Protein AF-0000000084935825 (afdb_homodimer)

Solvent-accessible surface area (backbone atoms only — not comparable to full-atom values): 32801 Å² total; per-residue (Å²): 134,85,78,77,77,77,77,77,78,84,68,73,79,80,65,72,72,71,66,72,84,57,88,71,59,67,45,74,37,37,38,46,26,41,28,45,32,33,22,72,60,9,64,54,45,39,69,59,84,37,52,51,42,78,43,73,28,40,39,72,15,30,39,34,38,33,43,56,45,75,59,51,99,56,35,26,39,36,40,35,48,30,31,31,56,38,59,89,28,82,89,22,78,88,44,42,43,24,37,34,47,15,32,44,35,44,30,41,80,82,12,36,42,36,43,19,12,37,70,33,19,34,36,57,29,53,63,60,34,58,82,36,67,65,43,70,66,18,56,46,43,44,43,64,64,73,48,70,43,26,25,24,41,38,40,34,55,36,90,52,87,45,41,46,41,32,34,25,38,53,34,59,47,44,54,45,63,88,88,56,87,78,48,67,78,27,34,23,31,22,40,34,41,46,23,62,80,46,74,92,30,50,32,25,41,31,32,19,31,34,30,15,57,91,45,27,30,33,41,35,41,23,40,37,41,48,59,89,69,38,34,38,20,37,36,44,35,44,40,25,29,43,83,43,67,85,49,40,30,49,31,39,39,40,24,40,38,37,71,55,88,58,32,36,41,36,36,38,39,36,35,18,46,38,34,62,6,50,51,52,64,57,55,90,66,94,40,46,59,44,30,37,41,34,44,34,45,35,41,38,41,57,76,51,98,45,29,34,39,37,38,37,41,34,40,40,41,33,43,30,46,90,42,78,64,51,68,36,54,35,46,38,42,35,40,38,41,47,88,129,90,74,81,71,77,71,77,81,78,72,72,81,76,62,78,70,62,81,56,83,64,79,71,59,68,44,73,38,39,37,46,27,43,27,47,32,34,24,74,60,9,63,55,47,38,67,54,84,36,44,36,42,50,28,62,28,40,40,72,16,30,40,34,36,32,41,57,46,75,78,53,98,58,34,27,39,35,40,35,47,31,32,31,58,39,21,25,25,46,90,20,44,65,46,27,60,42,89,44,48,30,31,42,34,42,31,39,80,82,13,34,41,37,42,30,23,36,71,33,18,34,36,57,29,52,64,60,34,57,80,35,67,65,42,69,64,17,56,46,41,41,41,64,64,72,48,66,43,56,52,22,40,36,39,34,54,34,92,51,86,44,41,45,40,31,32,24,38,51,43,59,82,69,64,42,62,89,88,57,89,80,46,68,76,29,33,22,30,22,40,34,42,46,24,63,81,46,74,92,29,52,32,25,42,31,31,19,32,33,30,14,58,93,45,27,32,35,43,35,41,25,39,37,41,45,59,88,70,39,35,38,19,37,35,43,35,43,38,25,29,42,81,43,66,86,48,40,31,49,31,39,38,40,24,41,39,38,70,55,90,55,33,35,42,37,36,38,40,36,35,18,46,38,36,62,5,50,50,51,65,56,54,91,67,93,39,46,57,45,28,37,39,35,46,33,44,35,40,36,41,55,60,45,100,44,29,33,40,35,38,36,42,35,38,40,40,32,44,31,47,91,42,78,63,50,68,38,53,35,45,36,42,34,40,36,41,47,86

Structure (mmCIF, N/CA/C/O backbone):
data_AF-0000000084935825-model_v1
#
loop_
_entity.id
_entity.type
_entity.pdbx_description
1 polymer 'Porin Gram-negative type'
#
loop_
_atom_site.group_PDB
_atom_site.id
_atom_site.type_symbol
_atom_site.label_atom_id
_atom_site.label_alt_id
_atom_site.label_comp_id
_atom_site.label_asym_id
_atom_site.label_entity_id
_atom_site.label_seq_id
_atom_site.pdbx_PDB_ins_code
_atom_site.Cartn_x
_atom_site.Cartn_y
_atom_site.Cartn_z
_atom_site.occupancy
_atom_site.B_iso_or_equiv
_atom_site.auth_seq_id
_atom_site.auth_comp_id
_atom_site.auth_asym_id
_atom_site.auth_atom_id
_atom_site.pdbx_PDB_model_num
ATOM 1 N N . MET A 1 1 ? -48.656 -4.352 -37.031 1 23.31 1 MET A N 1
ATOM 2 C CA . MET A 1 1 ? -47.719 -3.277 -37.344 1 23.31 1 MET A CA 1
ATOM 3 C C . MET A 1 1 ? -46.469 -3.373 -36.469 1 23.31 1 MET A C 1
ATOM 5 O O . MET A 1 1 ? -46.594 -3.389 -35.25 1 23.31 1 MET A O 1
ATOM 9 N N . LYS A 1 2 ? -45.438 -4.137 -37 1 22.61 2 LYS A N 1
ATOM 10 C CA . LYS A 1 2 ? -44.25 -4.812 -36.438 1 22.61 2 LYS A CA 1
ATOM 11 C C . LYS A 1 2 ? -43.188 -3.803 -36 1 22.61 2 LYS A C 1
ATOM 13 O O . LYS A 1 2 ? -42.5 -3.203 -36.844 1 22.61 2 LYS A O 1
ATOM 18 N N . GLN A 1 3 ? -43.5 -2.98 -34.969 1 23.7 3 GLN A N 1
ATOM 19 C CA . GLN A 1 3 ? -42.688 -1.887 -34.406 1 23.7 3 GLN A CA 1
ATOM 20 C C . GLN A 1 3 ? -41.312 -2.371 -33.938 1 23.7 3 GLN A C 1
ATOM 22 O O . GLN A 1 3 ? -41.219 -3.227 -33.062 1 23.7 3 GLN A O 1
ATOM 27 N N . ARG A 1 4 ? -40.406 -2.461 -34.969 1 25.64 4 ARG A N 1
ATOM 28 C CA . ARG A 1 4 ? -39 -2.844 -34.938 1 25.64 4 ARG A CA 1
ATOM 29 C C . ARG A 1 4 ? -38.219 -1.965 -33.969 1 25.64 4 ARG A C 1
ATOM 31 O O . ARG A 1 4 ? -38.125 -0.75 -34.156 1 25.64 4 ARG A O 1
ATOM 38 N N . LEU A 1 5 ? -38.406 -2.248 -32.688 1 25.11 5 LEU A N 1
ATOM 39 C CA . LEU A 1 5 ? -37.781 -1.547 -31.562 1 25.11 5 LEU A CA 1
ATOM 40 C C . LEU A 1 5 ? -36.25 -1.538 -31.719 1 25.11 5 LEU A C 1
ATOM 42 O O . LEU A 1 5 ? -35.656 -2.586 -31.922 1 25.11 5 LEU A O 1
ATOM 46 N N . LEU A 1 6 ? -35.688 -0.427 -32.312 1 25.5 6 LEU A N 1
ATOM 47 C CA . LEU A 1 6 ? -34.344 0.041 -32.562 1 25.5 6 LEU A CA 1
ATOM 48 C C . LEU A 1 6 ? -33.469 -0.029 -31.328 1 25.5 6 LEU A C 1
ATOM 50 O O . LEU A 1 6 ? -33.75 0.644 -30.328 1 25.5 6 LEU A O 1
ATOM 54 N N . SER A 1 7 ? -33.031 -1.219 -30.922 1 24.12 7 SER A N 1
ATOM 55 C CA . SER A 1 7 ? -32.094 -1.409 -29.812 1 24.12 7 SER A CA 1
ATOM 56 C C . SER A 1 7 ? -30.812 -0.633 -30.031 1 24.12 7 SER A C 1
ATOM 58 O O . SER A 1 7 ? -30.156 -0.792 -31.062 1 24.12 7 SER A O 1
ATOM 60 N N . VAL A 1 8 ? -30.766 0.729 -29.688 1 26.91 8 VAL A N 1
ATOM 61 C CA . VAL A 1 8 ? -29.641 1.66 -29.719 1 26.91 8 VAL A CA 1
ATOM 62 C C . VAL A 1 8 ? -28.469 1.075 -28.953 1 26.91 8 VAL A C 1
ATOM 64 O O . VAL A 1 8 ? -28.562 0.804 -27.75 1 26.91 8 VAL A O 1
ATOM 67 N N . ALA A 1 9 ? -27.578 0.286 -29.625 1 22.58 9 ALA A N 1
ATOM 68 C CA . ALA A 1 9 ? -26.281 -0.183 -29.156 1 22.58 9 ALA A CA 1
ATOM 69 C C . ALA A 1 9 ? -25.406 0.984 -28.703 1 22.58 9 ALA A C 1
ATOM 71 O O . ALA A 1 9 ? -25.062 1.847 -29.516 1 22.58 9 ALA A O 1
ATOM 72 N N . VAL A 1 10 ? -25.609 1.661 -27.562 1 26.23 10 VAL A N 1
ATOM 73 C CA . VAL A 1 10 ? -24.766 2.678 -26.953 1 26.23 10 VAL A CA 1
ATOM 74 C C . VAL A 1 10 ? -23.344 2.129 -26.781 1 26.23 10 VAL A C 1
ATOM 76 O O . VAL A 1 10 ? -23.062 1.404 -25.812 1 26.23 10 VAL A O 1
ATOM 79 N N . ALA A 1 11 ? -22.75 1.414 -27.781 1 22.75 11 ALA A N 1
ATOM 80 C CA . ALA A 1 11 ? -21.438 0.807 -27.562 1 22.75 11 ALA A CA 1
ATOM 81 C C . ALA A 1 11 ? -20.391 1.86 -27.188 1 22.75 11 ALA A C 1
ATOM 83 O O . ALA A 1 11 ? -19.703 1.728 -26.172 1 22.75 11 ALA A O 1
ATOM 84 N N . SER A 1 12 ? -19.641 2.422 -28.156 1 24.53 12 SER A N 1
ATOM 85 C CA . SER A 1 12 ? -18.172 2.453 -28.234 1 24.53 12 SER A CA 1
ATOM 86 C C . SER A 1 12 ? -17.625 3.752 -27.672 1 24.53 12 SER A C 1
ATOM 88 O O . SER A 1 12 ? -16.484 4.129 -27.953 1 24.53 12 SER A O 1
ATOM 90 N N . LEU A 1 13 ? -18.375 4.633 -26.953 1 25.89 13 LEU A N 1
ATOM 91 C CA . LEU A 1 13 ? -17.812 5.977 -26.891 1 25.89 13 LEU A CA 1
ATOM 92 C C . LEU A 1 13 ? -16.469 5.965 -26.172 1 25.89 13 LEU A C 1
ATOM 94 O O . LEU A 1 13 ? -15.891 7.023 -25.922 1 25.89 13 LEU A O 1
ATOM 98 N N . LEU A 1 14 ? -16.062 4.922 -25.453 1 28.14 14 LEU A N 1
ATOM 99 C CA . LEU A 1 14 ? -14.945 5.184 -24.547 1 28.14 14 LEU A CA 1
ATOM 100 C C . LEU A 1 14 ? -13.641 5.34 -25.328 1 28.14 14 LEU A C 1
ATOM 102 O O . LEU A 1 14 ? -12.562 5.336 -24.734 1 28.14 14 LEU A O 1
ATOM 106 N N . ALA A 1 15 ? -13.688 5.355 -26.656 1 25.59 15 ALA A N 1
ATOM 107 C CA . ALA A 1 15 ? -12.359 5.211 -27.25 1 25.59 15 ALA A CA 1
ATOM 108 C C . ALA A 1 15 ? -11.492 6.434 -26.969 1 25.59 15 ALA A C 1
ATOM 110 O O . ALA A 1 15 ? -10.297 6.305 -26.703 1 25.59 15 ALA A O 1
ATOM 111 N N . GLY A 1 16 ? -11.945 7.672 -27.5 1 28.09 16 GLY A N 1
ATOM 112 C CA . GLY A 1 16 ? -10.977 8.664 -27.938 1 28.09 16 GLY A CA 1
ATOM 113 C C . GLY A 1 16 ? -10.336 9.422 -26.797 1 28.09 16 GLY A C 1
ATOM 114 O O . GLY A 1 16 ? -10.477 10.641 -26.688 1 28.09 16 GLY A O 1
ATOM 115 N N . PHE A 1 17 ? -10.445 9.133 -25.578 1 29.67 17 PHE A N 1
ATOM 116 C CA . PHE A 1 17 ? -9.633 10.016 -24.75 1 29.67 17 PHE A CA 1
ATOM 117 C C . PHE A 1 17 ? -8.203 10.086 -25.281 1 29.67 17 PHE A C 1
ATOM 119 O O . PHE A 1 17 ? -7.445 9.125 -25.188 1 29.67 17 PHE A O 1
ATOM 126 N N . SER A 1 18 ? -8.031 10.727 -26.438 1 28.73 18 SER A N 1
ATOM 127 C CA . SER A 1 18 ? -6.652 11.094 -26.734 1 28.73 18 SER A CA 1
ATOM 128 C C . SER A 1 18 ? -6.02 11.867 -25.594 1 28.73 18 SER A C 1
ATOM 130 O O . SER A 1 18 ? -6.398 13.008 -25.312 1 28.73 18 SER A O 1
ATOM 132 N N . THR A 1 19 ? -5.887 11.414 -24.406 1 31.98 19 THR A N 1
ATOM 133 C CA . THR A 1 19 ? -5.086 12.07 -23.375 1 31.98 19 THR A CA 1
ATOM 134 C C . THR A 1 19 ? -3.834 12.703 -23.984 1 31.98 19 THR A C 1
ATOM 136 O O . THR A 1 19 ? -3.172 12.086 -24.828 1 31.98 19 THR A O 1
ATOM 139 N N . GLN A 1 20 ? -3.871 13.977 -24.516 1 30.27 20 GLN A N 1
ATOM 140 C CA . GLN A 1 20 ? -2.586 14.633 -24.719 1 30.27 20 GLN A CA 1
ATOM 141 C C . GLN A 1 20 ? -1.479 13.938 -23.938 1 30.27 20 GLN A C 1
ATOM 143 O O . GLN A 1 20 ? -1.707 13.461 -22.828 1 30.27 20 GLN A O 1
ATOM 148 N N . ALA A 1 21 ? -0.466 13.555 -24.609 1 34.53 21 ALA A N 1
ATOM 149 C CA . ALA A 1 21 ? 0.769 12.977 -24.078 1 34.53 21 ALA A CA 1
ATOM 150 C C . ALA A 1 21 ? 1.285 13.781 -22.891 1 34.53 21 ALA A C 1
ATOM 152 O O . ALA A 1 21 ? 2.061 14.727 -23.047 1 34.53 21 ALA A O 1
ATOM 153 N N . LEU A 1 22 ? 0.589 14.781 -22.203 1 36.69 22 LEU A N 1
ATOM 154 C CA . LEU A 1 22 ? 1.169 15.305 -20.969 1 36.69 22 LEU A CA 1
ATOM 155 C C . LEU A 1 22 ? 2.043 14.25 -20.297 1 36.69 22 LEU A C 1
ATOM 157 O O . LEU A 1 22 ? 1.859 13.047 -20.516 1 36.69 22 LEU A O 1
ATOM 161 N N . ALA A 1 23 ? 2.982 14.625 -19.391 1 46.72 23 ALA A N 1
ATOM 162 C CA . ALA A 1 23 ? 3.76 13.742 -18.516 1 46.72 23 ALA A CA 1
ATOM 163 C C . ALA A 1 23 ? 2.951 12.516 -18.109 1 46.72 23 ALA A C 1
ATOM 165 O O . ALA A 1 23 ? 1.751 12.617 -17.844 1 46.72 23 ALA A O 1
ATOM 166 N N . ASP A 1 24 ? 3.467 11.117 -18.438 1 61.47 24 ASP A N 1
ATOM 167 C CA . ASP A 1 24 ? 3.225 9.68 -18.375 1 61.47 24 ASP A CA 1
ATOM 168 C C . ASP A 1 24 ? 2.465 9.305 -17.109 1 61.47 24 ASP A C 1
ATOM 170 O O . ASP A 1 24 ? 3.047 9.25 -16.016 1 61.47 24 ASP A O 1
ATOM 174 N N . GLY A 1 25 ? 1.318 9.875 -17.047 1 78.88 25 GLY A N 1
ATOM 175 C CA . GLY A 1 25 ? 0.542 9.422 -15.898 1 78.88 25 GLY A CA 1
ATOM 176 C C . GLY A 1 25 ? 0.39 7.91 -15.836 1 78.88 25 GLY A C 1
ATOM 177 O O . GLY A 1 25 ? 0.899 7.195 -16.703 1 78.88 25 GLY A O 1
ATOM 178 N N . PRO A 1 26 ? -0.279 7.473 -14.781 1 92.88 26 PRO A N 1
ATOM 179 C CA . PRO A 1 26 ? -0.431 6.027 -14.594 1 92.88 26 PRO A CA 1
ATOM 180 C C . PRO A 1 26 ? -1.357 5.398 -15.633 1 92.88 26 PRO A C 1
ATOM 182 O O . PRO A 1 26 ? -2.217 6.078 -16.188 1 92.88 26 PRO A O 1
ATOM 185 N N . THR A 1 27 ? -1.065 4.25 -15.977 1 95.25 27 THR A N 1
ATOM 186 C CA . THR A 1 27 ? -1.976 3.41 -16.75 1 95.25 27 THR A CA 1
ATOM 187 C C . THR A 1 27 ? -2.961 2.695 -15.82 1 95.25 27 THR A C 1
ATOM 189 O O . THR A 1 27 ? -2.555 2.029 -14.867 1 95.25 27 THR A O 1
ATOM 192 N N . PHE A 1 28 ? -4.246 2.98 -16.125 1 95.94 28 PHE A N 1
ATOM 193 C CA . PHE A 1 28 ? -5.281 2.211 -15.445 1 95.94 28 PHE A CA 1
ATOM 194 C C . PHE A 1 28 ? -5.523 0.885 -16.156 1 95.94 28 PHE A C 1
ATOM 196 O O . PHE A 1 28 ? -5.559 0.831 -17.391 1 95.94 28 PHE A O 1
ATOM 203 N N . TYR A 1 29 ? -5.637 -0.175 -15.406 1 97.56 29 TYR A N 1
ATOM 204 C CA . TYR A 1 29 ? -5.855 -1.478 -16.016 1 97.56 29 TYR A CA 1
ATOM 205 C C . TYR A 1 29 ? -6.742 -2.354 -15.148 1 97.56 29 TYR A C 1
ATOM 207 O O . TYR A 1 29 ? -7.066 -1.985 -14.016 1 97.56 29 TYR A O 1
ATOM 215 N N . GLY A 1 30 ? -7.172 -3.48 -15.688 1 98.44 30 GLY A N 1
ATOM 216 C CA . GLY A 1 30 ? -7.988 -4.43 -14.945 1 98.44 30 GLY A CA 1
ATOM 217 C C . GLY A 1 30 ? -8.023 -5.809 -15.578 1 98.44 30 GLY A C 1
ATOM 218 O O . GLY A 1 30 ? -7.684 -5.969 -16.75 1 98.44 30 GLY A O 1
ATOM 219 N N . ASP A 1 31 ? -8.32 -6.758 -14.773 1 98.56 31 ASP A N 1
ATOM 220 C CA . ASP A 1 31 ? -8.5 -8.164 -15.117 1 98.56 31 ASP A CA 1
ATOM 221 C C . ASP A 1 31 ? -9.719 -8.75 -14.398 1 98.56 31 ASP A C 1
ATOM 223 O O . ASP A 1 31 ? -9.656 -9.047 -13.203 1 98.56 31 ASP A O 1
ATOM 227 N N . LEU A 1 32 ? -10.812 -8.875 -15.086 1 98.56 32 LEU A N 1
ATOM 228 C CA . LEU A 1 32 ? -12.039 -9.43 -14.531 1 98.56 32 LEU A CA 1
ATOM 229 C C . LEU A 1 32 ? -12.211 -10.891 -14.953 1 98.56 32 LEU A C 1
ATOM 231 O O . LEU A 1 32 ? -12.273 -11.188 -16.156 1 98.56 32 LEU A O 1
ATOM 235 N N . ASN A 1 33 ? -12.242 -11.766 -13.992 1 98.62 33 ASN A N 1
ATOM 236 C CA . ASN A 1 33 ? -12.25 -13.211 -14.203 1 98.62 33 ASN A CA 1
ATOM 237 C C . ASN A 1 33 ? -13.234 -13.898 -13.266 1 98.62 33 ASN A C 1
ATOM 239 O O . ASN A 1 33 ? -12.977 -14.031 -12.07 1 98.62 33 ASN A O 1
ATOM 243 N N . VAL A 1 34 ? -14.328 -14.352 -13.828 1 98.38 34 VAL A N 1
ATOM 244 C CA . VAL A 1 34 ? -15.375 -14.953 -13.016 1 98.38 34 VAL A CA 1
ATOM 245 C C . VAL A 1 34 ? -15.836 -16.266 -13.648 1 98.38 34 VAL A C 1
ATOM 247 O O . VAL A 1 34 ? -15.727 -16.438 -14.867 1 98.38 34 VAL A O 1
ATOM 250 N N . SER A 1 35 ? -16.297 -17.125 -12.797 1 98.5 35 SER A N 1
ATOM 251 C CA . SER A 1 35 ? -16.781 -18.422 -13.312 1 98.5 35 SER A CA 1
ATOM 252 C C . SER A 1 35 ? -17.891 -18.984 -12.438 1 98.5 35 SER A C 1
ATOM 254 O O . SER A 1 35 ? -18.047 -18.578 -11.289 1 98.5 35 SER A O 1
ATOM 256 N N . ILE A 1 36 ? -18.672 -19.812 -13.016 1 98.56 36 ILE A N 1
ATOM 257 C CA . ILE A 1 36 ? -19.547 -20.734 -12.281 1 98.56 36 ILE A CA 1
ATOM 258 C C . ILE A 1 36 ? -18.828 -22.062 -12.07 1 98.56 36 ILE A C 1
ATOM 260 O O . ILE A 1 36 ? -18.359 -22.672 -13.031 1 98.56 36 ILE A O 1
ATOM 264 N N . THR A 1 37 ? -18.703 -22.5 -10.82 1 98.62 37 THR A N 1
ATOM 265 C CA . THR A 1 37 ? -17.984 -23.719 -10.484 1 98.62 37 THR A CA 1
ATOM 266 C C . THR A 1 37 ? -18.812 -24.609 -9.57 1 98.62 37 THR A C 1
ATOM 268 O O . THR A 1 37 ? -19.469 -24.109 -8.641 1 98.62 37 THR A O 1
ATOM 271 N N . ASP A 1 38 ? -18.875 -25.828 -9.906 1 98.69 38 ASP A N 1
ATOM 272 C CA . ASP A 1 38 ? -19.406 -26.844 -8.992 1 98.69 38 ASP A CA 1
ATOM 273 C C . ASP A 1 38 ? -18.281 -27.641 -8.344 1 98.69 38 ASP A C 1
ATOM 275 O O . ASP A 1 38 ? -17.344 -28.078 -9.023 1 98.69 38 ASP A O 1
ATOM 279 N N . SER A 1 39 ? -18.266 -27.75 -7.07 1 98.19 39 SER A N 1
ATOM 280 C CA . SER A 1 39 ? -17.25 -28.453 -6.297 1 98.19 39 SER A CA 1
ATOM 281 C C . SER A 1 39 ? -17.859 -29.156 -5.086 1 98.19 39 SER A C 1
ATOM 283 O O . SER A 1 39 ? -18.75 -28.609 -4.434 1 98.19 39 SER A O 1
ATOM 285 N N . ASP A 1 40 ? -17.328 -30.297 -4.781 1 95.25 40 ASP A N 1
ATOM 286 C CA . ASP A 1 40 ? -17.844 -31.062 -3.656 1 95.25 40 ASP A CA 1
ATOM 287 C C . ASP A 1 40 ? -17.328 -30.5 -2.33 1 95.25 40 ASP A C 1
ATOM 289 O O . ASP A 1 40 ? -18.047 -30.547 -1.318 1 95.25 40 ASP A O 1
ATOM 293 N N . THR A 1 41 ? -16.141 -30.031 -2.287 1 95.75 41 THR A N 1
ATOM 294 C CA . THR A 1 41 ? -15.531 -29.625 -1.028 1 95.75 41 THR A CA 1
ATOM 295 C C . THR A 1 41 ? -15.5 -28.094 -0.908 1 95.75 41 THR A C 1
ATOM 297 O O . THR A 1 41 ? -15.516 -27.562 0.2 1 95.75 41 THR A O 1
ATOM 300 N N . GLY A 1 42 ? -15.344 -27.422 -2.055 1 96.75 42 GLY A N 1
ATOM 301 C CA . GLY A 1 42 ? -15.25 -25.969 -2.072 1 96.75 42 GLY A CA 1
ATOM 302 C C . GLY A 1 42 ? -13.867 -25.453 -1.706 1 96.75 42 GLY A C 1
ATOM 303 O O . GLY A 1 42 ? -13.633 -24.25 -1.699 1 96.75 42 GLY A O 1
ATOM 304 N N . ILE A 1 43 ? -12.93 -26.281 -1.484 1 96.25 43 ILE A N 1
ATOM 305 C CA . ILE A 1 43 ? -11.633 -25.938 -0.919 1 96.25 43 ILE A CA 1
ATOM 306 C C . ILE A 1 43 ? -10.883 -25 -1.877 1 96.25 43 ILE A C 1
ATOM 308 O O . ILE A 1 43 ? -10.219 -24.062 -1.444 1 96.25 43 ILE A O 1
ATOM 312 N N . LEU A 1 44 ? -10.984 -25.266 -3.145 1 97.25 44 LEU A N 1
ATOM 313 C CA . LEU A 1 44 ? -10.172 -24.547 -4.113 1 97.25 44 LEU A CA 1
ATOM 314 C C . LEU A 1 44 ? -10.984 -23.469 -4.82 1 97.25 44 LEU A C 1
ATOM 316 O O . LEU A 1 44 ? -10.484 -22.781 -5.715 1 97.25 44 LEU A O 1
ATOM 320 N N . VAL A 1 45 ? -12.25 -23.297 -4.418 1 96.06 45 VAL A N 1
ATOM 321 C CA . VAL A 1 45 ? -13.086 -22.266 -5.031 1 96.06 45 VAL A CA 1
ATOM 322 C C . VAL A 1 45 ? -12.75 -20.906 -4.43 1 96.06 45 VAL A C 1
ATOM 324 O O . VAL A 1 45 ? -12.766 -20.734 -3.209 1 96.06 45 VAL A O 1
ATOM 327 N N . GLN A 1 46 ? -12.555 -19.984 -5.25 1 93.81 46 GLN A N 1
ATOM 328 C CA . GLN A 1 46 ? -12.008 -18.703 -4.801 1 93.81 46 GLN A CA 1
ATOM 329 C C . GLN A 1 46 ? -13.117 -17.672 -4.602 1 93.81 46 GLN A C 1
ATOM 331 O O . GLN A 1 46 ? -14.094 -17.641 -5.359 1 93.81 46 GLN A O 1
ATOM 336 N N . GLY A 1 47 ? -12.945 -16.797 -3.602 1 89.62 47 GLY A N 1
ATOM 337 C CA . GLY A 1 47 ? -13.781 -15.633 -3.404 1 89.62 47 GLY A CA 1
ATOM 338 C C . GLY A 1 47 ? -15.148 -15.961 -2.846 1 89.62 47 GLY A C 1
ATOM 339 O O . GLY A 1 47 ? -16.109 -15.203 -3.029 1 89.62 47 GLY A O 1
ATOM 340 N N . THR A 1 48 ? -15.352 -17.109 -2.246 1 83.88 48 THR A N 1
ATOM 341 C CA . THR A 1 48 ? -16.672 -17.516 -1.777 1 83.88 48 THR A CA 1
ATOM 342 C C . THR A 1 48 ? -16.609 -17.969 -0.319 1 83.88 48 THR A C 1
ATOM 344 O O . THR A 1 48 ? -17.641 -18.312 0.272 1 83.88 48 THR A O 1
ATOM 347 N N . GLY A 1 49 ? -15.484 -18 0.294 1 84.12 49 GLY A N 1
ATOM 348 C CA . GLY A 1 49 ? -15.32 -18.578 1.612 1 84.12 49 GLY A CA 1
ATOM 349 C C . GLY A 1 49 ? -15.305 -20.109 1.587 1 84.12 49 GLY A C 1
ATOM 350 O O . GLY A 1 49 ? -15.836 -20.75 2.492 1 84.12 49 GLY A O 1
ATOM 351 N N . ASN A 1 50 ? -14.852 -20.656 0.479 1 88.62 50 ASN A N 1
ATOM 352 C CA . ASN A 1 50 ? -14.672 -22.094 0.299 1 88.62 50 ASN A CA 1
ATOM 353 C C . ASN A 1 50 ? -16 -22.844 0.39 1 88.62 50 ASN A C 1
ATOM 355 O O . ASN A 1 50 ? -16.094 -23.875 1.06 1 88.62 50 ASN A O 1
ATOM 359 N N . LYS A 1 51 ? -16.953 -22.344 -0.248 1 90 51 LYS A N 1
ATOM 360 C CA . LYS A 1 51 ? -18.266 -22.953 -0.224 1 90 51 LYS A CA 1
ATOM 361 C C . LYS A 1 51 ? -18.375 -24.078 -1.249 1 90 51 LYS A C 1
ATOM 363 O O . LYS A 1 51 ? -17.891 -23.953 -2.375 1 90 51 LYS A O 1
ATOM 368 N N . SER A 1 52 ? -18.969 -25.234 -0.847 1 95.19 52 SER A N 1
ATOM 369 C CA . SER A 1 52 ? -19.25 -26.344 -1.749 1 95.19 52 SER A CA 1
ATOM 370 C C . SER A 1 52 ? -20.516 -26.078 -2.557 1 95.19 52 SER A C 1
ATOM 372 O O . SER A 1 52 ? -21.25 -25.125 -2.283 1 95.19 52 SER A O 1
ATOM 374 N N . GLY A 1 53 ? -20.688 -26.938 -3.59 1 96.88 53 GLY A N 1
ATOM 375 C CA . GLY A 1 53 ? -21.828 -26.781 -4.484 1 96.88 53 GLY A CA 1
ATOM 376 C C . GLY A 1 53 ? -21.531 -25.891 -5.676 1 96.88 53 GLY A C 1
ATOM 377 O O . GLY A 1 53 ? -20.391 -25.797 -6.121 1 96.88 53 GLY A O 1
ATOM 378 N N . THR A 1 54 ? -22.594 -25.375 -6.258 1 97.75 54 THR A N 1
ATOM 379 C CA . THR A 1 54 ? -22.453 -24.5 -7.406 1 97.75 54 THR A CA 1
ATOM 380 C C . THR A 1 54 ? -22.328 -23.047 -6.961 1 97.75 54 THR A C 1
ATOM 382 O O . THR A 1 54 ? -23.25 -22.5 -6.348 1 97.75 54 THR A O 1
ATOM 385 N N . VAL A 1 55 ? -21.234 -22.406 -7.32 1 96.75 55 VAL A N 1
ATOM 386 C CA . VAL A 1 55 ? -20.953 -21.078 -6.789 1 96.75 55 VAL A CA 1
ATOM 387 C C . VAL A 1 55 ? -20.484 -20.156 -7.914 1 96.75 55 VAL A C 1
ATOM 389 O O . VAL A 1 55 ? -20.062 -20.641 -8.969 1 96.75 55 VAL A O 1
ATOM 392 N N . LEU A 1 56 ? -20.656 -18.844 -7.699 1 97.25 56 LEU A N 1
ATOM 393 C CA . LEU A 1 56 ? -19.984 -17.828 -8.508 1 97.25 56 LEU A CA 1
ATOM 394 C C . LEU A 1 56 ? -18.578 -17.562 -7.98 1 97.25 56 LEU A C 1
ATOM 396 O O . LEU A 1 56 ? -18.406 -16.938 -6.93 1 97.25 56 LEU A O 1
ATOM 400 N N . GLU A 1 57 ? -17.641 -18 -8.742 1 97.5 57 GLU A N 1
ATOM 401 C CA . GLU A 1 57 ? -16.234 -17.922 -8.328 1 97.5 57 GLU A CA 1
ATOM 402 C C . GLU A 1 57 ? -15.562 -16.688 -8.898 1 97.5 57 GLU A C 1
ATOM 404 O O . GLU A 1 57 ? -15.781 -16.328 -10.055 1 97.5 57 GLU A O 1
ATOM 409 N N . ASN A 1 58 ? -14.836 -15.945 -8.047 1 97.69 58 ASN A N 1
ATOM 410 C CA . ASN A 1 58 ? -13.984 -14.828 -8.453 1 97.69 58 ASN A CA 1
ATOM 411 C C . ASN A 1 58 ? -12.523 -15.258 -8.562 1 97.69 58 ASN A C 1
ATOM 413 O O . ASN A 1 58 ? -11.844 -15.438 -7.543 1 97.69 58 ASN A O 1
ATOM 417 N N . ASN A 1 59 ? -12.062 -15.336 -9.773 1 97.44 59 ASN A N 1
ATOM 418 C CA . ASN A 1 59 ? -10.719 -15.844 -10.023 1 97.44 59 ASN A CA 1
ATOM 419 C C . ASN A 1 59 ? -9.688 -14.719 -10.047 1 97.44 59 ASN A C 1
ATOM 421 O O . ASN A 1 59 ? -9 -14.523 -11.047 1 97.44 59 ASN A O 1
ATOM 425 N N . SER A 1 60 ? -9.586 -14.023 -8.938 1 96.38 60 SER A N 1
ATOM 426 C CA . SER A 1 60 ? -8.578 -12.992 -8.688 1 96.38 60 SER A CA 1
ATOM 427 C C . SER A 1 60 ? -8.781 -11.789 -9.602 1 96.38 60 SER A C 1
ATOM 429 O O . SER A 1 60 ? -7.828 -11.289 -10.203 1 96.38 60 SER A O 1
ATOM 431 N N . SER A 1 61 ? -10.047 -11.438 -9.773 1 98.25 61 SER A N 1
ATOM 432 C CA . SER A 1 61 ? -10.297 -10.18 -10.469 1 98.25 61 SER A CA 1
ATOM 433 C C . SER A 1 61 ? -9.57 -9.023 -9.789 1 98.25 61 SER A C 1
ATOM 435 O O . SER A 1 61 ? -9.516 -8.953 -8.562 1 98.25 61 SER A O 1
ATOM 437 N N . ASN A 1 62 ? -9.078 -8.078 -10.625 1 98.56 62 ASN A N 1
ATOM 438 C CA . ASN A 1 62 ? -8.32 -6.977 -10.047 1 98.56 62 ASN A CA 1
ATOM 439 C C . ASN A 1 62 ? -8.344 -5.746 -10.945 1 98.56 62 ASN A C 1
ATOM 441 O O . ASN A 1 62 ? -8.656 -5.844 -12.133 1 98.56 62 ASN A O 1
ATOM 445 N N . ILE A 1 63 ? -8.102 -4.633 -10.336 1 98.25 63 ILE A N 1
ATOM 446 C CA . ILE A 1 63 ? -7.855 -3.363 -11.016 1 98.25 63 ILE A CA 1
ATOM 447 C C . ILE A 1 63 ? -6.633 -2.684 -10.398 1 98.25 63 ILE A C 1
ATOM 449 O O . ILE A 1 63 ? -6.223 -3.02 -9.289 1 98.25 63 ILE A O 1
ATOM 453 N N . GLY A 1 64 ? -6.059 -1.747 -11.219 1 97.88 64 GLY A N 1
ATOM 454 C CA . GLY A 1 64 ? -4.902 -1.061 -10.664 1 97.88 64 GLY A CA 1
ATOM 455 C C . GLY A 1 64 ? -4.375 0.039 -11.562 1 97.88 64 GLY A C 1
ATOM 456 O O . GLY A 1 64 ? -4.926 0.289 -12.633 1 97.88 64 GLY A O 1
ATOM 457 N N . ILE A 1 65 ? -3.385 0.718 -11.016 1 97.38 65 ILE A N 1
ATOM 458 C CA . ILE A 1 65 ? -2.584 1.659 -11.797 1 97.38 65 ILE A CA 1
ATOM 459 C C . ILE A 1 65 ? -1.127 1.202 -11.812 1 97.38 65 ILE A C 1
ATOM 461 O O . ILE A 1 65 ? -0.651 0.581 -10.859 1 97.38 65 ILE A O 1
ATOM 465 N N . LYS A 1 66 ? -0.484 1.46 -12.906 1 97.62 66 LYS A N 1
ATOM 466 C CA . LYS A 1 66 ? 0.95 1.218 -13.031 1 97.62 66 LYS A CA 1
ATOM 467 C C . LYS A 1 66 ? 1.601 2.236 -13.961 1 97.62 66 LYS A C 1
ATOM 469 O O . LYS A 1 66 ? 0.913 2.904 -14.734 1 97.62 66 LYS A O 1
ATOM 474 N N . GLY A 1 67 ? 2.965 2.381 -13.781 1 96.62 67 GLY A N 1
ATOM 475 C CA . GLY A 1 67 ? 3.656 3.279 -14.695 1 96.62 67 GLY A CA 1
ATOM 476 C C . GLY A 1 67 ? 5.129 3.438 -14.367 1 96.62 67 GLY A C 1
ATOM 477 O O . GLY A 1 67 ? 5.625 2.854 -13.406 1 96.62 67 GLY A O 1
ATOM 478 N N . THR A 1 68 ? 5.742 4.082 -15.266 1 96.31 68 THR A N 1
ATOM 479 C CA . THR A 1 68 ? 7.117 4.535 -15.078 1 96.31 68 THR A CA 1
ATOM 480 C C . THR A 1 68 ? 7.223 6.039 -15.305 1 96.31 68 THR A C 1
ATOM 482 O O . THR A 1 68 ? 6.379 6.633 -15.977 1 96.31 68 THR A O 1
ATOM 485 N N . HIS A 1 69 ? 8.156 6.664 -14.656 1 96.44 69 HIS A N 1
ATOM 486 C CA . HIS A 1 69 ? 8.523 8.062 -14.828 1 96.44 69 HIS A CA 1
ATOM 487 C C . HIS A 1 69 ? 10.031 8.219 -15.008 1 96.44 69 HIS A C 1
ATOM 489 O O . HIS A 1 69 ? 10.797 7.98 -14.07 1 96.44 69 HIS A O 1
ATOM 495 N N . ASP A 1 70 ? 10.438 8.68 -16.188 1 96.06 70 ASP A N 1
ATOM 496 C CA . ASP A 1 70 ? 11.859 8.805 -16.484 1 96.06 70 ASP A CA 1
ATOM 497 C C . ASP A 1 70 ? 12.5 9.93 -15.664 1 96.06 70 ASP A C 1
ATOM 499 O O . ASP A 1 70 ? 11.992 11.047 -15.633 1 96.06 70 ASP A O 1
ATOM 503 N N . ILE A 1 71 ? 13.539 9.602 -15.016 1 96 71 ILE A N 1
ATOM 504 C CA . ILE A 1 71 ? 14.383 10.594 -14.359 1 96 71 ILE A CA 1
ATOM 505 C C . ILE A 1 71 ? 15.43 11.109 -15.344 1 96 71 ILE A C 1
ATOM 507 O O . ILE A 1 71 ? 15.633 12.32 -15.469 1 96 71 ILE A O 1
ATOM 511 N N . ASN A 1 72 ? 16.078 10.273 -16 1 94.25 72 ASN A N 1
ATOM 512 C CA . ASN A 1 72 ? 16.969 10.492 -17.125 1 94.25 72 ASN A CA 1
ATOM 513 C C . ASN A 1 72 ? 17.031 9.273 -18.047 1 94.25 72 ASN A C 1
ATOM 515 O O . ASN A 1 72 ? 16.172 8.398 -17.984 1 94.25 72 ASN A O 1
ATOM 519 N N . THR A 1 73 ? 18 9.25 -18.875 1 93.44 73 THR A N 1
ATOM 520 C CA . THR A 1 73 ? 18.062 8.211 -19.891 1 93.44 73 THR A CA 1
ATOM 521 C C . THR A 1 73 ? 18.344 6.848 -19.25 1 93.44 73 THR A C 1
ATOM 523 O O . THR A 1 73 ? 18.047 5.809 -19.844 1 93.44 73 THR A O 1
ATOM 526 N N . ASN A 1 74 ? 18.812 6.828 -18.062 1 94.56 74 ASN A N 1
ATOM 527 C CA . ASN A 1 74 ? 19.281 5.57 -17.5 1 94.56 74 ASN A CA 1
ATOM 528 C C . ASN A 1 74 ? 18.578 5.234 -16.203 1 94.56 74 ASN A C 1
ATOM 530 O O . ASN A 1 74 ? 18.922 4.262 -15.531 1 94.56 74 ASN A O 1
ATOM 534 N N . LEU A 1 75 ? 17.672 6.055 -15.797 1 96.38 75 LEU A N 1
ATOM 535 C CA . LEU A 1 75 ? 17.031 5.891 -14.492 1 96.38 75 LEU A CA 1
ATOM 536 C C . LEU A 1 75 ? 15.57 6.324 -14.555 1 96.38 75 LEU A C 1
ATOM 538 O O . LEU A 1 75 ? 15.25 7.387 -15.086 1 96.38 75 LEU A O 1
ATOM 542 N N . TYR A 1 76 ? 14.688 5.48 -14.062 1 97.25 76 TYR A N 1
ATOM 543 C CA . TYR A 1 76 ? 13.273 5.824 -14 1 97.25 76 TYR A CA 1
ATOM 544 C C . TYR A 1 76 ? 12.648 5.34 -12.695 1 97.25 76 TYR A C 1
ATOM 546 O O . TYR A 1 76 ? 13.156 4.402 -12.07 1 97.25 76 TYR A O 1
ATOM 554 N N . VAL A 1 77 ? 11.594 6.004 -12.273 1 97.69 77 VAL A N 1
ATOM 555 C CA . VAL A 1 77 ? 10.703 5.516 -11.227 1 97.69 77 VAL A CA 1
ATOM 556 C C . VAL A 1 77 ? 9.727 4.504 -11.805 1 97.69 77 VAL A C 1
ATOM 558 O O . VAL A 1 77 ? 9.211 4.688 -12.914 1 97.69 77 VAL A O 1
ATOM 561 N N . VAL A 1 78 ? 9.492 3.453 -11.109 1 97.94 78 VAL A N 1
ATOM 562 C CA . VAL A 1 78 ? 8.461 2.479 -11.453 1 97.94 78 VAL A CA 1
ATOM 563 C C . VAL A 1 78 ? 7.496 2.307 -10.281 1 97.94 78 VAL A C 1
ATOM 565 O O . VAL A 1 78 ? 7.906 2.35 -9.117 1 97.94 78 VAL A O 1
ATOM 568 N N . TYR A 1 79 ? 6.23 2.189 -10.578 1 98.19 79 TYR A N 1
ATOM 569 C CA . TYR A 1 79 ? 5.25 2.051 -9.508 1 98.19 79 TYR A CA 1
ATOM 570 C C . TYR A 1 79 ? 4.059 1.219 -9.961 1 98.19 79 TYR A C 1
ATOM 572 O O . TYR A 1 79 ? 3.775 1.131 -11.156 1 98.19 79 TYR A O 1
ATOM 580 N N . LYS A 1 80 ? 3.406 0.595 -9.047 1 98.12 80 LYS A N 1
ATOM 581 C CA . LYS A 1 80 ? 2.174 -0.17 -9.211 1 98.12 80 LYS A CA 1
ATOM 582 C C . LYS A 1 80 ? 1.32 -0.116 -7.945 1 98.12 80 LYS A C 1
ATOM 584 O O . LYS A 1 80 ? 1.843 -0.208 -6.832 1 98.12 80 LYS A O 1
ATOM 589 N N . ALA A 1 81 ? 0.018 0.067 -8.078 1 98.19 81 ALA A N 1
ATOM 590 C CA . ALA A 1 81 ? -0.988 -0.097 -7.035 1 98.19 81 ALA A CA 1
ATOM 591 C C . ALA A 1 81 ? -2.182 -0.898 -7.543 1 98.19 81 ALA A C 1
ATOM 593 O O . ALA A 1 81 ? -3.049 -0.361 -8.234 1 98.19 81 ALA A O 1
ATOM 594 N N . GLU A 1 82 ? -2.205 -2.152 -7.191 1 98.5 82 GLU A N 1
ATOM 595 C CA . GLU A 1 82 ? -3.232 -3.09 -7.633 1 98.5 82 GLU A CA 1
ATOM 596 C C . GLU A 1 82 ? -4.059 -3.6 -6.453 1 98.5 82 GLU A C 1
ATOM 598 O O . GLU A 1 82 ? -3.521 -3.82 -5.363 1 98.5 82 GLU A O 1
ATOM 603 N N . VAL A 1 83 ? -5.355 -3.771 -6.688 1 98.25 83 VAL A N 1
ATOM 604 C CA . VAL A 1 83 ? -6.219 -4.348 -5.66 1 98.25 83 VAL A CA 1
ATOM 605 C C . VAL A 1 83 ? -7.082 -5.453 -6.27 1 98.25 83 VAL A C 1
ATOM 607 O O . VAL A 1 83 ? -7.434 -5.391 -7.449 1 98.25 83 VAL A O 1
ATOM 610 N N . GLY A 1 84 ? -7.324 -6.398 -5.434 1 97.94 84 GLY A N 1
ATOM 611 C CA . GLY A 1 84 ? -8.352 -7.367 -5.781 1 97.94 84 GLY A CA 1
ATOM 612 C C . GLY A 1 84 ? -9.758 -6.812 -5.676 1 97.94 84 GLY A C 1
ATOM 613 O O . GLY A 1 84 ? -10.062 -6.055 -4.754 1 97.94 84 GLY A O 1
ATOM 614 N N . VAL A 1 85 ? -10.617 -7.172 -6.602 1 97.5 85 VAL A N 1
ATOM 615 C CA . VAL A 1 85 ? -12.016 -6.738 -6.617 1 97.5 85 VAL A CA 1
ATOM 616 C C . VAL A 1 85 ? -12.914 -7.867 -6.113 1 97.5 85 VAL A C 1
ATOM 618 O O . VAL A 1 85 ? -13.086 -8.875 -6.801 1 97.5 85 VAL A O 1
ATOM 621 N N . ASN A 1 86 ? -13.555 -7.648 -5.012 1 95.88 86 ASN A N 1
ATOM 622 C CA . ASN A 1 86 ? -14.242 -8.734 -4.32 1 95.88 86 ASN A CA 1
ATOM 623 C C . ASN A 1 86 ? -15.734 -8.445 -4.164 1 95.88 86 ASN A C 1
ATOM 625 O O . ASN A 1 86 ? -16.453 -9.211 -3.527 1 95.88 86 ASN A O 1
ATOM 629 N N . GLY A 1 87 ? -16.25 -7.43 -4.711 1 92.31 87 GLY A N 1
ATOM 630 C CA . GLY A 1 87 ? -17.594 -6.934 -4.434 1 92.31 87 GLY A CA 1
ATOM 631 C C . GLY A 1 87 ? -18.688 -7.793 -5.047 1 92.31 87 GLY A C 1
ATOM 632 O O . GLY A 1 87 ? -19.875 -7.617 -4.734 1 92.31 87 GLY A O 1
ATOM 633 N N . GLY A 1 88 ? -18.328 -8.75 -5.859 1 92.44 88 GLY A N 1
ATOM 634 C CA . GLY A 1 88 ? -19.328 -9.617 -6.457 1 92.44 88 GLY A CA 1
ATOM 635 C C . GLY A 1 88 ? -19.875 -10.641 -5.488 1 92.44 88 GLY A C 1
ATOM 636 O O . GLY A 1 88 ? -20.906 -11.266 -5.754 1 92.44 88 GLY A O 1
ATOM 637 N N . ASP A 1 89 ? -19.172 -10.773 -4.457 1 92.06 89 ASP A N 1
ATOM 638 C CA . ASP A 1 89 ? -19.578 -11.75 -3.455 1 92.06 89 ASP A CA 1
ATOM 639 C C . ASP A 1 89 ? -20.438 -11.102 -2.369 1 92.06 89 ASP A C 1
ATOM 641 O O . ASP A 1 89 ? -20.062 -10.055 -1.826 1 92.06 89 ASP A O 1
ATOM 645 N N . GLN A 1 90 ? -21.469 -11.766 -1.984 1 91.62 90 GLN A N 1
ATOM 646 C CA . GLN A 1 90 ? -22.422 -11.227 -1.009 1 91.62 90 GLN A CA 1
ATOM 647 C C . GLN A 1 90 ? -21.734 -10.977 0.334 1 91.62 90 GLN A C 1
ATOM 649 O O . GLN A 1 90 ? -22.062 -10.016 1.03 1 91.62 90 GLN A O 1
ATOM 654 N N . SER A 1 91 ? -20.828 -11.82 0.672 1 89.38 91 SER A N 1
ATOM 655 C CA . SER A 1 91 ? -20.219 -11.75 1.99 1 89.38 91 SER A CA 1
ATOM 656 C C . SER A 1 91 ? -19.203 -10.609 2.066 1 89.38 91 SER A C 1
ATOM 658 O O . SER A 1 91 ? -18.75 -10.25 3.154 1 89.38 91 SER A O 1
ATOM 660 N N . ASN A 1 92 ? -18.906 -9.969 0.977 1 88.94 92 ASN A N 1
ATOM 661 C CA . ASN A 1 92 ? -17.875 -8.938 0.938 1 88.94 92 ASN A CA 1
ATOM 662 C C . ASN A 1 92 ? -18.469 -7.547 0.794 1 88.94 92 ASN A C 1
ATOM 664 O O . ASN A 1 92 ? -17.875 -6.668 0.167 1 88.94 92 ASN A O 1
ATOM 668 N N . GLY A 1 93 ? -19.594 -7.309 1.329 1 86.31 93 GLY A N 1
ATOM 669 C CA . GLY A 1 93 ? -20.266 -6.02 1.237 1 86.31 93 GLY A CA 1
ATOM 670 C C . GLY A 1 93 ? -19.438 -4.879 1.803 1 86.31 93 GLY A C 1
ATOM 671 O O . GLY A 1 93 ? -19.516 -3.748 1.322 1 86.31 93 GLY A O 1
ATOM 672 N N . LYS A 1 94 ? -18.594 -5.148 2.793 1 88 94 LYS A N 1
ATOM 673 C CA . LYS A 1 94 ? -17.828 -4.094 3.467 1 88 94 LYS A CA 1
ATOM 674 C C . LYS A 1 94 ? -16.359 -4.129 3.07 1 88 94 LYS A C 1
ATOM 676 O O . LYS A 1 94 ? -15.594 -3.246 3.449 1 88 94 LYS A O 1
ATOM 681 N N . GLU A 1 95 ? -15.992 -5.141 2.338 1 91.81 95 GLU A N 1
ATOM 682 C CA . GLU A 1 95 ? -14.602 -5.332 1.936 1 91.81 95 GLU A CA 1
ATOM 683 C C . GLU A 1 95 ? -14.492 -5.594 0.436 1 91.81 95 GLU A C 1
ATOM 685 O O . GLU A 1 95 ? -14.086 -6.676 0.016 1 91.81 95 GLU A O 1
ATOM 690 N N . PRO A 1 96 ? -14.742 -4.555 -0.301 1 94.88 96 PRO A N 1
ATOM 691 C CA . PRO A 1 96 ? -14.789 -4.746 -1.752 1 94.88 96 PRO A CA 1
ATOM 692 C C . PRO A 1 96 ? -13.398 -4.941 -2.361 1 94.88 96 PRO A C 1
ATOM 694 O O . PRO A 1 96 ? -13.281 -5.355 -3.518 1 94.88 96 PRO A O 1
ATOM 697 N N . PHE A 1 97 ? -12.297 -4.617 -1.579 1 96.31 97 PHE A N 1
ATOM 698 C CA . PHE A 1 97 ? -10.953 -4.676 -2.146 1 96.31 97 PHE A CA 1
ATOM 699 C C . PHE A 1 97 ? -10.008 -5.434 -1.225 1 96.31 97 PHE A C 1
ATOM 701 O O . PHE A 1 97 ? -10.25 -5.52 -0.018 1 96.31 97 PHE A O 1
ATOM 708 N N . SER A 1 98 ? -8.992 -6.027 -1.785 1 96.62 98 SER A N 1
ATOM 709 C CA . SER A 1 98 ? -7.879 -6.641 -1.07 1 96.62 98 SER A CA 1
ATOM 710 C C . SER A 1 98 ? -6.543 -6.262 -1.699 1 96.62 98 SER A C 1
ATOM 712 O O . SER A 1 98 ? -6.488 -5.879 -2.869 1 96.62 98 SER A O 1
ATOM 714 N N . SER A 1 99 ? -5.512 -6.371 -0.927 1 97.19 99 SER A N 1
ATOM 715 C CA . SER A 1 99 ? -4.199 -5.934 -1.399 1 97.19 99 SER A CA 1
ATOM 716 C C . SER A 1 99 ? -3.639 -6.895 -2.439 1 97.19 99 SER A C 1
ATOM 718 O O . SER A 1 99 ? -3.814 -8.109 -2.328 1 97.19 99 SER A O 1
ATOM 720 N N . ARG A 1 100 ? -3.064 -6.391 -3.406 1 98.25 100 ARG A N 1
ATOM 721 C CA . ARG A 1 100 ? -2.24 -7.062 -4.406 1 98.25 100 ARG A CA 1
ATOM 722 C C . ARG A 1 100 ? -0.945 -6.297 -4.652 1 98.25 100 ARG A C 1
ATOM 724 O O . ARG A 1 100 ? -0.52 -5.5 -3.812 1 98.25 100 ARG A O 1
ATOM 731 N N . ASN A 1 101 ? -0.304 -6.598 -5.742 1 98.62 101 ASN A N 1
ATOM 732 C CA . ASN A 1 101 ? 0.963 -5.914 -5.98 1 98.62 101 ASN A CA 1
ATOM 733 C C . ASN A 1 101 ? 0.833 -4.406 -5.785 1 98.62 101 ASN A C 1
ATOM 735 O O . ASN A 1 101 ? -0.004 -3.766 -6.422 1 98.62 101 ASN A O 1
ATOM 739 N N . THR A 1 102 ? 1.573 -3.908 -4.844 1 98.56 102 THR A N 1
ATOM 740 C CA . THR A 1 102 ? 1.651 -2.5 -4.477 1 98.56 102 THR A CA 1
ATOM 741 C C . THR A 1 102 ? 3.082 -2.117 -4.105 1 98.56 102 THR A C 1
ATOM 743 O O . THR A 1 102 ? 3.57 -2.482 -3.035 1 98.56 102 THR A O 1
ATOM 746 N N . TYR A 1 103 ? 3.719 -1.312 -5.031 1 98.44 103 TYR A N 1
ATOM 747 C CA . TYR A 1 103 ? 5.125 -1.011 -4.793 1 98.44 103 TYR A CA 1
ATOM 748 C C . TYR A 1 103 ? 5.559 0.225 -5.57 1 98.44 103 TYR A C 1
ATOM 750 O O . TYR A 1 103 ? 4.875 0.652 -6.504 1 98.44 103 TYR A O 1
ATOM 758 N N . VAL A 1 104 ? 6.586 0.773 -5.207 1 98.19 104 VAL A N 1
ATOM 759 C CA . VAL A 1 104 ? 7.32 1.815 -5.914 1 98.19 104 VAL A CA 1
ATOM 760 C C . VAL A 1 104 ? 8.812 1.489 -5.914 1 98.19 104 VAL A C 1
ATOM 762 O O . VAL A 1 104 ? 9.297 0.786 -5.027 1 98.19 104 VAL A O 1
ATOM 765 N N . GLY A 1 105 ? 9.523 1.891 -6.922 1 98.25 105 GLY A N 1
ATOM 766 C CA . GLY A 1 105 ? 10.945 1.615 -6.992 1 98.25 105 GLY A CA 1
ATOM 767 C C . GLY A 1 105 ? 11.641 2.357 -8.117 1 98.25 105 GLY A C 1
ATOM 768 O O . GLY A 1 105 ? 11.125 3.359 -8.617 1 98.25 105 GLY A O 1
ATOM 769 N N . LEU A 1 106 ? 12.805 1.881 -8.367 1 98.25 106 LEU A N 1
ATOM 770 C CA . LEU A 1 106 ? 13.664 2.469 -9.391 1 98.25 106 LEU A CA 1
ATOM 771 C C . LEU A 1 106 ? 14.133 1.409 -10.375 1 98.25 106 LEU A C 1
ATOM 773 O O . LEU A 1 106 ? 14.367 0.259 -10 1 98.25 106 LEU A O 1
ATOM 777 N N . GLY A 1 107 ? 14.305 1.792 -11.617 1 97.5 107 GLY A N 1
ATOM 778 C CA . GLY A 1 107 ? 14.852 0.925 -12.648 1 97.5 107 GLY A CA 1
ATOM 779 C C . GLY A 1 107 ? 15.734 1.66 -13.641 1 97.5 107 GLY A C 1
ATOM 780 O O . GLY A 1 107 ? 15.75 2.893 -13.664 1 97.5 107 GLY A O 1
ATOM 781 N N . GLY A 1 108 ? 16.469 0.948 -14.328 1 96.5 108 GLY A N 1
ATOM 782 C CA . GLY A 1 108 ? 17.391 1.412 -15.352 1 96.5 108 GLY A CA 1
ATOM 783 C C . GLY A 1 108 ? 18.266 0.302 -15.914 1 96.5 108 GLY A C 1
ATOM 784 O O . GLY A 1 108 ? 17.812 -0.838 -16.047 1 96.5 108 GLY A O 1
ATOM 785 N N . ASN A 1 109 ? 19.484 0.662 -16.312 1 95.19 109 ASN A N 1
ATOM 786 C CA . ASN A 1 109 ? 20.391 -0.312 -16.906 1 95.19 109 ASN A CA 1
ATOM 787 C C . ASN A 1 109 ? 20.766 -1.414 -15.93 1 95.19 109 ASN A C 1
ATOM 789 O O . ASN A 1 109 ? 21.109 -2.521 -16.328 1 95.19 109 ASN A O 1
ATOM 793 N N . PHE A 1 110 ? 20.641 -1.157 -14.711 1 96.69 110 PHE A N 1
ATOM 794 C CA . PHE A 1 110 ? 21.047 -2.109 -13.68 1 96.69 110 PHE A CA 1
ATOM 795 C C . PHE A 1 110 ? 19.922 -3.096 -13.383 1 96.69 110 PHE A C 1
ATOM 797 O O . PHE A 1 110 ? 20.125 -4.059 -12.641 1 96.69 110 PHE A O 1
ATOM 804 N N . GLY A 1 111 ? 18.734 -2.881 -13.945 1 98.12 111 GLY A N 1
ATOM 805 C CA . GLY A 1 111 ? 17.547 -3.641 -13.578 1 98.12 111 GLY A CA 1
ATOM 806 C C . GLY A 1 111 ? 16.531 -2.814 -12.828 1 98.12 111 GLY A C 1
ATOM 807 O O . GLY A 1 111 ? 16.359 -1.624 -13.102 1 98.12 111 GLY A O 1
ATOM 808 N N . GLU A 1 112 ? 15.766 -3.49 -12.039 1 98.44 112 GLU A N 1
ATOM 809 C CA . GLU A 1 112 ? 14.703 -2.809 -11.297 1 98.44 112 GLU A CA 1
ATOM 810 C C . GLU A 1 112 ? 14.641 -3.289 -9.852 1 98.44 112 GLU A C 1
ATOM 812 O O . GLU A 1 112 ? 14.719 -4.488 -9.586 1 98.44 112 GLU A O 1
ATOM 817 N N . VAL A 1 113 ? 14.602 -2.408 -8.922 1 98.69 113 VAL A N 1
ATOM 818 C CA . VAL A 1 113 ? 14.375 -2.715 -7.516 1 98.69 113 VAL A CA 1
ATOM 819 C C . VAL A 1 113 ? 13.086 -2.041 -7.039 1 98.69 113 VAL A C 1
ATOM 821 O O . VAL A 1 113 ? 12.906 -0.837 -7.234 1 98.69 113 VAL A O 1
ATOM 824 N N . VAL A 1 114 ? 12.195 -2.791 -6.492 1 98.69 114 VAL A N 1
ATOM 825 C CA . VAL A 1 114 ? 10.938 -2.225 -6.008 1 98.69 114 VAL A CA 1
ATOM 826 C C . VAL A 1 114 ? 10.734 -2.596 -4.543 1 98.69 114 VAL A C 1
ATOM 828 O O . VAL A 1 114 ? 11.25 -3.619 -4.078 1 98.69 114 VAL A O 1
ATOM 831 N N . PHE A 1 115 ? 9.992 -1.781 -3.832 1 98.5 115 PHE A N 1
ATOM 832 C CA . PHE A 1 115 ? 9.734 -1.895 -2.402 1 98.5 115 PHE A CA 1
ATOM 833 C C . PHE A 1 115 ? 8.234 -1.957 -2.129 1 98.5 115 PHE A C 1
ATOM 835 O O . PHE A 1 115 ? 7.484 -1.077 -2.553 1 98.5 115 PHE A O 1
ATOM 842 N N . GLY A 1 116 ? 7.77 -2.967 -1.476 1 98.12 116 GLY A N 1
ATOM 843 C CA . GLY A 1 116 ? 6.359 -3.111 -1.161 1 98.12 116 GLY A CA 1
ATOM 844 C C . GLY A 1 116 ? 5.875 -4.547 -1.228 1 98.12 116 GLY A C 1
ATOM 845 O O . GLY A 1 116 ? 6.523 -5.449 -0.69 1 98.12 116 GLY A O 1
ATOM 846 N N . ARG A 1 117 ? 4.695 -4.684 -1.707 1 98.5 117 ARG A N 1
ATOM 847 C CA . ARG A 1 117 ? 4.094 -5.996 -1.907 1 98.5 117 ARG A CA 1
ATOM 848 C C . ARG A 1 117 ? 4.262 -6.465 -3.35 1 98.5 117 ARG A C 1
ATOM 850 O O . ARG A 1 117 ? 3.943 -5.73 -4.285 1 98.5 117 ARG A O 1
ATOM 857 N N . ASN A 1 118 ? 4.773 -7.621 -3.502 1 98.56 118 ASN A N 1
ATOM 858 C CA . ASN A 1 118 ? 5.031 -8.164 -4.832 1 98.56 118 ASN A CA 1
ATOM 859 C C . ASN A 1 118 ? 5.043 -9.695 -4.816 1 98.56 118 ASN A C 1
ATOM 861 O O . ASN A 1 118 ? 5.211 -10.305 -3.762 1 98.56 118 ASN A O 1
ATOM 865 N N . ASP A 1 119 ? 4.832 -10.258 -5.984 1 98.56 119 ASP A N 1
ATOM 866 C CA . ASP A 1 119 ? 5.055 -11.688 -6.152 1 98.56 119 ASP A CA 1
ATOM 867 C C . ASP A 1 119 ? 6.52 -12.047 -5.93 1 98.56 119 ASP A C 1
ATOM 869 O O . ASP A 1 119 ? 7.414 -11.328 -6.375 1 98.56 119 ASP A O 1
ATOM 873 N N . THR A 1 120 ? 6.766 -13.156 -5.273 1 98.81 120 THR A N 1
ATOM 874 C CA . THR A 1 120 ? 8.133 -13.523 -4.93 1 98.81 120 THR A CA 1
ATOM 875 C C . THR A 1 120 ? 8.883 -14.047 -6.152 1 98.81 120 THR A C 1
ATOM 877 O O . THR A 1 120 ? 8.258 -14.516 -7.109 1 98.81 120 THR A O 1
ATOM 880 N N . ALA A 1 121 ? 10.18 -13.984 -6.02 1 98.88 121 ALA A N 1
ATOM 881 C CA . ALA A 1 121 ? 11.031 -14.594 -7.039 1 98.88 121 ALA A CA 1
ATOM 882 C C . ALA A 1 121 ? 10.742 -16.078 -7.188 1 98.88 121 ALA A C 1
ATOM 884 O O . ALA A 1 121 ? 10.727 -16.609 -8.297 1 98.88 121 ALA A O 1
ATOM 885 N N . PHE A 1 122 ? 10.531 -16.781 -6.082 1 98.88 122 PHE A N 1
ATOM 886 C CA . PHE A 1 122 ? 10.25 -18.203 -6.148 1 98.88 122 PHE A CA 1
ATOM 887 C C . PHE A 1 122 ? 8.977 -18.469 -6.941 1 98.88 122 PHE A C 1
ATOM 889 O O . PHE A 1 122 ? 8.922 -19.391 -7.75 1 98.88 122 PHE A O 1
ATOM 896 N N . LYS A 1 123 ? 7.977 -17.672 -6.676 1 98.75 123 LYS A N 1
ATOM 897 C CA . LYS A 1 123 ? 6.75 -17.812 -7.461 1 98.75 123 LYS A CA 1
ATOM 898 C C . LYS A 1 123 ? 7.027 -17.641 -8.953 1 98.75 123 LYS A C 1
ATOM 900 O O . LYS A 1 123 ? 6.5 -18.391 -9.773 1 98.75 123 LYS A O 1
ATOM 905 N N . ALA A 1 124 ? 7.828 -16.688 -9.289 1 98.38 124 ALA A N 1
ATOM 906 C CA . ALA A 1 124 ? 8.141 -16.391 -10.688 1 98.38 124 ALA A CA 1
ATOM 907 C C . ALA A 1 124 ? 8.852 -17.562 -11.359 1 98.38 124 ALA A C 1
ATOM 909 O O . ALA A 1 124 ? 8.844 -17.672 -12.586 1 98.38 124 ALA A O 1
ATOM 910 N N . SER A 1 125 ? 9.422 -18.391 -10.656 1 98.62 125 SER A N 1
ATOM 911 C CA . SER A 1 125 ? 10.203 -19.5 -11.203 1 98.62 125 SER A CA 1
ATOM 912 C C . SER A 1 125 ? 9.305 -20.531 -11.859 1 98.62 125 SER A C 1
ATOM 914 O O . SER A 1 125 ? 9.789 -21.438 -12.555 1 98.62 125 SER A O 1
ATOM 916 N N . GLU A 1 126 ? 8.031 -20.406 -11.68 1 98.38 126 GLU A N 1
ATOM 917 C CA . GLU A 1 126 ? 7.133 -21.344 -12.336 1 98.38 126 GLU A CA 1
ATOM 918 C C . GLU A 1 126 ? 7.094 -21.109 -13.844 1 98.38 126 GLU A C 1
ATOM 920 O O . GLU A 1 126 ? 6.621 -21.969 -14.594 1 98.38 126 GLU A O 1
ATOM 925 N N . ALA A 1 127 ? 7.5 -19.891 -14.25 1 97.88 127 ALA A N 1
ATOM 926 C CA . ALA A 1 127 ? 7.5 -19.516 -15.656 1 97.88 127 ALA A CA 1
ATOM 927 C C . ALA A 1 127 ? 6.121 -19.719 -16.281 1 97.88 127 ALA A C 1
ATOM 929 O O . ALA A 1 127 ? 5.117 -19.25 -15.734 1 97.88 127 ALA A O 1
ATOM 930 N N . GLY A 1 128 ? 6.078 -20.312 -17.453 1 98.12 128 GLY A N 1
ATOM 931 C CA . GLY A 1 128 ? 4.805 -20.453 -18.156 1 98.12 128 GLY A CA 1
ATOM 932 C C . GLY A 1 128 ? 4.219 -21.844 -18.062 1 98.12 128 GLY A C 1
ATOM 933 O O . GLY A 1 128 ? 3.348 -22.203 -18.859 1 98.12 128 GLY A O 1
ATOM 934 N N . VAL A 1 129 ? 4.578 -22.594 -17.062 1 98.75 129 VAL A N 1
ATOM 935 C CA . VAL A 1 129 ? 4.203 -24 -16.984 1 98.75 129 VAL A CA 1
ATOM 936 C C . VAL A 1 129 ? 2.744 -24.125 -16.562 1 98.75 129 VAL A C 1
ATOM 938 O O . VAL A 1 129 ? 2.039 -25.047 -16.984 1 98.75 129 VAL A O 1
ATOM 941 N N . ASP A 1 130 ? 2.293 -23.281 -15.664 1 98.75 130 ASP A N 1
ATOM 942 C CA . ASP A 1 130 ? 0.935 -23.328 -15.125 1 98.75 130 ASP A CA 1
ATOM 943 C C . ASP A 1 130 ? -0.096 -23.078 -16.219 1 98.75 130 ASP A C 1
ATOM 945 O O . ASP A 1 130 ? -0.29 -21.938 -16.656 1 98.75 130 ASP A O 1
ATOM 949 N N . ALA A 1 131 ? -0.815 -24.078 -16.594 1 98.69 131 ALA A N 1
ATOM 950 C CA . ALA A 1 131 ? -1.773 -23.938 -17.688 1 98.69 131 ALA A CA 1
ATOM 951 C C . ALA A 1 131 ? -3.107 -23.391 -17.188 1 98.69 131 ALA A C 1
ATOM 953 O O . ALA A 1 131 ? -3.955 -22.984 -17.984 1 98.69 131 ALA A O 1
ATOM 954 N N . PHE A 1 132 ? -3.281 -23.359 -15.938 1 98.69 132 PHE A N 1
ATOM 955 C CA . PHE A 1 132 ? -4.555 -22.953 -15.359 1 98.69 132 PHE A CA 1
ATOM 956 C C . PHE A 1 132 ? -4.344 -21.906 -14.273 1 98.69 132 PHE A C 1
ATOM 958 O O . PHE A 1 132 ? -5.008 -21.953 -13.234 1 98.69 132 PHE A O 1
ATOM 965 N N . GLY A 1 133 ? -3.447 -21.016 -14.562 1 97.38 133 GLY A N 1
ATOM 966 C CA . GLY A 1 133 ? -3.115 -19.953 -13.617 1 97.38 133 GLY A CA 1
ATOM 967 C C . GLY A 1 133 ? -4.316 -19.125 -13.203 1 97.38 133 GLY A C 1
ATOM 968 O O . GLY A 1 133 ? -5.133 -18.75 -14.047 1 97.38 133 GLY A O 1
ATOM 969 N N . ASN A 1 134 ? -4.422 -18.828 -11.859 1 95.94 134 ASN A N 1
ATOM 970 C CA . ASN A 1 134 ? -5.422 -17.984 -11.219 1 95.94 134 ASN A CA 1
ATOM 971 C C . ASN A 1 134 ? -6.77 -18.688 -11.109 1 95.94 134 ASN A C 1
ATOM 973 O O . ASN A 1 134 ? -7.73 -18.125 -10.578 1 95.94 134 ASN A O 1
ATOM 977 N N . LEU A 1 135 ? -6.871 -19.875 -11.617 1 98.25 135 LEU A N 1
ATOM 978 C CA . LEU A 1 135 ? -8.109 -20.641 -11.516 1 98.25 135 LEU A CA 1
ATOM 979 C C . LEU A 1 135 ? -8.016 -21.656 -10.391 1 98.25 135 LEU A C 1
ATOM 981 O O . LEU A 1 135 ? -6.98 -21.781 -9.734 1 98.25 135 LEU A O 1
ATOM 985 N N . ASN A 1 136 ? -9.125 -22.328 -10.148 1 97.94 136 ASN A N 1
ATOM 986 C CA . ASN A 1 136 ? -9.203 -23.312 -9.078 1 97.94 136 ASN A CA 1
ATOM 987 C C . ASN A 1 136 ? -8.375 -24.562 -9.406 1 97.94 136 ASN A C 1
ATOM 989 O O . ASN A 1 136 ? -8.258 -25.469 -8.578 1 97.94 136 ASN A O 1
ATOM 993 N N . ALA A 1 137 ? -7.73 -24.562 -10.539 1 98.31 137 ALA A N 1
ATOM 994 C CA . ALA A 1 137 ? -6.828 -25.641 -10.938 1 98.31 137 ALA A CA 1
ATOM 995 C C . ALA A 1 137 ? -5.395 -25.125 -11.07 1 98.31 137 ALA A C 1
ATOM 997 O O . ALA A 1 137 ? -4.57 -25.75 -11.758 1 98.31 137 ALA A O 1
ATOM 998 N N . ASP A 1 138 ? -5.117 -24.062 -10.523 1 98.5 138 ASP A N 1
ATOM 999 C CA . ASP A 1 138 ? -3.789 -23.453 -10.469 1 98.5 138 ASP A CA 1
ATOM 1000 C C . ASP A 1 138 ? -2.797 -24.375 -9.758 1 98.5 138 ASP A C 1
ATOM 1002 O O . ASP A 1 138 ? -3.186 -25.172 -8.906 1 98.5 138 ASP A O 1
ATOM 1006 N N . ILE A 1 139 ? -1.519 -24.188 -10.016 1 98.69 139 ILE A N 1
ATOM 1007 C CA . ILE A 1 139 ? -0.502 -25.078 -9.469 1 98.69 139 ILE A CA 1
ATOM 1008 C C . ILE A 1 139 ? -0.403 -24.891 -7.957 1 98.69 139 ILE A C 1
ATOM 1010 O O . ILE A 1 139 ? 0.165 -25.734 -7.254 1 98.69 139 ILE A O 1
ATOM 1014 N N . PHE A 1 140 ? -0.867 -23.781 -7.406 1 97.81 140 PHE A N 1
ATOM 1015 C CA . PHE A 1 140 ? -0.812 -23.578 -5.961 1 97.81 140 PHE A CA 1
ATOM 1016 C C . PHE A 1 140 ? -1.612 -24.656 -5.234 1 97.81 140 PHE A C 1
ATOM 1018 O O . PHE A 1 140 ? -1.407 -24.891 -4.039 1 97.81 140 PHE A O 1
ATOM 1025 N N . ALA A 1 141 ? -2.582 -25.266 -5.918 1 98.12 141 ALA A N 1
ATOM 1026 C CA . ALA A 1 141 ? -3.371 -26.344 -5.312 1 98.12 141 ALA A CA 1
ATOM 1027 C C . ALA A 1 141 ? -2.482 -27.516 -4.898 1 98.12 141 ALA A C 1
ATOM 1029 O O . ALA A 1 141 ? -2.791 -28.234 -3.943 1 98.12 141 ALA A O 1
ATOM 1030 N N . ILE A 1 142 ? -1.385 -27.656 -5.645 1 98.25 142 ILE A N 1
ATOM 1031 C CA . ILE A 1 142 ? -0.53 -28.828 -5.48 1 98.25 142 ILE A CA 1
ATOM 1032 C C . ILE A 1 142 ? 0.803 -28.406 -4.863 1 98.25 142 ILE A C 1
ATOM 1034 O O . ILE A 1 142 ? 1.286 -29.047 -3.926 1 98.25 142 ILE A O 1
ATOM 1038 N N . LEU A 1 143 ? 1.42 -27.375 -5.383 1 98.5 143 LEU A N 1
ATOM 1039 C CA . LEU A 1 143 ? 2.762 -26.953 -4.98 1 98.5 143 LEU A CA 1
ATOM 1040 C C . LEU A 1 143 ? 2.705 -25.719 -4.098 1 98.5 143 LEU A C 1
ATOM 1042 O O . LEU A 1 143 ? 2.084 -24.719 -4.461 1 98.5 143 LEU A O 1
ATOM 1046 N N . PRO A 1 144 ? 3.426 -25.75 -2.928 1 97.81 144 PRO A N 1
ATOM 1047 C CA . PRO A 1 144 ? 3.543 -24.531 -2.121 1 97.81 144 PRO A CA 1
ATOM 1048 C C . PRO A 1 144 ? 4.496 -23.5 -2.736 1 97.81 144 PRO A C 1
ATOM 1050 O O . PRO A 1 144 ? 5.234 -23.828 -3.672 1 97.81 144 PRO A O 1
ATOM 1053 N N . GLY A 1 145 ? 4.438 -22.266 -2.252 1 98.06 145 GLY A N 1
ATOM 1054 C CA . GLY A 1 145 ? 5.438 -21.281 -2.604 1 98.06 145 GLY A CA 1
ATOM 1055 C C . GLY A 1 145 ? 4.957 -20.297 -3.658 1 98.06 145 GLY A C 1
ATOM 1056 O O . GLY A 1 145 ? 5.762 -19.609 -4.281 1 98.06 145 GLY A O 1
ATOM 1057 N N . GLN A 1 146 ? 3.684 -20.203 -3.887 1 97.62 146 GLN A N 1
ATOM 1058 C CA . GLN A 1 146 ? 3.1 -19.234 -4.805 1 97.62 146 GLN A CA 1
ATOM 1059 C C . GLN A 1 146 ? 2.686 -17.969 -4.07 1 97.62 146 GLN A C 1
ATOM 1061 O O . GLN A 1 146 ? 1.525 -17.547 -4.137 1 97.62 146 GLN A O 1
ATOM 1066 N N . ASP A 1 147 ? 3.645 -17.25 -3.525 1 97.25 147 ASP A N 1
ATOM 1067 C CA . ASP A 1 147 ? 3.334 -16.234 -2.527 1 97.25 147 ASP A CA 1
ATOM 1068 C C . ASP A 1 147 ? 3.477 -14.828 -3.111 1 97.25 147 ASP A C 1
ATOM 1070 O O . ASP A 1 147 ? 4.375 -14.57 -3.916 1 97.25 147 ASP A O 1
ATOM 1074 N N . ARG A 1 148 ? 2.66 -13.969 -2.814 1 97.75 148 ARG A N 1
ATOM 1075 C CA . ARG A 1 148 ? 2.754 -12.508 -2.873 1 97.75 148 ARG A CA 1
ATOM 1076 C C . ARG A 1 148 ? 2.893 -11.914 -1.476 1 97.75 148 ARG A C 1
ATOM 1078 O O . ARG A 1 148 ? 2.033 -12.125 -0.617 1 97.75 148 ARG A O 1
ATOM 1085 N N . VAL A 1 149 ? 3.961 -11.141 -1.234 1 97.69 149 VAL A N 1
ATOM 1086 C CA . VAL A 1 149 ? 4.234 -10.758 0.147 1 97.69 149 VAL A CA 1
ATOM 1087 C C . VAL A 1 149 ? 4.508 -9.258 0.221 1 97.69 149 VAL A C 1
ATOM 1089 O O . VAL A 1 149 ? 5.121 -8.688 -0.682 1 97.69 149 VAL A O 1
ATOM 1092 N N . GLY A 1 150 ? 4.027 -8.633 1.312 1 96.94 150 GLY A N 1
ATOM 1093 C CA . GLY A 1 150 ? 4.371 -7.254 1.627 1 96.94 150 GLY A CA 1
ATOM 1094 C C . GLY A 1 150 ? 5.715 -7.117 2.316 1 96.94 150 GLY A C 1
ATOM 1095 O O . GLY A 1 150 ? 6.422 -8.109 2.516 1 96.94 150 GLY A O 1
ATOM 1096 N N . ASP A 1 151 ? 6.062 -5.844 2.629 1 97.06 151 ASP A N 1
ATOM 1097 C CA . ASP A 1 151 ? 7.281 -5.527 3.371 1 97.06 151 ASP A CA 1
ATOM 1098 C C . ASP A 1 151 ? 8.5 -6.195 2.736 1 97.06 151 ASP A C 1
ATOM 1100 O O . ASP A 1 151 ? 9.336 -6.773 3.438 1 97.06 151 ASP A O 1
ATOM 1104 N N . SER A 1 152 ? 8.531 -6.148 1.412 1 97.94 152 SER A N 1
ATOM 1105 C CA . SER A 1 152 ? 9.594 -6.863 0.714 1 97.94 152 SER A CA 1
ATOM 1106 C C . SER A 1 152 ? 10.344 -5.945 -0.245 1 97.94 152 SER A C 1
ATOM 1108 O O . SER A 1 152 ? 9.844 -4.875 -0.603 1 97.94 152 SER A O 1
ATOM 1110 N N . ILE A 1 153 ? 11.562 -6.336 -0.565 1 98.56 153 ILE A N 1
ATOM 1111 C CA . ILE A 1 153 ? 12.398 -5.781 -1.62 1 98.56 153 ILE A CA 1
ATOM 1112 C C . ILE A 1 153 ? 12.562 -6.805 -2.74 1 98.56 153 ILE A C 1
ATOM 1114 O O . ILE A 1 153 ? 12.945 -7.949 -2.492 1 98.56 153 ILE A O 1
ATOM 1118 N N . THR A 1 154 ? 12.25 -6.418 -3.949 1 98.88 154 THR A N 1
ATOM 1119 C CA . THR A 1 154 ? 12.406 -7.309 -5.094 1 98.88 154 THR A CA 1
ATOM 1120 C C . THR A 1 154 ? 13.328 -6.684 -6.141 1 98.88 154 THR A C 1
ATOM 1122 O O . THR A 1 154 ? 13.133 -5.531 -6.531 1 98.88 154 THR A O 1
ATOM 1125 N N . TYR A 1 155 ? 14.344 -7.398 -6.512 1 98.88 155 TYR A N 1
ATOM 1126 C CA . TYR A 1 155 ? 15.258 -6.988 -7.57 1 98.88 155 TYR A CA 1
ATOM 1127 C C . TYR A 1 155 ? 15.094 -7.875 -8.805 1 98.88 155 TYR A C 1
ATOM 1129 O O . TYR A 1 155 ? 15.039 -9.102 -8.688 1 98.88 155 TYR A O 1
ATOM 1137 N N . THR A 1 156 ? 14.93 -7.27 -9.93 1 98.75 156 THR A N 1
ATOM 1138 C CA . THR A 1 156 ? 14.875 -7.953 -11.219 1 98.75 156 THR A CA 1
ATOM 1139 C C . THR A 1 156 ? 16.062 -7.551 -12.102 1 98.75 156 THR A C 1
ATOM 1141 O O . THR A 1 156 ? 16.344 -6.363 -12.25 1 98.75 156 THR A O 1
ATOM 1144 N N . LEU A 1 157 ? 16.641 -8.5 -12.695 1 98.06 157 LEU A N 1
ATOM 1145 C CA . LEU A 1 157 ? 17.766 -8.25 -13.602 1 98.06 157 LEU A CA 1
ATOM 1146 C C . LEU A 1 157 ? 17.312 -7.473 -14.828 1 98.06 157 LEU A C 1
ATOM 1148 O O . LEU A 1 157 ? 16.172 -7.609 -15.266 1 98.06 157 LEU A O 1
ATOM 1152 N N . PRO A 1 158 ? 18.266 -6.699 -15.367 1 96.06 158 PRO A N 1
ATOM 1153 C CA . PRO A 1 158 ? 17.938 -6.09 -16.656 1 96.06 158 PRO A CA 1
ATOM 1154 C C . PRO A 1 158 ? 17.859 -7.109 -17.781 1 96.06 158 PRO A C 1
ATOM 1156 O O . PRO A 1 158 ? 18.172 -8.289 -17.594 1 96.06 158 PRO A O 1
ATOM 1159 N N . LYS A 1 159 ? 17.406 -6.625 -18.891 1 87.75 159 LYS A N 1
ATOM 1160 C CA . LYS A 1 159 ? 17.359 -7.508 -20.047 1 87.75 159 LYS A CA 1
ATOM 1161 C C . LYS A 1 159 ? 18.75 -7.941 -20.484 1 87.75 159 LYS A C 1
ATOM 1163 O O . LYS A 1 159 ? 19.594 -7.105 -20.828 1 87.75 159 LYS A O 1
ATOM 1168 N N . LEU A 1 160 ? 19.031 -9.125 -20.328 1 94.19 160 LEU A N 1
ATOM 1169 C CA . LEU A 1 160 ? 20.297 -9.73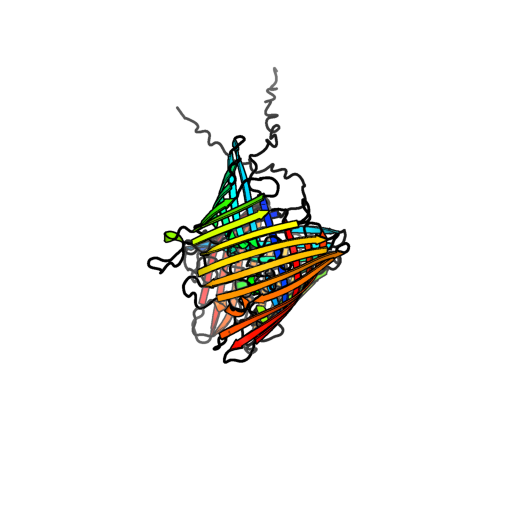4 -20.734 1 94.19 160 LEU A CA 1
ATOM 1170 C C . LEU A 1 160 ? 20.078 -10.891 -21.688 1 94.19 160 LEU A C 1
ATOM 1172 O O . LEU A 1 160 ? 20.328 -12.047 -21.344 1 94.19 160 LEU A O 1
ATOM 1176 N N . GLY A 1 161 ? 19.625 -10.492 -22.969 1 95.88 161 GLY A N 1
ATOM 1177 C CA . GLY A 1 161 ? 19.281 -11.547 -23.906 1 95.88 161 GLY A CA 1
ATOM 1178 C C . GLY A 1 161 ? 18.156 -12.43 -23.438 1 95.88 161 GLY A C 1
ATOM 1179 O O . GLY A 1 161 ? 17.047 -11.945 -23.141 1 95.88 161 GLY A O 1
ATOM 1180 N N . LEU A 1 162 ? 18.516 -13.734 -23.25 1 97.31 162 LEU A N 1
ATOM 1181 C CA . LEU A 1 162 ? 17.469 -14.68 -22.875 1 97.31 162 LEU A CA 1
ATOM 1182 C C . LEU A 1 162 ? 17.578 -15.039 -21.391 1 97.31 162 LEU A C 1
ATOM 1184 O O . LEU A 1 162 ? 16.875 -15.93 -20.906 1 97.31 162 LEU A O 1
ATOM 1188 N N . PHE A 1 163 ? 18.438 -14.328 -20.719 1 98 163 PHE A N 1
ATOM 1189 C CA . PHE A 1 163 ? 18.609 -14.562 -19.297 1 98 163 PHE A CA 1
ATOM 1190 C C . PHE A 1 163 ? 17.594 -13.758 -18.484 1 98 163 PHE A C 1
ATOM 1192 O O . PHE A 1 163 ? 17.312 -12.602 -18.812 1 98 163 PHE A O 1
ATOM 1199 N N . THR A 1 164 ? 17.047 -14.375 -17.531 1 97.5 164 THR A N 1
ATOM 1200 C CA . THR A 1 164 ? 16.172 -13.703 -16.594 1 97.5 164 THR A CA 1
ATOM 1201 C C . THR A 1 164 ? 16.594 -14.008 -15.156 1 97.5 164 THR A C 1
ATOM 1203 O O . THR A 1 164 ? 17.172 -15.062 -14.883 1 97.5 164 THR A O 1
ATOM 1206 N N . GLY A 1 165 ? 16.406 -13.078 -14.242 1 98.56 165 GLY A N 1
ATOM 1207 C CA . GLY A 1 165 ? 16.719 -13.258 -12.828 1 98.56 165 GLY A CA 1
ATOM 1208 C C . GLY A 1 165 ? 15.922 -12.336 -11.922 1 98.56 165 GLY A C 1
ATOM 1209 O O . GLY A 1 165 ? 15.578 -11.219 -12.32 1 98.56 165 GLY A O 1
ATOM 1210 N N . LYS A 1 166 ? 15.672 -12.82 -10.766 1 98.75 166 LYS A N 1
ATOM 1211 C CA . LYS A 1 166 ? 14.922 -12.062 -9.766 1 98.75 166 LYS A CA 1
ATOM 1212 C C . LYS A 1 166 ? 15.305 -12.492 -8.352 1 98.75 166 LYS A C 1
ATOM 1214 O O . LYS A 1 166 ? 15.672 -13.648 -8.125 1 98.75 166 LYS A O 1
ATOM 1219 N N . ALA A 1 167 ? 15.25 -11.609 -7.445 1 98.94 167 ALA A N 1
ATOM 1220 C CA . ALA A 1 167 ? 15.469 -11.883 -6.027 1 98.94 167 ALA A CA 1
ATOM 1221 C C . ALA A 1 167 ? 14.461 -11.125 -5.164 1 98.94 167 ALA A C 1
ATOM 1223 O O . ALA A 1 167 ? 14.102 -9.984 -5.473 1 98.94 167 ALA A O 1
ATOM 1224 N N . THR A 1 168 ? 14.008 -11.766 -4.129 1 98.88 168 THR A N 1
ATOM 1225 C CA . THR A 1 168 ? 13.117 -11.164 -3.141 1 98.88 168 THR A CA 1
ATOM 1226 C C . THR A 1 168 ? 13.695 -11.312 -1.734 1 98.88 168 THR A C 1
ATOM 1228 O O . THR A 1 168 ? 14.211 -12.367 -1.376 1 98.88 168 THR A O 1
ATOM 1231 N N . TYR A 1 169 ? 13.617 -10.266 -0.989 1 98.62 169 TYR A N 1
ATOM 1232 C CA . TYR A 1 169 ? 14.016 -10.281 0.416 1 98.62 169 TYR A CA 1
ATOM 1233 C C . TYR A 1 169 ? 12.938 -9.648 1.289 1 98.62 169 TYR A C 1
ATOM 1235 O O . TYR A 1 169 ? 12.375 -8.609 0.938 1 98.62 169 TYR A O 1
ATOM 1243 N N . LEU A 1 170 ? 12.664 -10.32 2.445 1 97.06 170 LEU A N 1
ATOM 1244 C CA . LEU A 1 170 ? 11.672 -9.805 3.389 1 97.06 170 LEU A CA 1
ATOM 1245 C C . LEU A 1 170 ? 12.344 -9.016 4.504 1 97.06 170 LEU A C 1
ATOM 1247 O O . LEU A 1 170 ? 13.383 -9.43 5.027 1 97.06 170 LEU A O 1
ATOM 1251 N N . LEU A 1 171 ? 11.781 -7.895 4.789 1 94.75 171 LEU A N 1
ATOM 1252 C CA . LEU A 1 171 ? 12.188 -7.199 6.008 1 94.75 171 LEU A CA 1
ATOM 1253 C C . LEU A 1 171 ? 11.531 -7.824 7.234 1 94.75 171 LEU A C 1
ATOM 1255 O O . LEU A 1 171 ? 10.391 -7.488 7.574 1 94.75 171 LEU A O 1
ATOM 1259 N N . GLU A 1 172 ? 12.211 -8.57 7.965 1 90.06 172 GLU A N 1
ATOM 1260 C CA . GLU A 1 172 ? 11.68 -9.492 8.969 1 90.06 172 GLU A CA 1
ATOM 1261 C C . GLU A 1 172 ? 11.008 -8.742 10.109 1 90.06 172 GLU A C 1
ATOM 1263 O O . GLU A 1 172 ? 9.969 -9.164 10.617 1 90.06 172 GLU A O 1
ATOM 1268 N N . ASP A 1 173 ? 11.672 -7.668 10.477 1 87.25 173 ASP A N 1
ATOM 1269 C CA . ASP A 1 173 ? 11.117 -6.902 11.594 1 87.25 173 ASP A CA 1
ATOM 1270 C C . ASP A 1 173 ? 9.734 -6.363 11.258 1 87.25 173 ASP A C 1
ATOM 1272 O O . ASP A 1 173 ? 8.898 -6.18 12.148 1 87.25 173 ASP A O 1
ATOM 1276 N N . ASP A 1 174 ? 9.547 -6.195 10.062 1 89.56 174 ASP A N 1
ATOM 1277 C CA . ASP A 1 174 ? 8.297 -5.613 9.594 1 89.56 174 ASP A CA 1
ATOM 1278 C C . ASP A 1 174 ? 7.281 -6.699 9.227 1 89.56 174 ASP A C 1
ATOM 1280 O O . ASP A 1 174 ? 6.098 -6.578 9.547 1 89.56 174 ASP A O 1
ATOM 1284 N N . PHE A 1 175 ? 7.727 -7.715 8.641 1 91.19 175 PHE A N 1
ATOM 1285 C CA . PHE A 1 175 ? 6.871 -8.75 8.078 1 91.19 175 PHE A CA 1
ATOM 1286 C C . PHE A 1 175 ? 6.195 -9.562 9.18 1 91.19 175 PHE A C 1
ATOM 1288 O O . PHE A 1 175 ? 4.992 -9.82 9.117 1 91.19 175 PHE A O 1
ATOM 1295 N N . TYR A 1 176 ? 6.934 -9.906 10.172 1 88.38 176 TYR A N 1
ATOM 1296 C CA . TYR A 1 176 ? 6.43 -10.789 11.219 1 88.38 176 TYR A CA 1
ATOM 1297 C C . TYR A 1 176 ? 5.961 -9.992 12.43 1 88.38 176 TYR A C 1
ATOM 1299 O O . TYR A 1 176 ? 6.352 -8.836 12.609 1 88.38 176 TYR A O 1
ATOM 1307 N N . ALA A 1 177 ? 5.086 -10.633 13.172 1 83.69 177 ALA A N 1
ATOM 1308 C CA . ALA A 1 177 ? 4.66 -10.023 14.43 1 83.69 177 ALA A CA 1
ATOM 1309 C C . ALA A 1 177 ? 5.832 -9.883 15.398 1 83.69 177 ALA A C 1
ATOM 1311 O O . ALA A 1 177 ? 6.816 -10.617 15.297 1 83.69 177 ALA A O 1
ATOM 1312 N N . GLU A 1 178 ? 5.711 -8.922 16.203 1 79.88 178 GLU A N 1
ATOM 1313 C CA . GLU A 1 178 ? 6.746 -8.734 17.219 1 79.88 178 GLU A CA 1
ATOM 1314 C C . GLU A 1 178 ? 6.922 -9.992 18.062 1 79.88 178 GLU A C 1
ATOM 1316 O O . GLU A 1 178 ? 5.938 -10.594 18.5 1 79.88 178 GLU A O 1
ATOM 1321 N N . GLY A 1 179 ? 8.203 -10.367 18.203 1 78.69 179 GLY A N 1
ATOM 1322 C CA . GLY A 1 179 ? 8.508 -11.516 19.047 1 78.69 179 GLY A CA 1
ATOM 1323 C C . GLY A 1 179 ? 8.289 -12.844 18.359 1 78.69 179 GLY A C 1
ATOM 1324 O O . GLY A 1 179 ? 8.5 -13.906 18.953 1 78.69 179 GLY A O 1
ATOM 1325 N N . ALA A 1 180 ? 7.848 -12.797 17.125 1 83 180 ALA A N 1
ATOM 1326 C CA . ALA A 1 180 ? 7.605 -14.055 16.406 1 83 180 ALA A CA 1
ATOM 1327 C C . ALA A 1 180 ? 8.906 -14.82 16.203 1 83 180 ALA A C 1
ATOM 1329 O O . ALA A 1 180 ? 9.969 -14.219 16.016 1 83 180 ALA A O 1
ATOM 1330 N N . ASP A 1 181 ? 8.812 -16.109 16.297 1 82.19 181 ASP A N 1
ATOM 1331 C CA . ASP A 1 181 ? 9.938 -16.953 15.93 1 82.19 181 ASP A CA 1
ATOM 1332 C C . ASP A 1 181 ? 10.094 -17.016 14.414 1 82.19 181 ASP A C 1
ATOM 1334 O O . ASP A 1 181 ? 9.18 -17.453 13.703 1 82.19 181 ASP A O 1
ATOM 1338 N N . VAL A 1 182 ? 11.164 -16.469 13.977 1 82.12 182 VAL A N 1
ATOM 1339 C CA . VAL A 1 182 ? 11.414 -16.438 12.539 1 82.12 182 VAL A CA 1
ATOM 1340 C C . VAL A 1 182 ? 12.445 -17.5 12.164 1 82.12 182 VAL A C 1
ATOM 1342 O O . VAL A 1 182 ? 13.57 -17.469 12.664 1 82.12 182 VAL A O 1
ATOM 1345 N N . ASP A 1 183 ? 11.969 -18.391 11.359 1 86.75 183 ASP A N 1
ATOM 1346 C CA . ASP A 1 183 ? 12.867 -19.422 10.859 1 86.75 183 ASP A CA 1
ATOM 1347 C C . ASP A 1 183 ? 13.305 -19.125 9.422 1 86.75 183 ASP A C 1
ATOM 1349 O O . ASP A 1 183 ? 12.555 -18.5 8.656 1 86.75 183 ASP A O 1
ATOM 1353 N N . GLY A 1 184 ? 14.539 -19.516 9.141 1 92.81 184 GLY A N 1
ATOM 1354 C CA . GLY A 1 184 ? 15.07 -19.328 7.801 1 92.81 184 GLY A CA 1
ATOM 1355 C C . GLY A 1 184 ? 15.617 -17.938 7.555 1 92.81 184 GLY A C 1
ATOM 1356 O O . GLY A 1 184 ? 15.734 -17.141 8.484 1 92.81 184 GLY A O 1
ATOM 1357 N N . ASN A 1 185 ? 16.016 -17.641 6.32 1 95.94 185 ASN A N 1
ATOM 1358 C CA . ASN A 1 185 ? 16.703 -16.391 5.992 1 95.94 185 ASN A CA 1
ATOM 1359 C C . ASN A 1 185 ? 15.797 -15.43 5.223 1 95.94 185 ASN A C 1
ATOM 1361 O O . ASN A 1 185 ? 16.203 -14.312 4.906 1 95.94 185 ASN A O 1
ATOM 1365 N N . ASN A 1 186 ? 14.641 -15.828 4.883 1 96.69 186 ASN A N 1
ATOM 1366 C CA . ASN A 1 186 ? 13.562 -15.008 4.348 1 96.69 186 ASN A CA 1
ATOM 1367 C C . ASN A 1 186 ? 13.961 -14.344 3.027 1 96.69 186 ASN A C 1
ATOM 1369 O O . ASN A 1 186 ? 13.812 -13.133 2.865 1 96.69 186 ASN A O 1
ATOM 1373 N N . PHE A 1 187 ? 14.406 -15.117 2.104 1 98.56 187 PHE A N 1
ATOM 1374 C CA . PHE A 1 187 ? 14.711 -14.648 0.755 1 98.56 187 PHE A CA 1
ATOM 1375 C C . PHE A 1 187 ? 14.312 -15.695 -0.281 1 98.56 187 PHE A C 1
ATOM 1377 O O . PHE A 1 187 ? 14.062 -16.844 0.061 1 98.56 187 PHE A O 1
ATOM 1384 N N . ALA A 1 188 ? 14.164 -15.32 -1.507 1 98.88 188 ALA A N 1
ATOM 1385 C CA . ALA A 1 188 ? 13.945 -16.172 -2.67 1 98.88 188 ALA A CA 1
ATOM 1386 C C . ALA A 1 188 ? 14.734 -15.68 -3.877 1 98.88 188 ALA A C 1
ATOM 1388 O O . ALA A 1 188 ? 14.984 -14.477 -4.008 1 98.88 188 ALA A O 1
ATOM 1389 N N . VAL A 1 189 ? 15.148 -16.547 -4.688 1 98.88 189 VAL A N 1
ATOM 1390 C CA . VAL A 1 189 ? 15.836 -16.203 -5.93 1 98.88 189 VAL A CA 1
ATOM 1391 C C . VAL A 1 189 ? 15.312 -17.094 -7.066 1 98.88 189 VAL A C 1
ATOM 1393 O O . VAL A 1 189 ? 14.805 -18.188 -6.824 1 98.88 189 VAL A O 1
ATOM 1396 N N . MET A 1 190 ? 15.43 -16.609 -8.25 1 98.75 190 MET A N 1
ATOM 1397 C CA . MET A 1 190 ? 15.211 -17.438 -9.438 1 98.75 190 MET A CA 1
ATOM 1398 C C . MET A 1 190 ? 16.094 -16.969 -10.594 1 98.75 190 MET A C 1
ATOM 1400 O O . MET A 1 190 ? 16.531 -15.82 -10.625 1 98.75 190 MET A O 1
ATOM 1404 N N . GLY A 1 191 ? 16.453 -17.844 -11.406 1 98.69 191 GLY A N 1
ATOM 1405 C CA . GLY A 1 191 ? 17.125 -17.625 -12.672 1 98.69 191 GLY A CA 1
ATOM 1406 C C . GLY A 1 191 ? 16.594 -18.484 -13.797 1 98.69 191 GLY A C 1
ATOM 1407 O O . GLY A 1 191 ? 16.047 -19.562 -13.547 1 98.69 191 GLY A O 1
ATOM 1408 N N . GLY A 1 192 ? 16.703 -17.969 -14.992 1 98.5 192 GLY A N 1
ATOM 1409 C CA . GLY A 1 192 ? 16.234 -18.734 -16.141 1 98.5 192 GLY A CA 1
ATOM 1410 C C . GLY A 1 192 ? 16.922 -18.344 -17.438 1 98.5 192 GLY A C 1
ATOM 1411 O O . GLY A 1 192 ? 17.578 -17.297 -17.5 1 98.5 192 GLY A O 1
ATOM 1412 N N . PHE A 1 193 ? 16.812 -19.188 -18.344 1 98.62 193 PHE A N 1
ATOM 1413 C CA . PHE A 1 193 ? 17.328 -18.969 -19.688 1 98.62 193 PHE A CA 1
ATOM 1414 C C . PHE A 1 193 ? 16.312 -19.438 -20.719 1 98.62 193 PHE A C 1
ATOM 1416 O O . PHE A 1 193 ? 15.781 -20.547 -20.625 1 98.62 193 PHE A O 1
ATOM 1423 N N . GLY A 1 194 ? 16.156 -18.641 -21.734 1 98.56 194 GLY A N 1
ATOM 1424 C CA . GLY A 1 194 ? 15.109 -18.859 -22.734 1 98.56 194 GLY A CA 1
ATOM 1425 C C . GLY A 1 194 ? 13.945 -17.906 -22.594 1 98.56 194 GLY A C 1
ATOM 1426 O O . GLY A 1 194 ? 14.102 -16.797 -22.078 1 98.56 194 GLY A O 1
ATOM 1427 N N . ASP A 1 195 ? 12.773 -18.328 -23.203 1 98.12 195 ASP A N 1
ATOM 1428 C CA . ASP A 1 195 ? 11.594 -17.469 -23.203 1 98.12 195 ASP A CA 1
ATOM 1429 C C . ASP A 1 195 ? 10.398 -18.188 -22.578 1 98.12 195 ASP A C 1
ATOM 1431 O O . ASP A 1 195 ? 9.844 -19.125 -23.156 1 98.12 195 ASP A O 1
ATOM 1435 N N . LYS A 1 196 ? 9.984 -17.641 -21.516 1 97 196 LYS A N 1
ATOM 1436 C CA . LYS A 1 196 ? 8.875 -18.281 -20.828 1 97 196 LYS A CA 1
ATOM 1437 C C . LYS A 1 196 ? 7.602 -18.25 -21.656 1 97 196 LYS A C 1
ATOM 1439 O O . LYS A 1 196 ? 6.691 -19.047 -21.453 1 97 196 LYS A O 1
ATOM 1444 N N . GLY A 1 197 ? 7.477 -17.312 -22.641 1 96.69 197 GLY A N 1
ATOM 1445 C CA . GLY A 1 197 ? 6.336 -17.234 -23.531 1 96.69 197 GLY A CA 1
ATOM 1446 C C . GLY A 1 197 ? 6.488 -18.078 -24.766 1 96.69 197 GLY A C 1
ATOM 1447 O O . GLY A 1 197 ? 5.555 -18.203 -25.562 1 96.69 197 GLY A O 1
ATOM 1448 N N . LEU A 1 198 ? 7.672 -18.547 -25 1 98.06 198 LEU A N 1
ATOM 1449 C CA . LEU A 1 198 ? 8.023 -19.453 -26.094 1 98.06 198 LEU A CA 1
ATOM 1450 C C . LEU A 1 198 ? 7.762 -18.781 -27.438 1 98.06 198 LEU A C 1
ATOM 1452 O O . LEU A 1 198 ? 7.328 -19.438 -28.391 1 98.06 198 LEU A O 1
ATOM 1456 N N . LYS A 1 199 ? 7.914 -17.531 -27.469 1 95.06 199 LYS A N 1
ATOM 1457 C CA . LYS A 1 199 ? 7.773 -16.781 -28.703 1 95.06 199 LYS A CA 1
ATOM 1458 C C . LYS A 1 199 ? 9.141 -16.438 -29.297 1 95.06 199 LYS A C 1
ATOM 1460 O O . LYS A 1 199 ? 9.391 -16.688 -30.469 1 95.06 199 LYS A O 1
ATOM 1465 N N . LYS A 1 200 ? 10.023 -15.891 -28.422 1 95.31 200 LYS A N 1
ATOM 1466 C CA . LYS A 1 200 ? 11.359 -15.508 -28.844 1 95.31 200 LYS A CA 1
ATOM 1467 C C . LYS A 1 200 ? 12.273 -16.734 -28.969 1 95.31 200 LYS A C 1
ATOM 1469 O O . LYS A 1 200 ? 13.195 -16.734 -29.781 1 95.31 200 LYS A O 1
ATOM 1474 N N . ALA A 1 201 ? 12.039 -17.641 -28.109 1 97.62 201 ALA A N 1
ATOM 1475 C CA . ALA A 1 201 ? 12.719 -18.938 -28.125 1 97.62 201 ALA A CA 1
ATOM 1476 C C . ALA A 1 201 ? 11.75 -20.062 -27.812 1 97.62 201 ALA A C 1
ATOM 1478 O O . ALA A 1 201 ? 10.852 -19.906 -26.984 1 97.62 201 ALA A O 1
ATOM 1479 N N . PRO A 1 202 ? 11.984 -21.203 -28.438 1 98.5 202 PRO A N 1
ATOM 1480 C CA . PRO A 1 202 ? 11.055 -22.312 -28.219 1 98.5 202 PRO A CA 1
ATOM 1481 C C . PRO A 1 202 ? 11.391 -23.141 -26.984 1 98.5 202 PRO A C 1
ATOM 1483 O O . PRO A 1 202 ? 10.984 -24.297 -26.891 1 98.5 202 PRO A O 1
ATOM 1486 N N . TYR A 1 203 ? 12.18 -22.578 -26.094 1 98.75 203 TYR A N 1
ATOM 1487 C CA . TYR A 1 203 ? 12.555 -23.281 -24.875 1 98.75 203 TYR A CA 1
ATOM 1488 C C . TYR A 1 203 ? 12.719 -22.328 -23.703 1 98.75 203 TYR A C 1
ATOM 1490 O O . TYR A 1 203 ? 12.914 -21.125 -23.906 1 98.75 203 TYR A O 1
ATOM 1498 N N . TYR A 1 204 ? 12.648 -22.844 -22.562 1 98.81 204 TYR A N 1
ATOM 1499 C CA . TYR A 1 204 ? 12.977 -22.156 -21.312 1 98.81 204 TYR A CA 1
ATOM 1500 C C . TYR A 1 204 ? 13.422 -23.156 -20.25 1 98.81 204 TYR A C 1
ATOM 1502 O O . TYR A 1 204 ? 12.844 -24.234 -20.109 1 98.81 204 TYR A O 1
ATOM 1510 N N . ILE A 1 205 ? 14.461 -22.859 -19.578 1 98.88 205 ILE A N 1
ATOM 1511 C CA . ILE A 1 205 ? 14.898 -23.609 -18.391 1 98.88 205 ILE A CA 1
ATOM 1512 C C . ILE A 1 205 ? 15.125 -22.656 -17.234 1 98.88 205 ILE A C 1
ATOM 1514 O O . ILE A 1 205 ? 15.625 -21.547 -17.422 1 98.88 205 ILE A O 1
ATOM 1518 N N . GLY A 1 206 ? 14.68 -23.047 -16.078 1 98.81 206 GLY A N 1
ATOM 1519 C CA . GLY A 1 206 ? 14.812 -22.156 -14.938 1 98.81 206 GLY A CA 1
ATOM 1520 C C . GLY A 1 206 ? 15.016 -22.891 -13.633 1 98.81 206 GLY A C 1
ATOM 1521 O O . GLY A 1 206 ? 14.898 -24.109 -13.57 1 98.81 206 GLY A O 1
ATOM 1522 N N . PHE A 1 207 ? 15.305 -22.156 -12.609 1 98.88 207 PHE A N 1
ATOM 1523 C CA . PHE A 1 207 ? 15.5 -22.609 -11.242 1 98.88 207 PHE A CA 1
ATOM 1524 C C . PHE A 1 207 ? 14.953 -21.578 -10.25 1 98.88 207 PHE A C 1
ATOM 1526 O O . PHE A 1 207 ? 14.922 -20.391 -10.539 1 98.88 207 PHE A O 1
ATOM 1533 N N . GLY A 1 208 ? 14.516 -22.031 -9.133 1 98.94 208 GLY A N 1
ATOM 1534 C CA . GLY A 1 208 ? 14.078 -21.188 -8.031 1 98.94 208 GLY A CA 1
ATOM 1535 C C . GLY A 1 208 ? 14.445 -21.75 -6.672 1 98.94 208 GLY A C 1
ATOM 1536 O O . GLY A 1 208 ? 14.523 -22.969 -6.5 1 98.94 208 GLY A O 1
ATOM 1537 N N . TYR A 1 209 ? 14.648 -20.859 -5.773 1 98.94 209 TYR A N 1
ATOM 1538 C CA . TYR A 1 209 ? 14.938 -21.25 -4.398 1 98.94 209 TYR A CA 1
ATOM 1539 C C . TYR A 1 209 ? 14.312 -20.266 -3.414 1 98.94 209 TYR A C 1
ATOM 1541 O O . TYR A 1 209 ? 14.305 -19.062 -3.654 1 98.94 209 TYR A O 1
ATOM 1549 N N . VAL A 1 210 ? 13.75 -20.797 -2.334 1 98.88 210 VAL A N 1
ATOM 1550 C CA . VAL A 1 210 ? 13.195 -19.969 -1.267 1 98.88 210 VAL A CA 1
ATOM 1551 C C . VAL A 1 210 ? 13.609 -20.531 0.091 1 98.88 210 VAL A C 1
ATOM 1553 O O . VAL A 1 210 ? 13.688 -21.75 0.269 1 98.88 210 VAL A O 1
ATOM 1556 N N . ASP A 1 211 ? 13.859 -19.625 1.001 1 98.69 211 ASP A N 1
ATOM 1557 C CA . ASP A 1 211 ? 14.266 -19.969 2.359 1 98.69 211 ASP A CA 1
ATOM 1558 C C . ASP A 1 211 ? 13.57 -19.078 3.385 1 98.69 211 ASP A C 1
ATOM 1560 O O . ASP A 1 211 ? 13.992 -17.938 3.611 1 98.69 211 ASP A O 1
ATOM 1564 N N . GLY A 1 212 ? 12.547 -19.672 3.975 1 97.38 212 GLY A N 1
ATOM 1565 C CA . GLY A 1 212 ? 11.945 -18.984 5.109 1 97.38 212 GLY A CA 1
ATOM 1566 C C . GLY A 1 212 ? 10.641 -18.297 4.77 1 97.38 212 GLY A C 1
ATOM 1567 O O . GLY A 1 212 ? 9.742 -18.203 5.613 1 97.38 212 GLY A O 1
ATOM 1568 N N . ILE A 1 213 ? 10.469 -17.734 3.559 1 96.88 213 ILE A N 1
ATOM 1569 C CA . ILE A 1 213 ? 9.25 -17.031 3.184 1 96.88 213 ILE A CA 1
ATOM 1570 C C . ILE A 1 213 ? 8.055 -17.984 3.264 1 96.88 213 ILE A C 1
ATOM 1572 O O . ILE A 1 213 ? 8.055 -19.047 2.637 1 96.88 213 ILE A O 1
ATOM 1576 N N . SER A 1 214 ? 7.051 -17.594 4.066 1 94.25 214 SER A N 1
ATOM 1577 C CA . SER A 1 214 ? 5.852 -18.391 4.289 1 94.25 214 SER A CA 1
ATOM 1578 C C . SER A 1 214 ? 6.199 -19.766 4.875 1 94.25 214 SER A C 1
ATOM 1580 O O . SER A 1 214 ? 5.574 -20.766 4.531 1 94.25 214 SER A O 1
ATOM 1582 N N . ASP A 1 215 ? 7.262 -19.844 5.629 1 95.25 215 ASP A N 1
ATOM 1583 C CA . ASP A 1 215 ? 7.719 -21.047 6.316 1 95.25 215 ASP A CA 1
ATOM 1584 C C . ASP A 1 215 ? 8.078 -22.141 5.316 1 95.25 215 ASP A C 1
ATOM 1586 O O . ASP A 1 215 ? 7.73 -23.312 5.508 1 95.25 215 ASP A O 1
ATOM 1590 N N . LEU A 1 216 ? 8.695 -21.75 4.242 1 97.5 216 LEU A N 1
ATOM 1591 C CA . LEU A 1 216 ? 9.016 -22.719 3.195 1 97.5 216 LEU A CA 1
ATOM 1592 C C . LEU A 1 216 ? 10.5 -22.672 2.846 1 97.5 216 LEU A C 1
ATOM 1594 O O . LEU A 1 216 ? 11.062 -21.594 2.68 1 97.5 216 LEU A O 1
ATOM 1598 N N . THR A 1 217 ? 11.133 -23.75 2.801 1 98.62 217 THR A N 1
ATOM 1599 C CA . THR A 1 217 ? 12.398 -23.969 2.119 1 98.62 217 THR A CA 1
ATOM 1600 C C . THR A 1 217 ? 12.227 -24.906 0.935 1 98.62 217 THR A C 1
ATOM 1602 O O . THR A 1 217 ? 11.766 -26.047 1.102 1 98.62 217 THR A O 1
ATOM 1605 N N . SER A 1 218 ? 12.539 -24.438 -0.248 1 98.75 218 SER A N 1
ATOM 1606 C CA . SER A 1 218 ? 12.234 -25.234 -1.436 1 98.75 218 SER A CA 1
ATOM 1607 C C . SER A 1 218 ? 13.164 -24.875 -2.592 1 98.75 218 SER A C 1
ATOM 1609 O O . SER A 1 218 ? 13.641 -23.734 -2.68 1 98.75 218 SER A O 1
ATOM 1611 N N . TYR A 1 219 ? 13.461 -25.797 -3.396 1 98.81 219 TYR A N 1
ATOM 1612 C CA . TYR A 1 219 ? 14.023 -25.516 -4.711 1 98.81 219 TYR A CA 1
ATOM 1613 C C . TYR A 1 219 ? 13.133 -26.078 -5.816 1 98.81 219 TYR A C 1
ATOM 1615 O O . TYR A 1 219 ? 12.43 -27.062 -5.617 1 98.81 219 TYR A O 1
ATOM 1623 N N . ARG A 1 220 ? 13.156 -25.469 -6.941 1 98.88 220 ARG A N 1
ATOM 1624 C CA . ARG A 1 220 ? 12.305 -25.766 -8.094 1 98.88 220 ARG A CA 1
ATOM 1625 C C . ARG A 1 220 ? 13.109 -25.75 -9.391 1 98.88 220 ARG A C 1
ATOM 1627 O O . ARG A 1 220 ? 13.969 -24.891 -9.578 1 98.88 220 ARG A O 1
ATOM 1634 N N . ILE A 1 221 ? 12.938 -26.719 -10.164 1 98.94 221 ILE A N 1
ATOM 1635 C CA . ILE A 1 221 ? 13.445 -26.75 -11.531 1 98.94 221 ILE A CA 1
ATOM 1636 C C . ILE A 1 221 ? 12.281 -26.688 -12.516 1 98.94 221 ILE A C 1
ATOM 1638 O O . ILE A 1 221 ? 11.297 -27.422 -12.359 1 98.94 221 ILE A O 1
ATOM 1642 N N . THR A 1 222 ? 12.406 -25.859 -13.5 1 98.88 222 THR A N 1
ATOM 1643 C CA . THR A 1 222 ? 11.328 -25.641 -14.453 1 98.88 222 THR A CA 1
ATOM 1644 C C . THR A 1 222 ? 11.844 -25.797 -15.883 1 98.88 222 THR A C 1
ATOM 1646 O O . THR A 1 222 ? 12.938 -25.328 -16.219 1 98.88 222 THR A O 1
ATOM 1649 N N . GLY A 1 223 ? 11.07 -26.453 -16.703 1 98.94 223 GLY A N 1
ATOM 1650 C CA . GLY A 1 223 ? 11.359 -26.594 -18.109 1 98.94 223 GLY A CA 1
ATOM 1651 C C . GLY A 1 223 ? 10.141 -26.406 -19 1 98.94 223 GLY A C 1
ATOM 1652 O O . GLY A 1 223 ? 9.047 -26.844 -18.641 1 98.94 223 GLY A O 1
ATOM 1653 N N . GLN A 1 224 ? 10.367 -25.766 -20.109 1 98.94 224 GLN A N 1
ATOM 1654 C CA . GLN A 1 224 ? 9.344 -25.625 -21.141 1 98.94 224 GLN A CA 1
ATOM 1655 C C . GLN A 1 224 ? 9.914 -25.891 -22.531 1 98.94 224 GLN A C 1
ATOM 1657 O O . GLN A 1 224 ? 11.078 -25.594 -22.797 1 98.94 224 GLN A O 1
ATOM 1662 N N . LEU A 1 225 ? 9.047 -26.422 -23.359 1 98.81 225 LEU A N 1
ATOM 1663 C CA . LEU A 1 225 ? 9.422 -26.703 -24.734 1 98.81 225 LEU A CA 1
ATOM 1664 C C . LEU A 1 225 ? 8.242 -26.484 -25.672 1 98.81 225 LEU A C 1
ATOM 1666 O O . LEU A 1 225 ? 7.113 -26.875 -25.359 1 98.81 225 LEU A O 1
ATOM 1670 N N . LYS A 1 226 ? 8.555 -25.875 -26.75 1 98.69 226 LYS A N 1
ATOM 1671 C CA . LYS A 1 226 ? 7.57 -25.781 -27.828 1 98.69 226 LYS A CA 1
ATOM 1672 C C . LYS A 1 226 ? 7.977 -26.625 -29.031 1 98.69 226 LYS A C 1
ATOM 1674 O O . LYS A 1 226 ? 9.062 -26.453 -29.578 1 98.69 226 LYS A O 1
ATOM 1679 N N . LEU A 1 227 ? 7.152 -27.547 -29.375 1 98.31 227 LEU A N 1
ATOM 1680 C CA . LEU A 1 227 ? 7.289 -28.375 -30.562 1 98.31 227 LEU A CA 1
ATOM 1681 C C . LEU A 1 227 ? 6.191 -28.062 -31.578 1 98.31 227 LEU A C 1
ATOM 1683 O O . LEU A 1 227 ? 5.078 -28.594 -31.469 1 98.31 227 LEU A O 1
ATOM 1687 N N . ALA A 1 228 ? 6.594 -27.297 -32.625 1 96.88 228 ALA A N 1
ATOM 1688 C CA . ALA A 1 228 ? 5.586 -26.719 -33.531 1 96.88 228 ALA A CA 1
ATOM 1689 C C . ALA A 1 228 ? 4.582 -25.875 -32.75 1 96.88 228 ALA A C 1
ATOM 1691 O O . ALA A 1 228 ? 4.949 -24.875 -32.125 1 96.88 228 ALA A O 1
ATOM 1692 N N . ASP A 1 229 ? 3.344 -26.359 -32.688 1 97.19 229 ASP A N 1
ATOM 1693 C CA . ASP A 1 229 ? 2.367 -25.547 -31.984 1 97.19 229 ASP A CA 1
ATOM 1694 C C . ASP A 1 229 ? 2.137 -26.078 -30.562 1 97.19 229 ASP A C 1
ATOM 1696 O O . ASP A 1 229 ? 1.515 -25.422 -29.734 1 97.19 229 ASP A O 1
ATOM 1700 N N . LEU A 1 230 ? 2.629 -27.281 -30.25 1 98.69 230 LEU A N 1
ATOM 1701 C CA . LEU A 1 230 ? 2.455 -27.906 -28.953 1 98.69 230 LEU A CA 1
ATOM 1702 C C . LEU A 1 230 ? 3.42 -27.312 -27.922 1 98.69 230 LEU A C 1
ATOM 1704 O O . LEU A 1 230 ? 4.629 -27.266 -28.172 1 98.69 230 LEU A O 1
ATOM 1708 N N . GLN A 1 231 ? 2.945 -26.828 -26.875 1 98.81 231 GLN A N 1
ATOM 1709 C CA . GLN A 1 231 ? 3.752 -26.328 -25.766 1 98.81 231 GLN A CA 1
ATOM 1710 C C . GLN A 1 231 ? 3.73 -27.297 -24.594 1 98.81 231 GLN A C 1
ATOM 1712 O O . GLN A 1 231 ? 2.662 -27.734 -24.156 1 98.81 231 GLN A O 1
ATOM 1717 N N . LEU A 1 232 ? 4.828 -27.625 -24.078 1 98.94 232 LEU A N 1
ATOM 1718 C CA . LEU A 1 232 ? 4.969 -28.531 -22.953 1 98.94 232 LEU A CA 1
ATOM 1719 C C . LEU A 1 232 ? 5.66 -27.844 -21.781 1 98.94 232 LEU A C 1
ATOM 1721 O O . LEU A 1 232 ? 6.523 -26.984 -21.984 1 98.94 232 LEU A O 1
ATOM 1725 N N . GLY A 1 233 ? 5.305 -28.172 -20.562 1 98.88 233 GLY A N 1
ATOM 1726 C CA . GLY A 1 233 ? 5.914 -27.641 -19.359 1 98.88 233 GLY A CA 1
ATOM 1727 C C . GLY A 1 233 ? 6.117 -28.688 -18.281 1 98.88 233 GLY A C 1
ATOM 1728 O O . GLY A 1 233 ? 5.32 -29.625 -18.156 1 98.88 233 GLY A O 1
ATOM 1729 N N . LEU A 1 234 ? 7.105 -28.484 -17.531 1 98.94 234 LEU A N 1
ATOM 1730 C CA . LEU A 1 234 ? 7.43 -29.375 -16.406 1 98.94 234 LEU A CA 1
ATOM 1731 C C . LEU A 1 234 ? 7.988 -28.578 -15.234 1 98.94 234 LEU A C 1
ATOM 1733 O O . LEU A 1 234 ? 8.812 -27.688 -15.422 1 98.94 234 LEU A O 1
ATOM 1737 N N . ILE A 1 235 ? 7.52 -28.859 -14.07 1 98.94 235 ILE A N 1
ATOM 1738 C CA . ILE A 1 235 ? 8.117 -28.375 -12.828 1 98.94 235 ILE A CA 1
ATOM 1739 C C . ILE A 1 235 ? 8.453 -29.562 -11.922 1 98.94 235 ILE A C 1
ATOM 1741 O O . ILE A 1 235 ? 7.637 -30.469 -11.758 1 98.94 235 ILE A O 1
ATOM 1745 N N . TYR A 1 236 ? 9.609 -29.578 -11.422 1 98.94 236 TYR A N 1
ATOM 1746 C CA . TYR A 1 236 ? 10.031 -30.391 -10.289 1 98.94 236 TYR A CA 1
ATOM 1747 C C . TYR A 1 236 ? 10.336 -29.516 -9.078 1 98.94 236 TYR A C 1
ATOM 1749 O O . TYR A 1 236 ? 11.07 -28.531 -9.18 1 98.94 236 TYR A O 1
ATOM 1757 N N . GLN A 1 237 ? 9.797 -29.922 -7.918 1 98.88 237 GLN A N 1
ATOM 1758 C CA . GLN A 1 237 ? 9.984 -29.109 -6.73 1 98.88 237 GLN A CA 1
ATOM 1759 C C . GLN A 1 237 ? 10.188 -29.969 -5.488 1 98.88 237 GLN A C 1
ATOM 1761 O O . GLN A 1 237 ? 9.445 -30.922 -5.262 1 98.88 237 GLN A O 1
ATOM 1766 N N . ASP A 1 238 ? 11.188 -29.656 -4.746 1 98.81 238 ASP A N 1
ATOM 1767 C CA . ASP A 1 238 ? 11.438 -30.25 -3.434 1 98.81 238 ASP A CA 1
ATOM 1768 C C . ASP A 1 238 ? 11.242 -29.219 -2.322 1 98.81 238 ASP A C 1
ATOM 1770 O O . ASP A 1 238 ? 11.812 -28.141 -2.371 1 98.81 238 ASP A O 1
ATOM 1774 N N . SER A 1 239 ? 10.398 -29.609 -1.348 1 98.31 239 SER A N 1
ATOM 1775 C CA . SER A 1 239 ? 10 -28.625 -0.355 1 98.31 239 SER A CA 1
ATOM 1776 C C . SER A 1 239 ? 10.039 -29.203 1.054 1 98.31 239 SER A C 1
ATOM 1778 O O . SER A 1 239 ? 9.852 -30.406 1.24 1 98.31 239 SER A O 1
ATOM 1780 N N . GLU A 1 240 ? 10.227 -28.375 2 1 97.81 240 GLU A N 1
ATOM 1781 C CA . GLU A 1 240 ? 10.023 -28.656 3.418 1 97.81 240 GLU A CA 1
ATOM 1782 C C . GLU A 1 240 ? 9.547 -27.422 4.164 1 97.81 240 GLU A C 1
ATOM 1784 O O . GLU A 1 240 ? 9.766 -26.297 3.711 1 97.81 240 GLU A O 1
ATOM 1789 N N . LEU A 1 241 ? 8.898 -27.656 5.254 1 96.25 241 LEU A N 1
ATOM 1790 C CA . LEU A 1 241 ? 8.641 -26.531 6.152 1 96.25 241 LEU A CA 1
ATOM 1791 C C . LEU A 1 241 ? 9.922 -26.062 6.824 1 96.25 241 LEU A C 1
ATOM 1793 O O . LEU A 1 241 ? 10.68 -26.875 7.363 1 96.25 241 LEU A O 1
ATOM 1797 N N . THR A 1 242 ? 10.094 -24.797 6.734 1 96.75 242 THR A N 1
ATOM 1798 C CA . THR A 1 242 ? 11.312 -24.25 7.332 1 96.75 242 THR A CA 1
ATOM 1799 C C . THR A 1 242 ? 11.328 -24.5 8.836 1 96.75 242 THR A C 1
ATOM 1801 O O . THR A 1 242 ? 12.367 -24.859 9.398 1 96.75 242 THR A O 1
ATOM 1804 N N . SER A 1 243 ? 10.227 -24.359 9.547 1 94.56 243 SER A N 1
ATOM 1805 C CA . SER A 1 243 ? 10.117 -24.484 11 1 94.56 243 SER A CA 1
ATOM 1806 C C . SER A 1 243 ? 10.156 -25.953 11.438 1 94.56 243 SER A C 1
ATOM 1808 O O . SER A 1 243 ? 10.398 -26.234 12.609 1 94.56 243 SER A O 1
ATOM 1810 N N . ASN A 1 244 ? 9.781 -26.891 10.555 1 94.38 244 ASN A N 1
ATOM 1811 C CA . ASN A 1 244 ? 9.75 -28.312 10.836 1 94.38 244 ASN A CA 1
ATOM 1812 C C . ASN A 1 244 ? 10.164 -29.141 9.617 1 94.38 244 ASN A C 1
ATOM 1814 O O . ASN A 1 244 ? 9.312 -29.625 8.875 1 94.38 244 ASN A O 1
ATOM 1818 N N . SER A 1 245 ? 11.391 -29.453 9.562 1 94.12 245 SER A N 1
ATOM 1819 C CA . SER A 1 245 ? 11.961 -30.094 8.375 1 94.12 245 SER A CA 1
ATOM 1820 C C . SER A 1 245 ? 11.453 -31.516 8.211 1 94.12 245 SER A C 1
ATOM 1822 O O . SER A 1 245 ? 11.641 -32.125 7.156 1 94.12 245 SER A O 1
ATOM 1824 N N . ASP A 1 246 ? 10.766 -32.062 9.195 1 93.31 246 ASP A N 1
ATOM 1825 C CA . ASP A 1 246 ? 10.18 -33.375 9.07 1 93.31 246 ASP A CA 1
ATOM 1826 C C . ASP A 1 246 ? 9 -33.375 8.109 1 93.31 246 ASP A C 1
ATOM 1828 O O . ASP A 1 246 ? 8.578 -34.438 7.621 1 93.31 246 ASP A O 1
ATOM 1832 N N . VAL A 1 247 ? 8.445 -32.219 7.961 1 93.25 247 VAL A N 1
ATOM 1833 C CA . VAL A 1 247 ? 7.402 -32.094 6.953 1 93.25 247 VAL A CA 1
ATOM 1834 C C . VAL A 1 247 ? 8.023 -31.688 5.613 1 93.25 247 VAL A C 1
ATOM 1836 O O . VAL A 1 247 ? 8.375 -30.531 5.406 1 93.25 247 VAL A O 1
ATOM 1839 N N . ASP A 1 248 ? 8.203 -32.656 4.742 1 96.38 248 ASP A N 1
ATOM 1840 C CA . ASP A 1 248 ? 8.867 -32.438 3.455 1 96.38 248 ASP A CA 1
ATOM 1841 C C . ASP A 1 248 ? 8.203 -33.281 2.361 1 96.38 248 ASP A C 1
ATOM 1843 O O . ASP A 1 248 ? 7.355 -34.125 2.646 1 96.38 248 ASP A O 1
ATOM 1847 N N . GLY A 1 249 ? 8.484 -32.938 1.119 1 96.81 249 GLY A N 1
ATOM 1848 C CA . GLY A 1 249 ? 7.969 -33.688 -0.002 1 96.81 249 GLY A CA 1
ATOM 1849 C C . GLY A 1 249 ? 8.453 -33.188 -1.348 1 96.81 249 GLY A C 1
ATOM 1850 O O . GLY A 1 249 ? 9.133 -32.156 -1.422 1 96.81 249 GLY A O 1
ATOM 1851 N N . THR A 1 250 ? 8.125 -34 -2.285 1 98.19 250 THR A N 1
ATOM 1852 C CA . THR A 1 250 ? 8.43 -33.688 -3.678 1 98.19 250 THR A CA 1
ATOM 1853 C C . THR A 1 250 ? 7.152 -33.594 -4.504 1 98.19 250 THR A C 1
ATOM 1855 O O . THR A 1 250 ? 6.223 -34.375 -4.309 1 98.19 250 THR A O 1
ATOM 1858 N N . GLY A 1 251 ? 7.152 -32.594 -5.336 1 98.31 251 GLY A N 1
ATOM 1859 C CA . GLY A 1 251 ? 6.02 -32.438 -6.238 1 98.31 251 GLY A CA 1
ATOM 1860 C C . GLY A 1 251 ? 6.434 -32.156 -7.668 1 98.31 251 GLY A C 1
ATOM 1861 O O . GLY A 1 251 ? 7.559 -31.703 -7.918 1 98.31 251 GLY A O 1
ATOM 1862 N N . TYR A 1 252 ? 5.582 -32.406 -8.57 1 98 252 TYR A N 1
ATOM 1863 C CA . TYR A 1 252 ? 5.832 -32.031 -9.961 1 98 252 TYR A CA 1
ATOM 1864 C C . TYR A 1 252 ? 4.535 -31.656 -10.672 1 98 252 TYR A C 1
ATOM 1866 O O . TYR A 1 252 ? 3.449 -32.062 -10.242 1 98 252 TYR A O 1
ATOM 1874 N N . ILE A 1 253 ? 4.625 -30.859 -11.609 1 98.94 253 ILE A N 1
ATOM 1875 C CA . ILE A 1 253 ? 3.584 -30.438 -12.539 1 98.94 253 ILE A CA 1
ATOM 1876 C C . ILE A 1 253 ? 4.012 -30.734 -13.977 1 98.94 253 ILE A C 1
ATOM 1878 O O . ILE A 1 253 ? 5.152 -30.469 -14.359 1 98.94 253 ILE A O 1
ATOM 1882 N N . VAL A 1 254 ? 3.125 -31.344 -14.727 1 98.94 254 VAL A N 1
ATOM 1883 C CA . VAL A 1 254 ? 3.281 -31.5 -16.172 1 98.94 254 VAL A CA 1
ATOM 1884 C C . VAL A 1 254 ? 2.1 -30.859 -16.891 1 98.94 254 VAL A C 1
ATOM 1886 O O . VAL A 1 254 ? 0.942 -31.094 -16.531 1 98.94 254 VAL A O 1
ATOM 1889 N N . SER A 1 255 ? 2.416 -30.047 -17.906 1 98.94 255 SER A N 1
ATOM 1890 C CA . SER A 1 255 ? 1.321 -29.375 -18.594 1 98.94 255 SER A CA 1
ATOM 1891 C C . SER A 1 255 ? 1.53 -29.391 -20.109 1 98.94 255 SER A C 1
ATOM 1893 O O . SER A 1 255 ? 2.654 -29.562 -20.578 1 98.94 255 SER A O 1
ATOM 1895 N N . ALA A 1 256 ? 0.479 -29.281 -20.812 1 98.94 256 ALA A N 1
ATOM 1896 C CA . ALA A 1 256 ? 0.457 -29.172 -22.266 1 98.94 256 ALA A CA 1
ATOM 1897 C C . ALA A 1 256 ? -0.609 -28.188 -22.719 1 98.94 256 ALA A C 1
ATOM 1899 O O . ALA A 1 256 ? -1.704 -28.125 -22.156 1 98.94 256 ALA A O 1
ATOM 1900 N N . LYS A 1 257 ? -0.257 -27.422 -23.719 1 98.75 257 LYS A N 1
ATOM 1901 C CA . LYS A 1 257 ? -1.162 -26.5 -24.391 1 98.75 257 LYS A CA 1
ATOM 1902 C C . LYS A 1 257 ? -1.051 -26.625 -25.906 1 98.75 257 LYS A C 1
ATOM 1904 O O . LYS A 1 257 ? 0.051 -26.75 -26.453 1 98.75 257 LYS A O 1
ATOM 1909 N N . TYR A 1 258 ? -2.188 -26.578 -26.562 1 98.62 258 TYR A N 1
ATOM 1910 C CA . TYR A 1 258 ? -2.203 -26.719 -28.016 1 98.62 258 TYR A CA 1
ATOM 1911 C C . TYR A 1 258 ? -3.258 -25.812 -28.641 1 98.62 258 TYR A C 1
ATOM 1913 O O . TYR A 1 258 ? -4.457 -26.031 -28.469 1 98.62 258 TYR A O 1
ATOM 1921 N N . PRO A 1 259 ? -2.818 -24.828 -29.406 1 97.75 259 PRO A N 1
ATOM 1922 C CA . PRO A 1 259 ? -3.783 -23.953 -30.078 1 97.75 259 PRO A CA 1
ATOM 1923 C C . PRO A 1 259 ? -4.41 -24.609 -31.312 1 97.75 259 PRO A C 1
ATOM 1925 O O . PRO A 1 259 ? -3.732 -25.328 -32.062 1 97.75 259 PRO A O 1
ATOM 1928 N N . LEU A 1 260 ? -5.691 -24.391 -31.469 1 97.62 260 LEU A N 1
ATOM 1929 C CA . LEU A 1 260 ? -6.48 -24.797 -32.625 1 97.62 260 LEU A CA 1
ATOM 1930 C C . LEU A 1 260 ? -7.477 -23.703 -33.031 1 97.62 260 LEU A C 1
ATOM 1932 O O . LEU A 1 260 ? -8.625 -23.719 -32.562 1 97.62 260 LEU A O 1
ATOM 1936 N N . GLY A 1 261 ? -7.012 -22.891 -34.031 1 97 261 GLY A N 1
ATOM 1937 C CA . GLY A 1 261 ? -7.836 -21.734 -34.312 1 97 261 GLY A CA 1
ATOM 1938 C C . GLY A 1 261 ? -8.016 -20.812 -33.125 1 97 261 GLY A C 1
ATOM 1939 O O . GLY A 1 261 ? -7.039 -20.375 -32.5 1 97 261 GLY A O 1
ATOM 1940 N N . ASN A 1 262 ? -9.352 -20.547 -32.812 1 98.12 262 ASN A N 1
ATOM 1941 C CA . ASN A 1 262 ? -9.633 -19.688 -31.656 1 98.12 262 ASN A CA 1
ATOM 1942 C C . ASN A 1 262 ? -9.648 -20.484 -30.359 1 98.12 262 ASN A C 1
ATOM 1944 O O . ASN A 1 262 ? -9.836 -19.922 -29.266 1 98.12 262 ASN A O 1
ATOM 1948 N N . PHE A 1 263 ? -9.422 -21.781 -30.469 1 98.56 263 PHE A N 1
ATOM 1949 C CA . PHE A 1 263 ? -9.43 -22.641 -29.297 1 98.56 263 PHE A CA 1
ATOM 1950 C C . PHE A 1 263 ? -8.023 -22.812 -28.734 1 98.56 263 PHE A C 1
ATOM 1952 O O . PHE A 1 263 ? -7.043 -22.75 -29.484 1 98.56 263 PHE A O 1
ATOM 1959 N N . MET A 1 264 ? -7.922 -22.953 -27.516 1 98.5 264 MET A N 1
ATOM 1960 C CA . MET A 1 264 ? -6.723 -23.422 -26.828 1 98.5 264 MET A CA 1
ATOM 1961 C C . MET A 1 264 ? -7.027 -24.641 -25.953 1 98.5 264 MET A C 1
ATOM 1963 O O . MET A 1 264 ? -7.676 -24.516 -24.906 1 98.5 264 MET A O 1
ATOM 1967 N N . LEU A 1 265 ? -6.551 -25.797 -26.344 1 98.88 265 LEU A N 1
ATOM 1968 C CA . LEU A 1 265 ? -6.668 -27.016 -25.531 1 98.88 265 LEU A CA 1
ATOM 1969 C C . LEU A 1 265 ? -5.594 -27.047 -24.453 1 98.88 265 LEU A C 1
ATOM 1971 O O . LEU A 1 265 ? -4.43 -26.75 -24.719 1 98.88 265 LEU A O 1
ATOM 1975 N N . LYS A 1 266 ? -5.977 -27.453 -23.297 1 98.81 266 LYS A N 1
ATOM 1976 C CA . LYS A 1 266 ? -5.027 -27.453 -22.188 1 98.81 266 LYS A CA 1
ATOM 1977 C C . LYS A 1 266 ? -5.18 -28.719 -21.344 1 98.81 266 LYS A C 1
ATOM 1979 O O . LYS A 1 266 ? -6.293 -29.188 -21.125 1 98.81 266 LYS A O 1
ATOM 1984 N N . GLY A 1 267 ? -4.133 -29.25 -20.875 1 98.94 267 GLY A N 1
ATOM 1985 C CA . GLY A 1 267 ? -4.059 -30.328 -19.906 1 98.94 267 GLY A CA 1
ATOM 1986 C C . GLY A 1 267 ? -2.959 -30.125 -18.875 1 98.94 267 GLY A C 1
ATOM 1987 O O . GLY A 1 267 ? -1.915 -29.547 -19.188 1 98.94 267 GLY A O 1
ATOM 1988 N N . GLN A 1 268 ? -3.18 -30.625 -17.688 1 98.94 268 GLN A N 1
ATOM 1989 C CA . GLN A 1 268 ? -2.203 -30.5 -16.609 1 98.94 268 GLN A CA 1
ATOM 1990 C C . GLN A 1 268 ? -2.348 -31.625 -15.594 1 98.94 268 GLN A C 1
ATOM 1992 O O . GLN A 1 268 ? -3.463 -31.984 -15.219 1 98.94 268 GLN A O 1
ATOM 1997 N N . PHE A 1 269 ? -1.266 -32.188 -15.25 1 98.88 269 PHE A N 1
ATOM 1998 C CA . PHE A 1 269 ? -1.164 -33.188 -14.18 1 98.88 269 PHE A CA 1
ATOM 1999 C C . PHE A 1 269 ? -0.316 -32.656 -13.031 1 98.88 269 PHE A C 1
ATOM 2001 O O . PHE A 1 269 ? 0.707 -32 -13.25 1 98.88 269 PHE A O 1
ATOM 2008 N N . GLY A 1 270 ? -0.748 -32.844 -11.828 1 98.81 270 GLY A N 1
ATOM 2009 C CA . GLY A 1 270 ? 0.001 -32.469 -10.641 1 98.81 270 GLY A CA 1
ATOM 2010 C C . GLY A 1 270 ? 0.09 -33.562 -9.609 1 98.81 270 GLY A C 1
ATOM 2011 O O . GLY A 1 270 ? -0.846 -34.375 -9.453 1 98.81 270 GLY A O 1
ATOM 2012 N N . TYR A 1 271 ? 1.197 -33.562 -8.906 1 98.5 271 TYR A N 1
ATOM 2013 C CA . TYR A 1 271 ? 1.442 -34.531 -7.848 1 98.5 271 TYR A CA 1
ATOM 2014 C C . TYR A 1 271 ? 2.312 -33.938 -6.75 1 98.5 271 TYR A C 1
ATOM 2016 O O . TYR A 1 271 ? 3.219 -33.125 -7.027 1 98.5 271 TYR A O 1
ATOM 2024 N N . ASP A 1 272 ? 1.971 -34.219 -5.523 1 97.62 272 ASP A N 1
ATOM 2025 C CA . ASP A 1 272 ? 2.795 -33.812 -4.387 1 97.62 272 ASP A CA 1
ATOM 2026 C C . ASP A 1 272 ? 2.707 -34.844 -3.256 1 97.62 272 ASP A C 1
ATOM 2028 O O . ASP A 1 272 ? 1.619 -35.312 -2.916 1 97.62 272 ASP A O 1
ATOM 2032 N N . ASP A 1 273 ? 3.801 -35.219 -2.643 1 97 273 ASP A N 1
ATOM 2033 C CA . ASP A 1 273 ? 3.773 -36.188 -1.573 1 97 273 ASP A CA 1
ATOM 2034 C C . ASP A 1 273 ? 4.129 -35.562 -0.229 1 97 273 ASP A C 1
ATOM 2036 O O . ASP A 1 273 ? 4.594 -36.25 0.683 1 97 273 ASP A O 1
ATOM 2040 N N . GLY A 1 274 ? 4.008 -34.312 -0.13 1 91.56 274 GLY A N 1
ATOM 2041 C CA . GLY A 1 274 ? 4.266 -33.594 1.118 1 91.56 274 GLY A CA 1
ATOM 2042 C C . GLY A 1 274 ? 3.023 -32.969 1.71 1 91.56 274 GLY A C 1
ATOM 2043 O O . GLY A 1 274 ? 3.018 -32.562 2.879 1 91.56 274 GLY A O 1
ATOM 2044 N N . GLY A 1 275 ? 2.027 -32.812 0.91 1 91.31 275 GLY A N 1
ATOM 2045 C CA . GLY A 1 275 ? 0.78 -32.25 1.392 1 91.31 275 GLY A CA 1
ATOM 2046 C C . GLY A 1 275 ? 0.874 -30.75 1.686 1 91.31 275 GLY A C 1
ATOM 2047 O O . GLY A 1 275 ? 0.274 -30.266 2.645 1 91.31 275 GLY A O 1
ATOM 2048 N N . MET A 1 276 ? 1.59 -30.062 0.964 1 92.81 276 MET A N 1
ATOM 2049 C CA . MET A 1 276 ? 1.852 -28.656 1.311 1 92.81 276 MET A CA 1
ATOM 2050 C C . MET A 1 276 ? 1.118 -27.719 0.364 1 92.81 276 MET A C 1
ATOM 2052 O O . MET A 1 276 ? 1.118 -26.5 0.567 1 92.81 276 MET A O 1
ATOM 2056 N N . GLY A 1 277 ? 0.435 -28.234 -0.651 1 95.88 277 GLY A N 1
ATOM 2057 C CA . GLY A 1 277 ? -0.388 -27.406 -1.522 1 95.88 277 GLY A CA 1
ATOM 2058 C C . GLY A 1 277 ? -1.688 -26.969 -0.875 1 95.88 277 GLY A C 1
ATOM 2059 O O . GLY A 1 277 ? -2.061 -27.469 0.187 1 95.88 277 GLY A O 1
ATOM 2060 N N . SER A 1 278 ? -2.363 -26.078 -1.447 1 96.56 278 SER A N 1
ATOM 2061 C CA . SER A 1 278 ? -3.561 -25.484 -0.861 1 96.56 278 SER A CA 1
ATOM 2062 C C . SER A 1 278 ? -4.676 -26.516 -0.719 1 96.56 278 SER A C 1
ATOM 2064 O O . SER A 1 278 ? -5.5 -26.422 0.193 1 96.56 278 SER A O 1
ATOM 2066 N N . PHE A 1 279 ? -4.742 -27.484 -1.651 1 97.88 279 PHE A N 1
ATOM 2067 C CA . PHE A 1 279 ? -5.781 -28.5 -1.517 1 97.88 279 PHE A CA 1
ATOM 2068 C C . PHE A 1 279 ? -5.598 -29.297 -0.231 1 97.88 279 PHE A C 1
ATOM 2070 O O . PHE A 1 279 ? -6.539 -29.453 0.546 1 97.88 279 PHE A O 1
ATOM 2077 N N . ALA A 1 280 ? -4.387 -29.75 -0.051 1 97.06 280 ALA A N 1
ATOM 2078 C CA . ALA A 1 280 ? -4.098 -30.516 1.151 1 97.06 280 ALA A CA 1
ATOM 2079 C C . ALA A 1 280 ? -4.32 -29.688 2.41 1 97.06 280 ALA A C 1
ATOM 2081 O O . ALA A 1 280 ? -4.93 -30.156 3.373 1 97.06 280 ALA A O 1
ATOM 2082 N N . LYS A 1 281 ? -3.889 -28.484 2.414 1 94 281 LYS A N 1
ATOM 2083 C CA . LYS A 1 281 ? -3.963 -27.609 3.584 1 94 281 LYS A CA 1
ATOM 2084 C C . LYS A 1 281 ? -5.41 -27.297 3.947 1 94 281 LYS A C 1
ATOM 2086 O O . LYS A 1 281 ? -5.727 -27.062 5.113 1 94 281 LYS A O 1
ATOM 2091 N N . GLY A 1 282 ? -6.254 -27.312 2.975 1 95.19 282 GLY A N 1
ATOM 2092 C CA . GLY A 1 282 ? -7.637 -26.922 3.193 1 95.19 282 GLY A CA 1
ATOM 2093 C C . GLY A 1 282 ? -8.508 -28.078 3.66 1 95.19 282 GLY A C 1
ATOM 2094 O O . GLY A 1 282 ? -9.672 -27.875 4.012 1 95.19 282 GLY A O 1
ATOM 2095 N N . LEU A 1 283 ? -7.969 -29.203 3.693 1 95 283 LEU A N 1
ATOM 2096 C CA . LEU A 1 283 ? -8.773 -30.375 4.035 1 95 283 LEU A CA 1
ATOM 2097 C C . LEU A 1 283 ? -9.078 -30.406 5.527 1 95 283 LEU A C 1
ATOM 2099 O O . LEU A 1 283 ? -8.203 -30.125 6.352 1 95 283 LEU A O 1
ATOM 2103 N N . ASP A 1 284 ? -10.312 -30.641 5.809 1 91.88 284 ASP A N 1
ATOM 2104 C CA . ASP A 1 284 ? -10.719 -30.938 7.18 1 91.88 284 ASP A CA 1
ATOM 2105 C C . ASP A 1 284 ? -10.586 -32.438 7.492 1 91.88 284 ASP A C 1
ATOM 2107 O O . ASP A 1 284 ? -11.477 -33.219 7.172 1 91.88 284 ASP A O 1
ATOM 2111 N N . THR A 1 285 ? -9.438 -32.781 8.047 1 92.88 285 THR A N 1
ATOM 2112 C CA . THR A 1 285 ? -9.18 -34.188 8.344 1 92.88 285 THR A CA 1
ATOM 2113 C C . THR A 1 285 ? -8.359 -34.312 9.625 1 92.88 285 THR A C 1
ATOM 2115 O O . THR A 1 285 ? -7.547 -33.469 9.945 1 92.88 285 THR A O 1
ATOM 2118 N N . ASP A 1 286 ? -8.578 -35.375 10.305 1 92.88 286 ASP A N 1
ATOM 2119 C CA . ASP A 1 286 ? -7.816 -35.688 11.5 1 92.88 286 ASP A CA 1
ATOM 2120 C C . ASP A 1 286 ? -6.547 -36.469 11.156 1 92.88 286 ASP A C 1
ATOM 2122 O O . ASP A 1 286 ? -5.699 -36.688 12.023 1 92.88 286 ASP A O 1
ATOM 2126 N N . GLY A 1 287 ? -6.473 -36.875 9.922 1 93.56 287 GLY A N 1
ATOM 2127 C CA . GLY A 1 287 ? -5.309 -37.625 9.484 1 93.56 287 GLY A CA 1
ATOM 2128 C C . GLY A 1 287 ? -4.211 -36.75 8.914 1 93.56 287 GLY A C 1
ATOM 2129 O O . GLY A 1 287 ? -4.227 -35.531 9.094 1 93.56 287 GLY A O 1
ATOM 2130 N N . THR A 1 288 ? -3.213 -37.5 8.391 1 93.56 288 THR A N 1
ATOM 2131 C CA . THR A 1 288 ? -2.094 -36.844 7.754 1 93.56 288 THR A CA 1
ATOM 2132 C C . THR A 1 288 ? -2.146 -37 6.238 1 93.56 288 THR A C 1
ATOM 2134 O O . THR A 1 288 ? -2.145 -38.125 5.742 1 93.56 288 THR A O 1
ATOM 2137 N N . VAL A 1 289 ? -2.189 -35.906 5.531 1 95.06 289 VAL A N 1
ATOM 2138 C CA . VAL A 1 289 ? -2.199 -36 4.074 1 95.06 289 VAL A CA 1
ATOM 2139 C C . VAL A 1 289 ? -0.843 -36.5 3.576 1 95.06 289 VAL A C 1
ATOM 2141 O O . VAL A 1 289 ? 0.188 -35.875 3.836 1 95.06 289 VAL A O 1
ATOM 2144 N N . LYS A 1 290 ? -0.829 -37.531 2.82 1 92.25 290 LYS A N 1
ATOM 2145 C CA . LYS A 1 290 ? 0.408 -38.156 2.346 1 92.25 290 LYS A CA 1
ATOM 2146 C C . LYS A 1 290 ? 0.728 -37.719 0.919 1 92.25 290 LYS A C 1
ATOM 2148 O O . LYS A 1 290 ? 1.897 -37.562 0.555 1 92.25 290 LYS A O 1
ATOM 2153 N N . GLU A 1 291 ? -0.245 -37.719 0.191 1 95.62 291 GLU A N 1
ATOM 2154 C CA . GLU A 1 291 ? -0.047 -37.375 -1.214 1 95.62 291 GLU A CA 1
ATOM 2155 C C . GLU A 1 291 ? -1.306 -36.75 -1.812 1 95.62 291 GLU A C 1
ATOM 2157 O O . GLU A 1 291 ? -2.42 -37.094 -1.396 1 95.62 291 GLU A O 1
ATOM 2162 N N . VAL A 1 292 ? -1.088 -35.875 -2.764 1 98.25 292 VAL A N 1
ATOM 2163 C CA . VAL A 1 292 ? -2.18 -35.312 -3.549 1 98.25 292 VAL A CA 1
ATOM 2164 C C . VAL A 1 292 ? -1.879 -35.469 -5.039 1 98.25 292 VAL A C 1
ATOM 2166 O O . VAL A 1 292 ? -0.757 -35.188 -5.48 1 98.25 292 VAL A O 1
ATOM 2169 N N . THR A 1 293 ? -2.883 -35.938 -5.777 1 98.44 293 THR A N 1
ATOM 2170 C CA . THR A 1 293 ? -2.811 -36.031 -7.23 1 98.44 293 THR A CA 1
ATOM 2171 C C . THR A 1 293 ? -3.898 -35.188 -7.879 1 98.44 293 THR A C 1
ATOM 2173 O O . THR A 1 293 ? -5.008 -35.062 -7.352 1 98.44 293 THR A O 1
ATOM 2176 N N . ASN A 1 294 ? -3.57 -34.625 -9.023 1 98.69 294 ASN A N 1
ATOM 2177 C CA . ASN A 1 294 ? -4.5 -33.75 -9.734 1 98.69 294 ASN A CA 1
ATOM 2178 C C . ASN A 1 294 ? -4.469 -34 -11.242 1 98.69 294 ASN A C 1
ATOM 2180 O O . ASN A 1 294 ? -3.396 -34.188 -11.82 1 98.69 294 ASN A O 1
ATOM 2184 N N . TYR A 1 295 ? -5.582 -34.156 -11.844 1 98.88 295 TYR A N 1
ATOM 2185 C CA . TYR A 1 295 ? -5.785 -34.188 -13.289 1 98.88 295 TYR A CA 1
ATOM 2186 C C . TYR A 1 295 ? -6.719 -33.094 -13.734 1 98.88 295 TYR A C 1
ATOM 2188 O O . TYR A 1 295 ? -7.824 -32.938 -13.211 1 98.88 295 TYR A O 1
ATOM 2196 N N . THR A 1 296 ? -6.281 -32.312 -14.695 1 98.94 296 THR A N 1
ATOM 2197 C CA . THR A 1 296 ? -7.125 -31.234 -15.188 1 98.94 296 THR A CA 1
ATOM 2198 C C . THR A 1 296 ? -7.121 -31.203 -16.719 1 98.94 296 THR A C 1
ATOM 2200 O O . THR A 1 296 ? -6.07 -31.344 -17.344 1 98.94 296 THR A O 1
ATOM 2203 N N . LEU A 1 297 ? -8.258 -31.109 -17.281 1 98.94 297 LEU A N 1
ATOM 2204 C CA . LEU A 1 297 ? -8.461 -30.859 -18.719 1 98.94 297 LEU A CA 1
ATOM 2205 C C . LEU A 1 297 ? -9.312 -29.625 -18.938 1 98.94 297 LEU A C 1
ATOM 2207 O O . LEU A 1 297 ? -10.289 -29.391 -18.219 1 98.94 297 LEU A O 1
ATOM 2211 N N . GLY A 1 298 ? -8.867 -28.781 -19.906 1 98.88 298 GLY A N 1
ATOM 2212 C CA . GLY A 1 298 ? -9.617 -27.547 -20.156 1 98.88 298 GLY A CA 1
ATOM 2213 C C . GLY A 1 298 ? -9.523 -27.062 -21.578 1 98.88 298 GLY A C 1
ATOM 2214 O O . GLY A 1 298 ? -8.75 -27.609 -22.375 1 98.88 298 GLY A O 1
ATOM 2215 N N . LEU A 1 299 ? -10.375 -26.094 -21.812 1 98.69 299 LEU A N 1
ATOM 2216 C CA . LEU A 1 299 ? -10.492 -25.469 -23.125 1 98.69 299 LEU A CA 1
ATOM 2217 C C . LEU A 1 299 ? -10.797 -23.984 -22.984 1 98.69 299 LEU A C 1
ATOM 2219 O O . LEU A 1 299 ? -11.688 -23.594 -22.234 1 98.69 299 LEU A O 1
ATOM 2223 N N . ASP A 1 300 ? -10.023 -23.188 -23.703 1 98.69 300 ASP A N 1
ATOM 2224 C CA . ASP A 1 300 ? -10.344 -21.766 -23.859 1 98.69 300 ASP A CA 1
ATOM 2225 C C . ASP A 1 300 ? -10.859 -21.469 -25.266 1 98.69 300 ASP A C 1
ATOM 2227 O O . ASP A 1 300 ? -10.469 -22.141 -26.234 1 98.69 300 ASP A O 1
ATOM 2231 N N . TYR A 1 301 ? -11.742 -20.5 -25.375 1 98.88 301 TYR A N 1
ATOM 2232 C CA . TYR A 1 301 ? -12.188 -19.953 -26.656 1 98.88 301 TYR A CA 1
ATOM 2233 C C . TYR A 1 301 ? -12.008 -18.438 -26.688 1 98.88 301 TYR A C 1
ATOM 2235 O O . TYR A 1 301 ? -12.734 -17.703 -26.016 1 98.88 301 TYR A O 1
ATOM 2243 N N . THR A 1 302 ? -11.172 -18.031 -27.578 1 98.62 302 THR A N 1
ATOM 2244 C CA . THR A 1 302 ? -10.836 -16.609 -27.688 1 98.62 302 THR A CA 1
ATOM 2245 C C . THR A 1 302 ? -11.914 -15.852 -28.453 1 98.62 302 THR A C 1
ATOM 2247 O O . THR A 1 302 ? -12.219 -16.188 -29.594 1 98.62 302 THR A O 1
ATOM 2250 N N . LEU A 1 303 ? -12.406 -14.805 -27.766 1 98.56 303 LEU A N 1
ATOM 2251 C CA . LEU A 1 303 ? -13.383 -13.93 -28.406 1 98.56 303 LEU A CA 1
ATOM 2252 C C . LEU A 1 303 ? -12.703 -12.727 -29.062 1 98.56 303 LEU A C 1
ATOM 2254 O O . LEU A 1 303 ? -13 -12.383 -30.203 1 98.56 303 LEU A O 1
ATOM 2258 N N . THR A 1 304 ? -11.828 -12.031 -28.344 1 98.06 304 THR A N 1
ATOM 2259 C CA . THR A 1 304 ? -10.953 -10.945 -28.766 1 98.06 304 THR A CA 1
ATOM 2260 C C . THR A 1 304 ? -9.602 -11.031 -28.062 1 98.06 304 THR A C 1
ATOM 2262 O O . THR A 1 304 ? -9.391 -11.906 -27.219 1 98.06 304 THR A O 1
ATOM 2265 N N . LYS A 1 305 ? -8.805 -10.172 -28.406 1 96.12 305 LYS A N 1
ATOM 2266 C CA . LYS A 1 305 ? -7.5 -10.156 -27.75 1 96.12 305 LYS A CA 1
ATOM 2267 C C . LYS A 1 305 ? -7.637 -9.891 -26.25 1 96.12 305 LYS A C 1
ATOM 2269 O O . LYS A 1 305 ? -6.766 -10.266 -25.469 1 96.12 305 LYS A O 1
ATOM 2274 N N . SER A 1 306 ? -8.766 -9.305 -25.828 1 97.81 306 SER A N 1
ATOM 2275 C CA . SER A 1 306 ? -8.938 -8.875 -24.453 1 97.81 306 SER A CA 1
ATOM 2276 C C . SER A 1 306 ? -9.898 -9.781 -23.703 1 97.81 306 SER A C 1
ATOM 2278 O O . SER A 1 306 ? -10.102 -9.625 -22.484 1 97.81 306 SER A O 1
ATOM 2280 N N . ALA A 1 307 ? -10.5 -10.711 -24.469 1 98.44 307 ALA A N 1
ATOM 2281 C CA . ALA A 1 307 ? -11.57 -11.469 -23.812 1 98.44 307 ALA A CA 1
ATOM 2282 C C . ALA A 1 307 ? -11.602 -12.914 -24.312 1 98.44 307 ALA A C 1
ATOM 2284 O O . ALA A 1 307 ? -11.414 -13.172 -25.5 1 98.44 307 ALA A O 1
ATOM 2285 N N . TYR A 1 308 ? -11.883 -13.82 -23.422 1 98.19 308 TYR A N 1
ATOM 2286 C CA . TYR A 1 308 ? -12.148 -15.203 -23.797 1 98.19 308 TYR A CA 1
ATOM 2287 C C . TYR A 1 308 ? -13.078 -15.875 -22.797 1 98.19 308 TYR A C 1
ATOM 2289 O O . TYR A 1 308 ? -13.266 -15.375 -21.688 1 98.19 308 TYR A O 1
ATOM 2297 N N . VAL A 1 309 ? -13.727 -16.922 -23.188 1 98.88 309 VAL A N 1
ATOM 2298 C CA . VAL A 1 309 ? -14.492 -17.828 -22.328 1 98.88 309 VAL A CA 1
ATOM 2299 C C . VAL A 1 309 ? -13.75 -19.141 -22.172 1 98.88 309 VAL A C 1
ATOM 2301 O O . VAL A 1 309 ? -12.883 -19.484 -22.984 1 98.88 309 VAL A O 1
ATOM 2304 N N . TYR A 1 310 ? -14.062 -19.875 -21.078 1 98.88 310 TYR A N 1
ATOM 2305 C CA . TYR A 1 310 ? -13.32 -21.109 -20.844 1 98.88 310 TYR A CA 1
ATOM 2306 C C . TYR A 1 310 ? -14.156 -22.109 -20.062 1 98.88 310 TYR A C 1
ATOM 2308 O O . TYR A 1 310 ? -15.164 -21.75 -19.453 1 98.88 310 TYR A O 1
ATOM 2316 N N . GLY A 1 311 ? -13.734 -23.297 -20.125 1 98.88 311 GLY A N 1
ATOM 2317 C CA . GLY A 1 311 ? -14.219 -24.391 -19.312 1 98.88 311 GLY A CA 1
ATOM 2318 C C . GLY A 1 311 ? -13.141 -25.406 -18.969 1 98.88 311 GLY A C 1
ATOM 2319 O O . GLY A 1 311 ? -12.203 -25.609 -19.734 1 98.88 311 GLY A O 1
ATOM 2320 N N . HIS A 1 312 ? -13.273 -26.016 -17.75 1 98.94 312 HIS A N 1
ATOM 2321 C CA . HIS A 1 312 ? -12.352 -27.094 -17.406 1 98.94 312 HIS A CA 1
ATOM 2322 C C . HIS A 1 312 ? -12.961 -28.016 -16.344 1 98.94 312 HIS A C 1
ATOM 2324 O O . HIS A 1 312 ? -13.922 -27.656 -15.68 1 98.94 312 HIS A O 1
ATOM 2330 N N . VAL A 1 313 ? -12.438 -29.203 -16.297 1 98.94 313 VAL A N 1
ATOM 2331 C CA . VAL A 1 313 ? -12.703 -30.172 -15.234 1 98.94 313 VAL A CA 1
ATOM 2332 C C . VAL A 1 313 ? -11.406 -30.531 -14.516 1 98.94 313 VAL A C 1
ATOM 2334 O O . VAL A 1 313 ? -10.391 -30.812 -15.164 1 98.94 313 VAL A O 1
ATOM 2337 N N . ALA A 1 314 ? -11.43 -30.406 -13.234 1 98.88 314 ALA A N 1
ATOM 2338 C CA . ALA A 1 314 ? -10.281 -30.75 -12.414 1 98.88 314 ALA A CA 1
ATOM 2339 C C . ALA A 1 314 ? -10.648 -31.797 -11.359 1 98.88 314 ALA A C 1
ATOM 2341 O O . ALA A 1 314 ? -11.664 -31.656 -10.672 1 98.88 314 ALA A O 1
ATOM 2342 N N . TYR A 1 315 ? -9.828 -32.781 -11.305 1 98.81 315 TYR A N 1
ATOM 2343 C CA . TYR A 1 315 ? -10 -33.812 -10.297 1 98.81 315 TYR A CA 1
ATOM 2344 C C . TYR A 1 315 ? -8.812 -33.844 -9.344 1 98.81 315 TYR A C 1
ATOM 2346 O O . TYR A 1 315 ? -7.664 -33.938 -9.781 1 98.81 315 TYR A O 1
ATOM 2354 N N . TYR A 1 316 ? -9.086 -33.75 -8.055 1 98.62 316 TYR A N 1
ATOM 2355 C CA . TYR A 1 316 ? -8.094 -33.875 -7 1 98.62 316 TYR A CA 1
ATOM 2356 C C . TYR A 1 316 ? -8.359 -35.094 -6.133 1 98.62 316 TYR A C 1
ATOM 2358 O O . TYR A 1 316 ? -9.516 -35.406 -5.82 1 98.62 316 TYR A O 1
ATOM 2366 N N . ASP A 1 317 ? -7.277 -35.719 -5.762 1 98.25 317 ASP A N 1
ATOM 2367 C CA . ASP A 1 317 ? -7.344 -36.875 -4.844 1 98.25 317 ASP A CA 1
ATOM 2368 C C . ASP A 1 317 ? -6.25 -36.781 -3.785 1 98.25 317 ASP A C 1
ATOM 2370 O O . ASP A 1 317 ? -5.062 -36.719 -4.113 1 98.25 317 ASP A O 1
ATOM 2374 N N . ALA A 1 318 ? -6.641 -36.812 -2.512 1 98.12 318 ALA A N 1
ATOM 2375 C CA . ALA A 1 318 ? -5.703 -36.812 -1.392 1 98.12 318 ALA A CA 1
ATOM 2376 C C . ALA A 1 318 ? -5.719 -38.156 -0.659 1 98.12 318 ALA A C 1
ATOM 2378 O O . ALA A 1 318 ? -6.75 -38.562 -0.122 1 98.12 318 ALA A O 1
ATOM 2379 N N . ALA A 1 319 ? -4.578 -38.75 -0.662 1 97.5 319 ALA A N 1
ATOM 2380 C CA . ALA A 1 319 ? -4.387 -39.938 0.199 1 97.5 319 ALA A CA 1
ATOM 2381 C C . ALA A 1 319 ? -4.047 -39.5 1.625 1 97.5 319 ALA A C 1
ATOM 2383 O O . ALA A 1 319 ? -3.1 -38.75 1.847 1 97.5 319 ALA A O 1
ATOM 2384 N N . ILE A 1 320 ? -4.785 -40.031 2.527 1 96.5 320 ILE A N 1
ATOM 2385 C CA . ILE A 1 320 ? -4.66 -39.562 3.91 1 96.5 320 ILE A CA 1
ATOM 2386 C C . ILE A 1 320 ? -4.363 -40.781 4.812 1 96.5 320 ILE A C 1
ATOM 2388 O O . ILE A 1 320 ? -5.086 -41.781 4.785 1 96.5 320 ILE A O 1
ATOM 2392 N N . ASP A 1 321 ? -3.354 -40.625 5.586 1 94.88 321 ASP A N 1
ATOM 2393 C CA . ASP A 1 321 ? -3.033 -41.625 6.586 1 94.88 321 ASP A CA 1
ATOM 2394 C C . ASP A 1 321 ? -3.957 -41.531 7.797 1 94.88 321 ASP A C 1
ATOM 2396 O O . ASP A 1 321 ? -4.168 -40.438 8.328 1 94.88 321 ASP A O 1
ATOM 2400 N N . ASN A 1 322 ? -4.438 -42.656 8.242 1 95.62 322 ASN A N 1
ATOM 2401 C CA . ASN A 1 322 ? -5.254 -42.781 9.445 1 95.62 322 ASN A CA 1
ATOM 2402 C C . ASN A 1 322 ? -6.609 -42.094 9.281 1 95.62 322 ASN A C 1
ATOM 2404 O O . ASN A 1 322 ? -7.211 -41.656 10.258 1 95.62 322 ASN A O 1
ATOM 2408 N N . ALA A 1 323 ? -7.004 -41.812 8.164 1 96.06 323 ALA A N 1
ATOM 2409 C CA . ALA A 1 323 ? -8.336 -41.312 7.832 1 96.06 323 ALA A CA 1
ATOM 2410 C C . ALA A 1 323 ? -8.703 -41.625 6.387 1 96.06 323 ALA A C 1
ATOM 2412 O O . ALA A 1 323 ? -7.859 -42.125 5.621 1 96.06 323 ALA A O 1
ATOM 2413 N N . GLU A 1 324 ? -9.969 -41.5 5.984 1 95.56 324 GLU A N 1
ATOM 2414 C CA . GLU A 1 324 ? -10.414 -41.781 4.621 1 95.56 324 GLU A CA 1
ATOM 2415 C C . GLU A 1 324 ? -9.844 -40.75 3.645 1 95.56 324 GLU A C 1
ATOM 2417 O O . GLU A 1 324 ? -9.719 -39.562 3.973 1 95.56 324 GLU A O 1
ATOM 2422 N N . ASP A 1 325 ? -9.523 -41.281 2.48 1 96.75 325 ASP A N 1
ATOM 2423 C CA . ASP A 1 325 ? -9.086 -40.406 1.409 1 96.75 325 ASP A CA 1
ATOM 2424 C C . ASP A 1 325 ? -10.18 -39.375 1.062 1 96.75 325 ASP A C 1
ATOM 2426 O O . ASP A 1 325 ? -11.367 -39.656 1.243 1 96.75 325 ASP A O 1
ATOM 2430 N N . ILE A 1 326 ? -9.766 -38.25 0.673 1 97.12 326 ILE A N 1
ATOM 2431 C CA . ILE A 1 326 ? -10.711 -37.219 0.273 1 97.12 326 ILE A CA 1
ATOM 2432 C C . ILE A 1 326 ? -10.422 -36.781 -1.164 1 97.12 326 ILE A C 1
ATOM 2434 O O . ILE A 1 326 ? -9.273 -36.562 -1.535 1 97.12 326 ILE A O 1
ATOM 2438 N N . ASP A 1 327 ? -11.422 -36.688 -2.002 1 97.44 327 ASP A N 1
ATOM 2439 C CA . ASP A 1 327 ? -11.289 -36.219 -3.379 1 97.44 327 ASP A CA 1
ATOM 2440 C C . ASP A 1 327 ? -12.242 -35.062 -3.664 1 97.44 327 ASP A C 1
ATOM 2442 O O . ASP A 1 327 ? -13.125 -34.781 -2.854 1 97.44 327 ASP A O 1
ATOM 2446 N N . ASP A 1 328 ? -12.031 -34.344 -4.734 1 98 328 ASP A N 1
ATOM 2447 C CA . ASP A 1 328 ? -12.867 -33.25 -5.215 1 98 328 ASP A CA 1
ATOM 2448 C C . ASP A 1 328 ? -12.852 -33.188 -6.738 1 98 328 ASP A C 1
ATOM 2450 O O . ASP A 1 328 ? -11.805 -33.375 -7.363 1 98 328 ASP A O 1
ATOM 2454 N N . THR A 1 329 ? -14.008 -33.094 -7.297 1 98.5 329 THR A N 1
ATOM 2455 C CA . THR A 1 329 ? -14.133 -32.781 -8.719 1 98.5 329 THR A CA 1
ATOM 2456 C C . THR A 1 329 ? -14.711 -31.375 -8.922 1 98.5 329 THR A C 1
ATOM 2458 O O . THR A 1 329 ? -15.797 -31.078 -8.414 1 98.5 329 THR A O 1
ATOM 2461 N N . LEU A 1 330 ? -14.008 -30.594 -9.633 1 98.69 330 LEU A N 1
ATOM 2462 C CA . LEU A 1 330 ? -14.477 -29.266 -9.969 1 98.69 330 LEU A CA 1
ATOM 2463 C C . LEU A 1 330 ? -14.844 -29.156 -11.445 1 98.69 330 LEU A C 1
ATOM 2465 O O . LEU A 1 330 ? -14.055 -29.547 -12.312 1 98.69 330 LEU A O 1
ATOM 2469 N N . VAL A 1 331 ? -16.031 -28.734 -11.711 1 98.88 331 VAL A N 1
ATOM 2470 C CA . VAL A 1 331 ? -16.5 -28.406 -13.055 1 98.88 331 VAL A CA 1
ATOM 2471 C C . VAL A 1 331 ? -16.719 -26.906 -13.172 1 98.88 331 VAL A C 1
ATOM 2473 O O . VAL A 1 331 ? -17.547 -26.344 -12.453 1 98.88 331 VAL A O 1
ATOM 2476 N N . THR A 1 332 ? -16.031 -26.281 -14.117 1 98.88 332 THR A N 1
ATOM 2477 C CA . THR A 1 332 ? -15.984 -24.828 -14.148 1 98.88 332 THR A CA 1
ATOM 2478 C C . THR A 1 332 ? -16.25 -24.312 -15.562 1 98.88 332 THR A C 1
ATOM 2480 O O . THR A 1 332 ? -15.727 -24.859 -16.531 1 98.88 332 THR A O 1
ATOM 2483 N N . VAL A 1 333 ? -17.047 -23.266 -15.672 1 98.94 333 VAL A N 1
ATOM 2484 C CA . VAL A 1 333 ? -17.203 -22.469 -16.875 1 98.94 333 VAL A CA 1
ATOM 2485 C C . VAL A 1 333 ? -17.125 -20.984 -16.516 1 98.94 333 VAL A C 1
ATOM 2487 O O . VAL A 1 333 ? -17.703 -20.531 -15.531 1 98.94 333 VAL A O 1
ATOM 2490 N N . GLY A 1 334 ? -16.281 -20.234 -17.359 1 98.81 334 GLY A N 1
ATOM 2491 C CA . GLY A 1 334 ? -16.109 -18.844 -16.969 1 98.81 334 GLY A CA 1
ATOM 2492 C C . GLY A 1 334 ? -15.695 -17.953 -18.109 1 98.81 334 GLY A C 1
ATOM 2493 O O . GLY A 1 334 ? -15.695 -18.375 -19.266 1 98.81 334 GLY A O 1
ATOM 2494 N N . MET A 1 335 ? -15.453 -16.734 -17.781 1 98.81 335 MET A N 1
ATOM 2495 C CA . MET A 1 335 ? -14.984 -15.727 -18.734 1 98.81 335 MET A CA 1
ATOM 2496 C C . MET A 1 335 ? -13.953 -14.805 -18.094 1 98.81 335 MET A C 1
ATOM 2498 O O . MET A 1 335 ? -14 -14.57 -16.891 1 98.81 335 MET A O 1
ATOM 2502 N N . ARG A 1 336 ? -13.125 -14.289 -18.906 1 98.75 336 ARG A N 1
ATOM 2503 C CA . ARG A 1 336 ? -12.102 -13.336 -18.5 1 98.75 336 ARG A CA 1
ATOM 2504 C C . ARG A 1 336 ? -12.023 -12.156 -19.469 1 98.75 336 ARG A C 1
ATOM 2506 O O . ARG A 1 336 ? -12.102 -12.344 -20.688 1 98.75 336 ARG A O 1
ATOM 2513 N N . TYR A 1 337 ? -11.945 -10.977 -18.906 1 98.75 337 TYR A N 1
ATOM 2514 C CA . TYR A 1 337 ? -11.805 -9.734 -19.672 1 98.75 337 TYR A CA 1
ATOM 2515 C C . TYR A 1 337 ? -10.703 -8.859 -19.078 1 98.75 337 TYR A C 1
ATOM 2517 O O . TYR A 1 337 ? -10.68 -8.602 -17.875 1 98.75 337 TYR A O 1
ATOM 2525 N N . ARG A 1 338 ? -9.852 -8.414 -19.984 1 98.12 338 ARG A N 1
ATOM 2526 C CA . ARG A 1 338 ? -8.742 -7.566 -19.562 1 98.12 338 ARG A CA 1
ATOM 2527 C C . ARG A 1 338 ? -8.727 -6.254 -20.344 1 98.12 338 ARG A C 1
ATOM 2529 O O . ARG A 1 338 ? -9.023 -6.23 -21.531 1 98.12 338 ARG A O 1
ATOM 2536 N N . PHE A 1 339 ? -8.305 -5.199 -19.656 1 97.31 339 PHE A N 1
ATOM 2537 C CA . PHE A 1 339 ? -8.125 -3.906 -20.312 1 97.31 339 PHE A CA 1
ATOM 2538 C C . PHE A 1 339 ? -6.879 -3.201 -19.781 1 97.31 339 PHE A C 1
ATOM 2540 O O . PHE A 1 339 ? -6.426 -3.477 -18.672 1 97.31 339 PHE A O 1
ATOM 2547 N N . MET B 1 1 ? -29.75 -3.008 -70.125 1 21.62 1 MET B N 1
ATOM 2548 C CA . MET B 1 1 ? -28.438 -3.262 -69.562 1 21.62 1 MET B CA 1
ATOM 2549 C C . MET B 1 1 ? -28.156 -2.32 -68.375 1 21.62 1 MET B C 1
ATOM 2551 O O . MET B 1 1 ? -27.031 -2.227 -67.875 1 21.62 1 MET B O 1
ATOM 2555 N N . LYS B 1 2 ? -29.094 -1.425 -68.188 1 25.17 2 LYS B N 1
ATOM 2556 C CA . LYS B 1 2 ? -28.984 -0.231 -67.375 1 25.17 2 LYS B CA 1
ATOM 2557 C C . LYS B 1 2 ? -28.656 -0.597 -65.938 1 25.17 2 LYS B C 1
ATOM 2559 O O . LYS B 1 2 ? -29.469 -1.24 -65.25 1 25.17 2 LYS B O 1
ATOM 2564 N N . GLN B 1 3 ? -27.297 -0.816 -65.688 1 23.12 3 GLN B N 1
ATOM 2565 C CA . GLN B 1 3 ? -26.438 -1.26 -64.625 1 23.12 3 GLN B CA 1
ATOM 2566 C C . GLN B 1 3 ? -26.797 -0.533 -63.312 1 23.12 3 GLN B C 1
ATOM 2568 O O . GLN B 1 3 ? -27.391 0.543 -63.344 1 23.12 3 GLN B O 1
ATOM 2573 N N . ARG B 1 4 ? -26.359 -1.198 -62.125 1 26.12 4 ARG B N 1
ATOM 2574 C CA . ARG B 1 4 ? -26.422 -1.609 -60.719 1 26.12 4 ARG B CA 1
ATOM 2575 C C . ARG B 1 4 ? -25.859 -0.519 -59.812 1 26.12 4 ARG B C 1
ATOM 2577 O O . ARG B 1 4 ? -25.672 -0.741 -58.625 1 26.12 4 ARG B O 1
ATOM 2584 N N . LEU B 1 5 ? -25.484 0.713 -60.375 1 23.98 5 LEU B N 1
ATOM 2585 C CA . LEU B 1 5 ? -24.375 1.303 -59.625 1 23.98 5 LEU B CA 1
ATOM 2586 C C . LEU B 1 5 ? -24.844 1.83 -58.281 1 23.98 5 LEU B C 1
ATOM 2588 O O . LEU B 1 5 ? -24.109 2.572 -57.594 1 23.98 5 LEU B O 1
ATOM 2592 N N . LEU B 1 6 ? -25.859 1.281 -57.688 1 26.23 6 LEU B N 1
ATOM 2593 C CA . LEU B 1 6 ? -26.375 2.059 -56.562 1 26.23 6 LEU B CA 1
ATOM 2594 C C . LEU B 1 6 ? -25.312 2.195 -55.469 1 26.23 6 LEU B C 1
ATOM 2596 O O . LEU B 1 6 ? -24.938 1.208 -54.812 1 26.23 6 LEU B O 1
ATOM 2600 N N . SER B 1 7 ? -24.109 2.854 -55.75 1 23.83 7 SER B N 1
ATOM 2601 C CA . SER B 1 7 ? -23 3.037 -54.844 1 23.83 7 SER B CA 1
ATOM 2602 C C . SER B 1 7 ? -23.469 3.678 -53.531 1 23.83 7 SER B C 1
ATOM 2604 O O . SER B 1 7 ? -24.094 4.742 -53.562 1 23.83 7 SER B O 1
ATOM 2606 N N . VAL B 1 8 ? -24.078 2.904 -52.656 1 25.8 8 VAL B N 1
ATOM 2607 C CA . VAL B 1 8 ? -24.547 3.324 -51.344 1 25.8 8 VAL B CA 1
ATOM 2608 C C . VAL B 1 8 ? -23.438 4.055 -50.594 1 25.8 8 VAL B C 1
ATOM 2610 O O . VAL B 1 8 ? -22.328 3.525 -50.438 1 25.8 8 VAL B O 1
ATOM 2613 N N . ALA B 1 9 ? -23.422 5.434 -50.531 1 24.17 9 ALA B N 1
ATOM 2614 C CA . ALA B 1 9 ? -22.641 6.453 -49.844 1 24.17 9 ALA B CA 1
ATOM 2615 C C . ALA B 1 9 ? -22.516 6.148 -48.344 1 24.17 9 ALA B C 1
ATOM 2617 O O . ALA B 1 9 ? -23.469 6.359 -47.594 1 24.17 9 ALA B O 1
ATOM 2618 N N . VAL B 1 10 ? -22.297 4.922 -47.812 1 24.77 10 VAL B N 1
ATOM 2619 C CA . VAL B 1 10 ? -22.297 4.715 -46.375 1 24.77 10 VAL B CA 1
ATOM 2620 C C . VAL B 1 10 ? -21.172 5.535 -45.719 1 24.77 10 VAL B C 1
ATOM 2622 O O . VAL B 1 10 ? -20.859 5.352 -44.562 1 24.77 10 VAL B O 1
ATOM 2625 N N . ALA B 1 11 ? -20.5 6.516 -46.438 1 21.73 11 ALA B N 1
ATOM 2626 C CA . ALA B 1 11 ? -19.141 6.883 -46 1 21.73 11 ALA B CA 1
ATOM 2627 C C . ALA B 1 11 ? -19.125 7.344 -44.562 1 21.73 11 ALA B C 1
ATOM 2629 O O . ALA B 1 11 ? -18.328 6.84 -43.75 1 21.73 11 ALA B O 1
ATOM 2630 N N . SER B 1 12 ? -19.203 8.688 -44.25 1 22.89 12 SER B N 1
ATOM 2631 C CA . SER B 1 12 ? -18.25 9.586 -43.625 1 22.89 12 SER B CA 1
ATOM 2632 C C . SER B 1 12 ? -18.484 9.719 -42.125 1 22.89 12 SER B C 1
ATOM 2634 O O . SER B 1 12 ? -17.906 10.586 -41.469 1 22.89 12 SER B O 1
ATOM 2636 N N . LEU B 1 13 ? -19.484 9.055 -41.531 1 23.28 13 LEU B N 1
ATOM 2637 C CA . LEU B 1 13 ? -19.891 9.672 -40.281 1 23.28 13 LEU B CA 1
ATOM 2638 C C . LEU B 1 13 ? -18.781 9.594 -39.219 1 23.28 13 LEU B C 1
ATOM 2640 O O . LEU B 1 13 ? -18.984 9.883 -38.062 1 23.28 13 LEU B O 1
ATOM 2644 N N . LEU B 1 14 ? -17.641 8.859 -39.5 1 26.92 14 LEU B N 1
ATOM 2645 C CA . LEU B 1 14 ? -16.766 8.625 -38.375 1 26.92 14 LEU B CA 1
ATOM 2646 C C . LEU B 1 14 ? -16.188 9.938 -37.844 1 26.92 14 LEU B C 1
ATOM 2648 O O . LEU B 1 14 ? -15.305 9.938 -37 1 26.92 14 LEU B O 1
ATOM 2652 N N . ALA B 1 15 ? -16.141 10.953 -38.656 1 24.7 15 ALA B N 1
ATOM 2653 C CA . ALA B 1 15 ? -15.133 12 -38.5 1 24.7 15 ALA B CA 1
ATOM 2654 C C . ALA B 1 15 ? -15.242 12.656 -37.125 1 24.7 15 ALA B C 1
ATOM 2656 O O . ALA B 1 15 ? -14.227 12.961 -36.469 1 24.7 15 ALA B O 1
ATOM 2657 N N . GLY B 1 16 ? -16.328 13.359 -36.906 1 27.03 16 GLY B N 1
ATOM 2658 C CA . GLY B 1 16 ? -16.234 14.539 -36.062 1 27.03 16 GLY B CA 1
ATOM 2659 C C . GLY B 1 16 ? -16.062 14.211 -34.594 1 27.03 16 GLY B C 1
ATOM 2660 O O . GLY B 1 16 ? -17.031 14.234 -33.812 1 27.03 16 GLY B O 1
ATOM 2661 N N . PHE B 1 17 ? -15.609 12.992 -34.219 1 29.73 17 PHE B N 1
ATOM 2662 C CA . PHE B 1 17 ? -15.344 13.023 -32.781 1 29.73 17 PHE B CA 1
ATOM 2663 C C . PHE B 1 17 ? -14.461 14.211 -32.438 1 29.73 17 PHE B C 1
ATOM 2665 O O . PHE B 1 17 ? -13.25 14.188 -32.656 1 29.73 17 PHE B O 1
ATOM 2672 N N . SER B 1 18 ? -14.828 15.406 -32.75 1 30.38 18 SER B N 1
ATOM 2673 C CA . SER B 1 18 ? -14.211 16.516 -32.031 1 30.38 18 SER B CA 1
ATOM 2674 C C . SER B 1 18 ? -13.945 16.172 -30.578 1 30.38 18 SER B C 1
ATOM 2676 O O . SER B 1 18 ? -14.766 15.508 -29.938 1 30.38 18 SER B O 1
ATOM 2678 N N . THR B 1 19 ? -12.75 15.812 -30.172 1 32.66 19 THR B N 1
ATOM 2679 C CA . THR B 1 19 ? -12.383 15.914 -28.766 1 32.66 19 THR B CA 1
ATOM 2680 C C . THR B 1 19 ? -13.148 17.047 -28.094 1 32.66 19 THR B C 1
ATOM 2682 O O . THR B 1 19 ? -12.805 18.219 -28.266 1 32.66 19 THR B O 1
ATOM 2685 N N . GLN B 1 20 ? -14.422 17.297 -28.438 1 32.84 20 GLN B N 1
ATOM 2686 C CA . GLN B 1 20 ? -15.117 18.297 -27.641 1 32.84 20 GLN B CA 1
ATOM 2687 C C . GLN B 1 20 ? -14.477 18.438 -26.266 1 32.84 20 GLN B C 1
ATOM 2689 O O . GLN B 1 20 ? -13.906 17.484 -25.734 1 32.84 20 GLN B O 1
ATOM 2694 N N . ALA B 1 21 ? -14.203 19.641 -25.891 1 35.91 21 ALA B N 1
ATOM 2695 C CA . ALA B 1 21 ? -13.82 20.047 -24.531 1 35.91 21 ALA B CA 1
ATOM 2696 C C . ALA B 1 21 ? -14.484 19.188 -23.484 1 35.91 21 ALA B C 1
ATOM 2698 O O . ALA B 1 21 ? -15.703 19.25 -23.281 1 35.91 21 ALA B O 1
ATOM 2699 N N . LEU B 1 22 ? -14.609 17.859 -23.547 1 39.16 22 LEU B N 1
ATOM 2700 C CA . LEU B 1 22 ? -15.094 16.969 -22.484 1 39.16 22 LEU B CA 1
ATOM 2701 C C . LEU B 1 22 ? -15.195 17.734 -21.172 1 39.16 22 LEU B C 1
ATOM 2703 O O . LEU B 1 22 ? -14.359 18.578 -20.859 1 39.16 22 LEU B O 1
ATOM 2707 N N . ALA B 1 23 ? -16.344 18.094 -20.578 1 47.62 23 ALA B N 1
ATOM 2708 C CA . ALA B 1 23 ? -16.531 18.484 -19.188 1 47.62 23 ALA B CA 1
ATOM 2709 C C . ALA B 1 23 ? -15.383 17.969 -18.312 1 47.62 23 ALA B C 1
ATOM 2711 O O . ALA B 1 23 ? -14.906 16.844 -18.5 1 47.62 23 ALA B O 1
ATOM 2712 N N . ASP B 1 24 ? -14.398 18.922 -17.734 1 62.25 24 ASP B N 1
ATOM 2713 C CA . ASP B 1 24 ? -13.234 18.859 -16.859 1 62.25 24 ASP B CA 1
ATOM 2714 C C . ASP B 1 24 ? -13.344 17.719 -15.859 1 62.25 24 ASP B C 1
ATOM 2716 O O . ASP B 1 24 ? -14.117 17.781 -14.898 1 62.25 24 ASP B O 1
ATOM 2720 N N . GLY B 1 25 ? -13.492 16.469 -16.344 1 82.19 25 GLY B N 1
ATOM 2721 C CA . GLY B 1 25 ? -13.523 15.328 -15.43 1 82.19 25 GLY B CA 1
ATOM 2722 C C . GLY B 1 25 ? -12.539 15.461 -14.281 1 82.19 25 GLY B C 1
ATOM 2723 O O . GLY B 1 25 ? -11.789 16.438 -14.211 1 82.19 25 GLY B O 1
ATOM 2724 N N . PRO B 1 26 ? -12.742 14.492 -13.344 1 93.62 26 PRO B N 1
ATOM 2725 C CA . PRO B 1 26 ? -11.844 14.523 -12.188 1 93.62 26 PRO B CA 1
ATOM 2726 C C . PRO B 1 26 ? -10.383 14.336 -12.57 1 93.62 26 PRO B C 1
ATOM 2728 O O . PRO B 1 26 ? -10.086 13.758 -13.617 1 93.62 26 PRO B O 1
ATOM 2731 N N . THR B 1 27 ? -9.594 15.039 -11.977 1 93.81 27 THR B N 1
ATOM 2732 C CA . THR B 1 27 ? -8.164 14.781 -12.055 1 93.81 27 THR B CA 1
ATOM 2733 C C . THR B 1 27 ? -7.758 13.648 -11.117 1 93.81 27 THR B C 1
ATOM 2735 O O . THR B 1 27 ? -8.047 13.695 -9.914 1 93.81 27 THR B O 1
ATOM 2738 N N . PHE B 1 28 ? -7.156 12.633 -11.742 1 94.94 28 PHE B N 1
ATOM 2739 C CA . PHE B 1 28 ? -6.559 11.578 -10.938 1 94.94 28 PHE B CA 1
ATOM 2740 C C . PHE B 1 28 ? -5.152 11.961 -10.5 1 94.94 28 PHE B C 1
ATOM 2742 O O . PHE B 1 28 ? -4.383 12.531 -11.281 1 94.94 28 PHE B O 1
ATOM 2749 N N . TYR B 1 29 ? -4.824 11.688 -9.273 1 95.94 29 TYR B N 1
ATOM 2750 C CA . TYR B 1 29 ? -3.494 12.031 -8.781 1 95.94 29 TYR B CA 1
ATOM 2751 C C . TYR B 1 29 ? -3.021 11.016 -7.742 1 95.94 29 TYR B C 1
ATOM 2753 O O . TYR B 1 29 ? -3.787 10.148 -7.316 1 95.94 29 TYR B O 1
ATOM 2761 N N . GLY B 1 30 ? -1.716 11.133 -7.398 1 97.12 30 GLY B N 1
ATOM 2762 C CA . GLY B 1 30 ? -1.151 10.266 -6.375 1 97.12 30 GLY B CA 1
ATOM 2763 C C . GLY B 1 30 ? 0.144 10.797 -5.793 1 97.12 30 GLY B C 1
ATOM 2764 O O . GLY B 1 30 ? 0.788 11.664 -6.387 1 97.12 30 GLY B O 1
ATOM 2765 N N . ASP B 1 31 ? 0.423 10.328 -4.641 1 97.94 31 ASP B N 1
ATOM 2766 C CA . ASP B 1 31 ? 1.633 10.602 -3.869 1 97.94 31 ASP B CA 1
ATOM 2767 C C . ASP B 1 31 ? 2.168 9.328 -3.221 1 97.94 31 ASP B C 1
ATOM 2769 O O . ASP B 1 31 ? 1.627 8.859 -2.217 1 97.94 31 ASP B O 1
ATOM 2773 N N . LEU B 1 32 ? 3.184 8.766 -3.795 1 98.06 32 LEU B N 1
ATOM 2774 C CA . LEU B 1 32 ? 3.812 7.559 -3.264 1 98.06 32 LEU B CA 1
ATOM 2775 C C . LEU B 1 32 ? 5.082 7.902 -2.494 1 98.06 32 LEU B C 1
ATOM 2777 O O . LEU B 1 32 ? 6.02 8.469 -3.057 1 98.06 32 LEU B O 1
ATOM 2781 N N . ASN B 1 33 ? 5.082 7.586 -1.24 1 98.38 33 ASN B N 1
ATOM 2782 C CA . ASN B 1 33 ? 6.148 7.949 -0.313 1 98.38 33 ASN B CA 1
ATOM 2783 C C . ASN B 1 33 ? 6.512 6.793 0.61 1 98.38 33 ASN B C 1
ATOM 2785 O O . ASN B 1 33 ? 5.773 6.48 1.545 1 98.38 33 ASN B O 1
ATOM 2789 N N . VAL B 1 34 ? 7.66 6.164 0.312 1 98.06 34 VAL B N 1
ATOM 2790 C CA . VAL B 1 34 ? 8.062 4.988 1.077 1 98.06 34 VAL B CA 1
ATOM 2791 C C . VAL B 1 34 ? 9.516 5.141 1.533 1 98.06 34 VAL B C 1
ATOM 2793 O O . VAL B 1 34 ? 10.305 5.828 0.886 1 98.06 34 VAL B O 1
ATOM 2796 N N . SER B 1 35 ? 9.82 4.52 2.643 1 98.31 35 SER B N 1
ATOM 2797 C CA . SER B 1 35 ? 11.188 4.586 3.156 1 98.31 35 SER B CA 1
ATOM 2798 C C . SER B 1 35 ? 11.547 3.318 3.922 1 98.31 35 SER B C 1
ATOM 2800 O O . SER B 1 35 ? 10.664 2.598 4.395 1 98.31 35 SER B O 1
ATOM 2802 N N . ILE B 1 36 ? 12.797 3.027 3.961 1 98.06 36 ILE B N 1
ATOM 2803 C CA . ILE B 1 36 ? 13.367 2.102 4.938 1 98.06 36 ILE B CA 1
ATOM 2804 C C . ILE B 1 36 ? 13.789 2.867 6.188 1 98.06 36 ILE B C 1
ATOM 2806 O O . ILE B 1 36 ? 14.539 3.838 6.105 1 98.06 36 ILE B O 1
ATOM 2810 N N . THR B 1 37 ? 13.281 2.484 7.336 1 98.44 37 THR B N 1
ATOM 2811 C CA . THR B 1 37 ? 13.555 3.176 8.594 1 98.44 37 THR B CA 1
ATOM 2812 C C . THR B 1 37 ? 13.984 2.186 9.672 1 98.44 37 THR B C 1
ATOM 2814 O O . THR B 1 37 ? 13.398 1.106 9.797 1 98.44 37 THR B O 1
ATOM 2817 N N . ASP B 1 38 ? 15.016 2.484 10.352 1 98.38 38 ASP B N 1
ATOM 2818 C CA . ASP B 1 38 ? 15.383 1.78 11.578 1 98.38 38 ASP B CA 1
ATOM 2819 C C . ASP B 1 38 ? 15 2.588 12.812 1 98.38 38 ASP B C 1
ATOM 2821 O O . ASP B 1 38 ? 15.242 3.793 12.875 1 98.38 38 ASP B O 1
ATOM 2825 N N . SER B 1 39 ? 14.305 2.031 13.727 1 97.69 39 SER B N 1
ATOM 2826 C CA . SER B 1 39 ? 13.828 2.672 14.953 1 97.69 39 SER B CA 1
ATOM 2827 C C . SER B 1 39 ? 13.852 1.703 16.125 1 97.69 39 SER B C 1
ATOM 2829 O O . SER B 1 39 ? 13.531 0.524 15.977 1 97.69 39 SER B O 1
ATOM 2831 N N . ASP B 1 40 ? 14.18 2.205 17.266 1 94.12 40 ASP B N 1
ATOM 2832 C CA . ASP B 1 40 ? 14.258 1.362 18.453 1 94.12 40 ASP B CA 1
ATOM 2833 C C . ASP B 1 40 ? 12.875 1.076 19.016 1 94.12 40 ASP B C 1
ATOM 2835 O O . ASP B 1 40 ? 12.633 0.005 19.578 1 94.12 40 ASP B O 1
ATOM 2839 N N . THR B 1 41 ? 12.008 2.033 18.938 1 94.75 41 THR B N 1
ATOM 2840 C CA . THR B 1 41 ? 10.711 1.894 19.578 1 94.75 41 THR B CA 1
ATOM 2841 C C . THR B 1 41 ? 9.625 1.584 18.562 1 94.75 41 THR B C 1
ATOM 2843 O O . THR B 1 41 ? 8.617 0.951 18.875 1 94.75 41 THR B O 1
ATOM 2846 N N . GLY B 1 42 ? 9.797 2.133 17.328 1 95.88 42 GLY B N 1
ATOM 2847 C CA . GLY B 1 42 ? 8.805 1.96 16.281 1 95.88 42 GLY B CA 1
ATOM 2848 C C . GLY B 1 42 ? 7.609 2.879 16.422 1 95.88 42 GLY B C 1
ATOM 2849 O O . GLY B 1 42 ? 6.699 2.863 15.594 1 95.88 42 GLY B O 1
ATOM 2850 N N . ILE B 1 43 ? 7.598 3.742 17.359 1 96.25 43 ILE B N 1
ATOM 2851 C CA . ILE B 1 43 ? 6.422 4.523 17.75 1 96.25 43 ILE B CA 1
ATOM 2852 C C . ILE B 1 43 ? 6.035 5.453 16.594 1 96.25 43 ILE B C 1
ATOM 2854 O O . ILE B 1 43 ? 4.848 5.652 16.328 1 96.25 43 ILE B O 1
ATOM 2858 N N . LEU B 1 44 ? 7.012 6.016 15.938 1 97.44 44 LEU B N 1
ATOM 2859 C CA . LEU B 1 44 ? 6.719 7.051 14.953 1 97.44 44 LEU B CA 1
ATOM 2860 C C . LEU B 1 44 ? 6.812 6.496 13.539 1 97.44 44 LEU B C 1
ATOM 2862 O O . LEU B 1 44 ? 6.621 7.23 12.57 1 97.44 44 LEU B O 1
ATOM 2866 N N . VAL B 1 45 ? 7.094 5.191 13.43 1 96 45 VAL B N 1
ATOM 2867 C CA . VAL B 1 45 ? 7.145 4.586 12.109 1 96 45 VAL B CA 1
ATOM 2868 C C . VAL B 1 45 ? 5.727 4.363 11.586 1 96 45 VAL B C 1
ATOM 2870 O O . VAL B 1 45 ? 4.875 3.824 12.297 1 96 45 VAL B O 1
ATOM 2873 N N . GLN B 1 46 ? 5.52 4.734 10.375 1 94.25 46 GLN B N 1
ATOM 2874 C CA . GLN B 1 46 ? 4.16 4.754 9.844 1 94.25 46 GLN B CA 1
ATOM 2875 C C . GLN B 1 46 ? 3.883 3.521 8.992 1 94.25 46 GLN B C 1
ATOM 2877 O O . GLN B 1 46 ? 4.758 3.059 8.258 1 94.25 46 GLN B O 1
ATOM 2882 N N . GLY B 1 47 ? 2.639 3.051 9.102 1 89.56 47 GLY B N 1
ATOM 2883 C CA . GLY B 1 47 ? 2.146 2.018 8.211 1 89.56 47 GLY B CA 1
ATOM 2884 C C . GLY B 1 47 ? 2.695 0.64 8.523 1 89.56 47 GLY B C 1
ATOM 2885 O O . GLY B 1 47 ? 2.742 -0.231 7.652 1 89.56 47 GLY B O 1
ATOM 2886 N N . THR B 1 48 ? 3.197 0.38 9.688 1 84 48 THR B N 1
ATOM 2887 C CA . THR B 1 48 ? 3.816 -0.896 10.031 1 84 48 THR B CA 1
ATOM 2888 C C . THR B 1 48 ? 3.203 -1.472 11.305 1 84 48 THR B C 1
ATOM 2890 O O . THR B 1 48 ? 3.543 -2.582 11.719 1 84 48 THR B O 1
ATOM 2893 N N . GLY B 1 49 ? 2.311 -0.742 11.961 1 83.06 49 GLY B N 1
ATOM 2894 C CA . GLY B 1 49 ? 1.819 -1.109 13.281 1 83.06 49 GLY B CA 1
ATOM 2895 C C . GLY B 1 49 ? 2.814 -0.821 14.391 1 83.06 49 GLY B C 1
ATOM 2896 O O . GLY B 1 49 ? 2.908 -1.578 15.359 1 83.06 49 GLY B O 1
ATOM 2897 N N . ASN B 1 50 ? 3.646 0.138 14.156 1 88.56 50 ASN B N 1
ATOM 2898 C CA . ASN B 1 50 ? 4.609 0.629 15.141 1 88.56 50 ASN B CA 1
ATOM 2899 C C . ASN B 1 50 ? 5.66 -0.425 15.469 1 88.56 50 ASN B C 1
ATOM 2901 O O . ASN B 1 50 ? 5.992 -0.628 16.641 1 88.56 50 ASN B O 1
ATOM 2905 N N . LYS B 1 51 ? 6.125 -1.035 14.508 1 90.44 51 LYS B N 1
ATOM 2906 C CA . LYS B 1 51 ? 7.125 -2.076 14.711 1 90.44 51 LYS B CA 1
ATOM 2907 C C . LYS B 1 51 ? 8.523 -1.476 14.844 1 90.44 51 LYS B C 1
ATOM 2909 O O . LYS B 1 51 ? 8.867 -0.533 14.125 1 90.44 51 LYS B O 1
ATOM 2914 N N . SER B 1 52 ? 9.289 -2.012 15.805 1 93.69 52 SER B N 1
ATOM 2915 C CA . SER B 1 52 ? 10.688 -1.617 15.961 1 93.69 52 SER B CA 1
ATOM 2916 C C . SER B 1 52 ? 11.586 -2.357 14.977 1 93.69 52 SER B C 1
ATOM 2918 O O . SER B 1 52 ? 11.133 -3.266 14.281 1 93.69 52 SER B O 1
ATOM 2920 N N . GLY B 1 53 ? 12.883 -1.861 14.906 1 94.88 53 GLY B N 1
ATOM 2921 C CA . GLY B 1 53 ? 13.844 -2.441 13.977 1 94.88 53 GLY B CA 1
ATOM 2922 C C . GLY B 1 53 ? 13.82 -1.782 12.609 1 94.88 53 GLY B C 1
ATOM 2923 O O . GLY B 1 53 ? 13.539 -0.588 12.5 1 94.88 53 GLY B O 1
ATOM 2924 N N . THR B 1 54 ? 14.258 -2.531 11.602 1 95.94 54 THR B N 1
ATOM 2925 C CA . THR B 1 54 ? 14.305 -2.033 10.234 1 95.94 54 THR B CA 1
ATOM 2926 C C . THR B 1 54 ? 13.039 -2.41 9.469 1 95.94 54 THR B C 1
ATOM 2928 O O . THR B 1 54 ? 12.758 -3.594 9.273 1 95.94 54 THR B O 1
ATOM 2931 N N . VAL B 1 55 ? 12.328 -1.405 9.047 1 96.44 55 VAL B N 1
ATOM 2932 C CA . VAL B 1 55 ? 11.008 -1.648 8.484 1 96.44 55 VAL B CA 1
ATOM 2933 C C . VAL B 1 55 ? 10.852 -0.865 7.18 1 96.44 55 VAL B C 1
ATOM 2935 O O . VAL B 1 55 ? 11.602 0.077 6.922 1 96.44 55 VAL B O 1
ATOM 2938 N N . LEU B 1 56 ? 9.953 -1.313 6.348 1 97.31 56 LEU B N 1
ATOM 2939 C CA . LEU B 1 56 ? 9.469 -0.528 5.219 1 97.31 56 LEU B CA 1
ATOM 2940 C C . LEU B 1 56 ? 8.336 0.394 5.648 1 97.31 56 LEU B C 1
ATOM 2942 O O . LEU B 1 56 ? 7.195 -0.053 5.82 1 97.31 56 LEU B O 1
ATOM 2946 N N . GLU B 1 57 ? 8.648 1.635 5.699 1 97.62 57 GLU B N 1
ATOM 2947 C CA . GLU B 1 57 ? 7.695 2.635 6.184 1 97.62 57 GLU B CA 1
ATOM 2948 C C . GLU B 1 57 ? 6.898 3.236 5.031 1 97.62 57 GLU B C 1
ATOM 2950 O O . GLU B 1 57 ? 7.449 3.523 3.967 1 97.62 57 GLU B O 1
ATOM 2955 N N . ASN B 1 58 ? 5.594 3.33 5.18 1 97.62 58 ASN B N 1
ATOM 2956 C CA . ASN B 1 58 ? 4.695 4.039 4.273 1 97.62 58 ASN B CA 1
ATOM 2957 C C . ASN B 1 58 ? 4.348 5.43 4.805 1 97.62 58 ASN B C 1
ATOM 2959 O O . ASN B 1 58 ? 3.545 5.562 5.727 1 97.62 58 ASN B O 1
ATOM 2963 N N . ASN B 1 59 ? 4.879 6.43 4.191 1 97.62 59 ASN B N 1
ATOM 2964 C CA . ASN B 1 59 ? 4.73 7.805 4.66 1 97.62 59 ASN B CA 1
ATOM 2965 C C . ASN B 1 59 ? 3.518 8.484 4.031 1 97.62 59 AS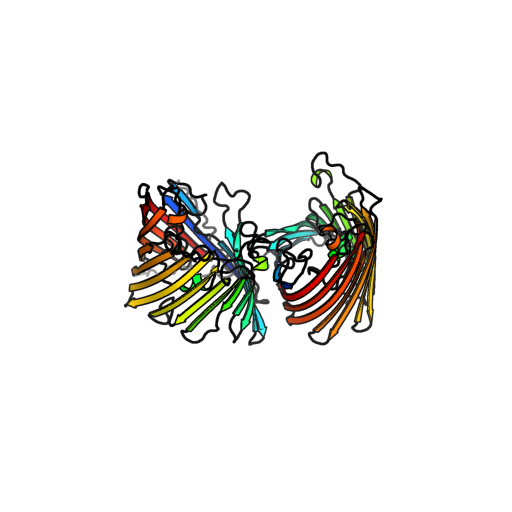N B C 1
ATOM 2967 O O . ASN B 1 59 ? 3.65 9.516 3.369 1 97.62 59 ASN B O 1
ATOM 2971 N N . SER B 1 60 ? 2.344 7.883 4.277 1 96.69 60 SER B N 1
ATOM 2972 C CA . SER B 1 60 ? 1.053 8.43 3.873 1 96.69 60 SER B CA 1
ATOM 2973 C C . SER B 1 60 ? 0.907 8.445 2.355 1 96.69 60 SER B C 1
ATOM 2975 O O . SER B 1 60 ? 0.471 9.445 1.777 1 96.69 60 SER B O 1
ATOM 2977 N N . SER B 1 61 ? 1.398 7.391 1.741 1 98.25 61 SER B N 1
ATOM 2978 C CA . SER B 1 61 ? 1.095 7.266 0.319 1 98.25 61 SER B CA 1
ATOM 2979 C C . SER B 1 61 ? -0.407 7.348 0.065 1 98.25 61 SER B C 1
ATOM 2981 O O . SER B 1 61 ? -1.202 6.805 0.835 1 98.25 61 SER B O 1
ATOM 2983 N N . ASN B 1 62 ? -0.796 7.992 -1.078 1 98.5 62 ASN B N 1
ATOM 2984 C CA . ASN B 1 62 ? -2.221 8.148 -1.348 1 98.5 62 ASN B CA 1
ATOM 2985 C C . ASN B 1 62 ? -2.492 8.32 -2.84 1 98.5 62 ASN B C 1
ATOM 2987 O O . ASN B 1 62 ? -1.583 8.641 -3.607 1 98.5 62 ASN B O 1
ATOM 2991 N N . ILE B 1 63 ? -3.686 8.031 -3.203 1 97.62 63 ILE B N 1
ATOM 2992 C CA . ILE B 1 63 ? -4.238 8.297 -4.527 1 97.62 63 ILE B CA 1
ATOM 2993 C C . ILE B 1 63 ? -5.629 8.922 -4.387 1 97.62 63 ILE B C 1
ATOM 2995 O O . ILE B 1 63 ? -6.27 8.789 -3.344 1 97.62 63 ILE B O 1
ATOM 2999 N N . GLY B 1 64 ? -6.059 9.617 -5.496 1 97.75 64 GLY B N 1
ATOM 3000 C CA . GLY B 1 64 ? -7.379 10.227 -5.418 1 97.75 64 GLY B CA 1
ATOM 3001 C C . GLY B 1 64 ? -7.797 10.922 -6.699 1 97.75 64 GLY B C 1
ATOM 3002 O O . GLY B 1 64 ? -7.051 10.922 -7.68 1 97.75 64 GLY B O 1
ATOM 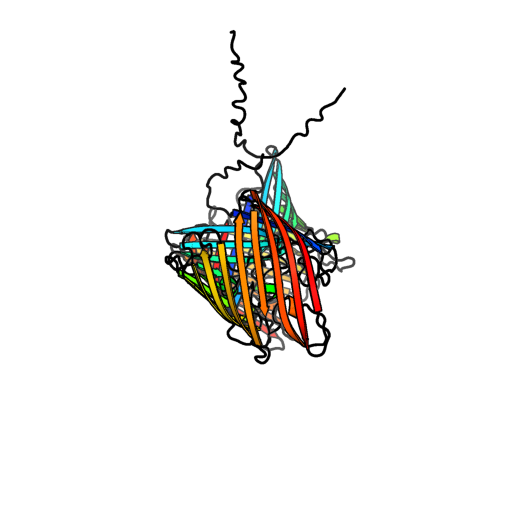3003 N N . ILE B 1 65 ? -9.031 11.375 -6.633 1 97.5 65 ILE B N 1
ATOM 3004 C CA . ILE B 1 65 ? -9.57 12.242 -7.672 1 97.5 65 ILE B CA 1
ATOM 3005 C C . ILE B 1 65 ? -9.977 13.586 -7.062 1 97.5 65 ILE B C 1
ATOM 3007 O O . ILE B 1 65 ? -10.383 13.648 -5.902 1 97.5 65 ILE B O 1
ATOM 3011 N N . LYS B 1 66 ? -9.789 14.547 -7.805 1 97.75 66 LYS B N 1
ATOM 3012 C CA . LYS B 1 66 ? -10.234 15.883 -7.418 1 97.75 66 LYS B CA 1
ATOM 3013 C C . LYS B 1 66 ? -10.664 16.688 -8.641 1 97.75 66 LYS B C 1
ATOM 3015 O O . LYS B 1 66 ? -10.344 16.328 -9.773 1 97.75 66 LYS B O 1
ATOM 3020 N N . GLY B 1 67 ? -11.5 17.766 -8.352 1 97.06 67 GLY B N 1
ATOM 3021 C CA . GLY B 1 67 ? -11.883 18.625 -9.461 1 97.06 67 GLY B CA 1
ATOM 3022 C C . GLY B 1 67 ? -12.859 19.703 -9.062 1 97.06 67 GLY B C 1
ATOM 3023 O O . GLY B 1 67 ? -13.266 19.797 -7.902 1 97.06 67 GLY B O 1
ATOM 3024 N N . THR B 1 68 ? -12.992 20.516 -9.969 1 96.44 68 THR B N 1
ATOM 3025 C CA . THR B 1 68 ? -14.047 21.516 -9.898 1 96.44 68 THR B CA 1
ATOM 3026 C C . THR B 1 68 ? -14.945 21.438 -11.125 1 96.44 68 THR B C 1
ATOM 3028 O O . THR B 1 68 ? -14.547 20.922 -12.172 1 96.44 68 THR B O 1
ATOM 3031 N N . HIS B 1 69 ? -16.203 21.828 -10.945 1 96.31 69 HIS B N 1
ATOM 3032 C CA . HIS B 1 69 ? -17.172 21.984 -12.023 1 96.31 69 HIS B CA 1
ATOM 3033 C C . HIS B 1 69 ? -17.891 23.328 -11.938 1 96.31 69 HIS B C 1
ATOM 3035 O O . HIS B 1 69 ? -18.641 23.578 -11 1 96.31 69 HIS B O 1
ATOM 3041 N N . ASP B 1 70 ? -17.688 24.094 -12.977 1 95.38 70 ASP B N 1
ATOM 3042 C CA . ASP B 1 70 ? -18.266 25.422 -12.969 1 95.38 70 ASP B CA 1
ATOM 3043 C C . ASP B 1 70 ? -19.781 25.375 -13.156 1 95.38 70 ASP B C 1
ATOM 3045 O O . ASP B 1 70 ? -20.281 24.688 -14.055 1 95.38 70 ASP B O 1
ATOM 3049 N N . ILE B 1 71 ? -20.438 26.047 -12.273 1 96.25 71 ILE B N 1
ATOM 3050 C CA . ILE B 1 71 ? -21.875 26.25 -12.445 1 96.25 71 ILE B CA 1
ATOM 3051 C C . ILE B 1 71 ? -22.109 27.516 -13.266 1 96.25 71 ILE B C 1
ATOM 3053 O O . ILE B 1 71 ? -22.891 27.5 -14.219 1 96.25 71 ILE B O 1
ATOM 3057 N N . ASN B 1 72 ? -21.438 28.578 -12.922 1 95.38 72 ASN B N 1
ATOM 3058 C CA . ASN B 1 72 ? -21.344 29.859 -13.633 1 95.38 72 ASN B CA 1
ATOM 3059 C C . ASN B 1 72 ? -20.047 30.578 -13.312 1 95.38 72 ASN B C 1
ATOM 3061 O O . ASN B 1 72 ? -19.094 29.984 -12.781 1 95.38 72 ASN B O 1
ATOM 3065 N N . THR B 1 73 ? -19.969 31.859 -13.664 1 93.69 73 THR B N 1
ATOM 3066 C CA . THR B 1 73 ? -18.734 32.594 -13.547 1 93.69 73 THR B CA 1
ATOM 3067 C C . THR B 1 73 ? -18.359 32.812 -12.078 1 93.69 73 THR B C 1
ATOM 3069 O O . THR B 1 73 ? -17.188 33.062 -11.758 1 93.69 73 THR B O 1
ATOM 3072 N N . ASN B 1 74 ? -19.266 32.656 -11.203 1 94.38 74 ASN B N 1
ATOM 3073 C CA . ASN B 1 74 ? -18.984 33.031 -9.82 1 94.38 74 ASN B CA 1
ATOM 3074 C C . ASN B 1 74 ? -19.203 31.875 -8.867 1 94.38 74 ASN B C 1
ATOM 3076 O O . ASN B 1 74 ? -19.125 32.031 -7.652 1 94.38 74 ASN B O 1
ATOM 3080 N N . LEU B 1 75 ? -19.531 30.734 -9.398 1 96.69 75 LEU B N 1
ATOM 3081 C CA . LEU B 1 75 ? -19.891 29.594 -8.562 1 96.69 75 LEU B CA 1
ATOM 3082 C C . LEU B 1 75 ? -19.422 28.281 -9.203 1 96.69 75 LEU B C 1
ATOM 3084 O O . LEU B 1 75 ? -19.641 28.078 -10.398 1 96.69 75 LEU B O 1
ATOM 3088 N N . TYR B 1 76 ? -18.797 27.453 -8.422 1 97 76 TYR B N 1
ATOM 3089 C CA . TYR B 1 76 ? -18.391 26.141 -8.914 1 97 76 TYR B CA 1
ATOM 3090 C C . TYR B 1 76 ? -18.547 25.078 -7.84 1 97 76 TYR B C 1
ATOM 3092 O O . TYR B 1 76 ? -18.578 25.391 -6.648 1 97 76 TYR B O 1
ATOM 3100 N N . VAL B 1 77 ? -18.734 23.828 -8.266 1 98.06 77 VAL B N 1
ATOM 3101 C CA . VAL B 1 77 ? -18.641 22.656 -7.418 1 98.06 77 VAL B CA 1
ATOM 3102 C C . VAL B 1 77 ? -17.172 22.25 -7.25 1 98.06 77 VAL B C 1
ATOM 3104 O O . VAL B 1 77 ? -16.391 22.328 -8.203 1 98.06 77 VAL B O 1
ATOM 3107 N N . VAL B 1 78 ? -16.828 21.938 -6.051 1 98.19 78 VAL B N 1
ATOM 3108 C CA . VAL B 1 78 ? -15.5 21.406 -5.773 1 98.19 78 VAL B CA 1
ATOM 3109 C C . VAL B 1 78 ? -15.633 20.047 -5.086 1 98.19 78 VAL B C 1
ATOM 3111 O O . VAL B 1 78 ? -16.547 19.828 -4.285 1 98.19 78 VAL B O 1
ATOM 3114 N N . TYR B 1 79 ? -14.734 19.125 -5.484 1 98.56 79 TYR B N 1
ATOM 3115 C CA . TYR B 1 79 ? -14.82 17.797 -4.879 1 98.56 79 TYR B CA 1
ATOM 3116 C C . TYR B 1 79 ? -13.445 17.141 -4.793 1 98.56 79 TYR B C 1
ATOM 3118 O O . TYR B 1 79 ? -12.539 17.5 -5.559 1 98.56 79 TYR B O 1
ATOM 3126 N N . LYS B 1 80 ? -13.352 16.266 -3.816 1 98.38 80 LYS B N 1
ATOM 3127 C CA . LYS B 1 80 ? -12.164 15.438 -3.609 1 98.38 80 LYS B CA 1
ATOM 3128 C C . LYS B 1 80 ? -12.539 14.094 -2.994 1 98.38 80 LYS B C 1
ATOM 3130 O O . LYS B 1 80 ? -13.383 14.023 -2.102 1 98.38 80 LYS B O 1
ATOM 3135 N N . ALA B 1 81 ? -11.969 13.031 -3.502 1 98.62 81 ALA B N 1
ATOM 3136 C CA . ALA B 1 81 ? -11.992 11.695 -2.91 1 98.62 81 ALA B CA 1
ATOM 3137 C C . ALA B 1 81 ? -10.594 11.07 -2.906 1 98.62 81 ALA B C 1
ATOM 3139 O O . ALA B 1 81 ? -10.086 10.672 -3.955 1 98.62 81 ALA B O 1
ATOM 3140 N N . GLU B 1 82 ? -10 11.055 -1.742 1 98.62 82 GLU B N 1
ATOM 3141 C CA . GLU B 1 82 ? -8.633 10.586 -1.562 1 98.62 82 GLU B CA 1
ATOM 3142 C C . GLU B 1 82 ? -8.578 9.414 -0.588 1 98.62 82 GLU B C 1
ATOM 3144 O O . GLU B 1 82 ? -9.273 9.406 0.426 1 98.62 82 GLU B O 1
ATOM 3149 N N . VAL B 1 83 ? -7.754 8.414 -0.884 1 98.19 83 VAL B N 1
ATOM 3150 C CA . VAL B 1 83 ? -7.555 7.289 0.022 1 98.19 83 VAL B CA 1
ATOM 3151 C C . VAL B 1 83 ? -6.059 7.059 0.24 1 98.19 83 VAL B C 1
ATOM 3153 O O . VAL B 1 83 ? -5.25 7.316 -0.653 1 98.19 83 VAL B O 1
ATOM 3156 N N . GLY B 1 84 ? -5.762 6.668 1.454 1 98.19 84 GLY B N 1
ATOM 3157 C CA . GLY B 1 84 ? -4.43 6.141 1.707 1 98.19 84 GLY B CA 1
ATOM 3158 C C . GLY B 1 84 ? -4.195 4.781 1.077 1 98.19 84 GLY B C 1
ATOM 3159 O O . GLY B 1 84 ? -5.086 3.93 1.077 1 98.19 84 GLY B O 1
ATOM 3160 N N . VAL B 1 85 ? -2.996 4.574 0.518 1 98 85 VAL B N 1
ATOM 3161 C CA . VAL B 1 85 ? -2.607 3.301 -0.082 1 98 85 VAL B CA 1
ATOM 3162 C C . VAL B 1 85 ? -1.748 2.508 0.9 1 98 85 VAL B C 1
ATOM 3164 O O . VAL B 1 85 ? -0.595 2.863 1.154 1 98 85 VAL B O 1
ATOM 3167 N N . ASN B 1 86 ? -2.244 1.378 1.357 1 96.69 86 ASN B N 1
ATOM 3168 C CA . ASN B 1 86 ? -1.621 0.675 2.475 1 96.69 86 ASN B CA 1
ATOM 3169 C C . ASN B 1 86 ? -1.221 -0.746 2.088 1 96.69 86 ASN B C 1
ATOM 3171 O O . ASN B 1 86 ? -0.759 -1.517 2.934 1 96.69 86 ASN B O 1
ATOM 3175 N N . GLY B 1 87 ? -1.374 -1.095 0.876 1 93.88 87 GLY B N 1
ATOM 3176 C CA . GLY B 1 87 ? -1.271 -2.479 0.444 1 93.88 87 GLY B CA 1
ATOM 3177 C C . GLY B 1 87 ? 0.152 -3.004 0.457 1 93.88 87 GLY B C 1
ATOM 3178 O O . GLY B 1 87 ? 0.375 -4.211 0.341 1 93.88 87 GLY B O 1
ATOM 3179 N N . GLY B 1 88 ? 1.143 -2.152 0.614 1 94.44 88 GLY B N 1
ATOM 3180 C CA . GLY B 1 88 ? 2.529 -2.592 0.647 1 94.44 88 GLY B CA 1
ATOM 3181 C C . GLY B 1 88 ? 2.896 -3.316 1.929 1 94.44 88 GLY B C 1
ATOM 3182 O O . GLY B 1 88 ? 3.904 -4.023 1.981 1 94.44 88 GLY B O 1
ATOM 3183 N N . ASP B 1 89 ? 2.154 -3.098 2.908 1 92.69 89 ASP B N 1
ATOM 3184 C CA . ASP B 1 89 ? 2.395 -3.693 4.219 1 92.69 89 ASP B CA 1
ATOM 3185 C C . ASP B 1 89 ? 1.729 -5.066 4.328 1 92.69 89 ASP B C 1
ATOM 3187 O O . ASP B 1 89 ? 0.555 -5.219 3.984 1 92.69 89 ASP B O 1
ATOM 3191 N N . GLN B 1 90 ? 2.482 -5.98 4.844 1 92.38 90 GLN B N 1
ATOM 3192 C CA . GLN B 1 90 ? 1.992 -7.352 4.93 1 92.38 90 GLN B CA 1
ATOM 3193 C C . GLN B 1 90 ? 0.722 -7.43 5.77 1 92.38 90 GLN B C 1
ATOM 3195 O O . GLN B 1 90 ? -0.187 -8.203 5.461 1 92.38 90 GLN B O 1
ATOM 3200 N N . SER B 1 91 ? 0.655 -6.711 6.789 1 89 91 SER B N 1
ATOM 3201 C CA . SER B 1 91 ? -0.463 -6.789 7.723 1 89 91 SER B CA 1
ATOM 3202 C C . SER B 1 91 ? -1.729 -6.191 7.121 1 89 91 SER B C 1
ATOM 3204 O O . SER B 1 91 ? -2.826 -6.379 7.652 1 89 91 SER B O 1
ATOM 3206 N N . ASN B 1 92 ? -1.649 -5.547 5.992 1 89.69 92 ASN B N 1
ATOM 3207 C CA . ASN B 1 92 ? -2.793 -4.875 5.387 1 89.69 92 ASN B CA 1
ATOM 3208 C C . ASN B 1 92 ? -3.309 -5.641 4.168 1 89.69 92 ASN B C 1
ATOM 3210 O O . ASN B 1 92 ? -3.734 -5.031 3.184 1 89.69 92 ASN B O 1
ATOM 3214 N N . GLY B 1 93 ? -3.281 -6.848 4.191 1 86.88 93 GLY B N 1
ATOM 3215 C CA . GLY B 1 93 ? -3.727 -7.676 3.086 1 86.88 93 GLY B CA 1
ATOM 3216 C C . GLY B 1 93 ? -5.191 -7.48 2.744 1 86.88 93 GLY B C 1
ATOM 3217 O O . GLY B 1 93 ? -5.582 -7.578 1.578 1 86.88 93 GLY B O 1
ATOM 3218 N N . LYS B 1 94 ? -6.016 -7.207 3.736 1 87.75 94 LYS B N 1
ATOM 3219 C CA . LYS B 1 94 ? -7.453 -7.078 3.525 1 87.75 94 LYS B CA 1
ATOM 3220 C C . LYS B 1 94 ? -7.887 -5.617 3.559 1 87.75 94 LYS B C 1
ATOM 3222 O O . LYS B 1 94 ? -9.055 -5.305 3.322 1 87.75 94 LYS B O 1
ATOM 3227 N N . GLU B 1 95 ? -6.996 -4.754 3.865 1 92.44 95 GLU B N 1
ATOM 3228 C CA . GLU B 1 95 ? -7.312 -3.332 3.98 1 92.44 95 GLU B CA 1
ATOM 3229 C C . GLU B 1 95 ? -6.316 -2.48 3.195 1 92.44 95 GLU B C 1
ATOM 3231 O O . GLU B 1 95 ? -5.527 -1.738 3.783 1 92.44 95 GLU B O 1
ATOM 3236 N N . PRO B 1 96 ? -6.543 -2.521 1.894 1 95.75 96 PRO B N 1
ATOM 3237 C CA . PRO B 1 96 ? -5.551 -1.827 1.07 1 95.75 96 PRO B CA 1
ATOM 3238 C C . PRO B 1 96 ? -5.711 -0.309 1.107 1 95.75 96 PRO B C 1
ATOM 3240 O O . PRO B 1 96 ? -4.824 0.421 0.661 1 95.75 96 PRO B O 1
ATOM 3243 N N . PHE B 1 97 ? -6.863 0.229 1.646 1 96.69 97 PHE B N 1
ATOM 3244 C CA . PHE B 1 97 ? -7.117 1.665 1.616 1 96.69 97 PHE B CA 1
ATOM 3245 C C . PHE B 1 97 ? -7.551 2.166 2.988 1 96.69 97 PHE B C 1
ATOM 3247 O O . PHE B 1 97 ? -8.047 1.393 3.811 1 96.69 97 PHE B O 1
ATOM 3254 N N . SER B 1 98 ? -7.32 3.404 3.213 1 96.56 98 SER B N 1
ATOM 3255 C CA . SER B 1 98 ? -7.859 4.145 4.352 1 96.56 98 SER B CA 1
ATOM 3256 C C . SER B 1 98 ? -8.383 5.508 3.922 1 96.56 98 SER B C 1
ATOM 3258 O O . SER B 1 98 ? -7.965 6.047 2.896 1 96.56 98 SER B O 1
ATOM 3260 N N . SER B 1 99 ? -9.25 6.027 4.727 1 97.31 99 SER B N 1
ATOM 3261 C CA . SER B 1 99 ? -9.891 7.289 4.363 1 97.31 99 SER B CA 1
ATOM 3262 C C . SER B 1 99 ? -8.922 8.461 4.512 1 97.31 99 SER B C 1
ATOM 3264 O O . SER B 1 99 ? -8.133 8.508 5.457 1 97.31 99 SER B O 1
ATOM 3266 N N . ARG B 1 100 ? -8.969 9.352 3.605 1 98.44 100 ARG B N 1
ATOM 3267 C CA . ARG B 1 100 ? -8.328 10.664 3.643 1 98.44 100 ARG B CA 1
ATOM 3268 C C . ARG B 1 100 ? -9.297 11.758 3.217 1 98.44 100 ARG B C 1
ATOM 3270 O O . ARG B 1 100 ? -10.516 11.609 3.371 1 98.44 100 ARG B O 1
ATOM 3277 N N . ASN B 1 101 ? -8.805 12.875 2.828 1 98.81 101 ASN B N 1
ATOM 3278 C CA . ASN B 1 101 ? -9.711 13.945 2.441 1 98.81 101 ASN B CA 1
ATOM 3279 C C . ASN B 1 101 ? -10.75 13.469 1.437 1 98.81 101 ASN B C 1
ATOM 3281 O O . ASN B 1 101 ? -10.406 12.938 0.379 1 98.81 101 ASN B O 1
ATOM 3285 N N . THR B 1 102 ? -11.961 13.57 1.796 1 98.88 102 THR B N 1
ATOM 3286 C CA . THR B 1 102 ? -13.133 13.211 1.018 1 98.88 102 THR B CA 1
ATOM 3287 C C . THR B 1 102 ? -14.273 14.195 1.269 1 98.88 102 THR B C 1
ATOM 3289 O O . THR B 1 102 ? -14.883 14.188 2.34 1 98.88 102 THR B O 1
ATOM 3292 N N . TYR B 1 103 ? -14.516 15.008 0.226 1 98.88 103 TYR B N 1
ATOM 3293 C CA . TYR B 1 103 ? -15.523 16.047 0.453 1 98.88 103 TYR B CA 1
ATOM 3294 C C . TYR B 1 103 ? -16.094 16.562 -0.867 1 98.88 103 TYR B C 1
ATOM 3296 O O . TYR B 1 103 ? -15.508 16.312 -1.931 1 98.88 103 TYR B O 1
ATOM 3304 N N . VAL B 1 104 ? -17.156 17.188 -0.755 1 98.81 104 VAL B N 1
ATOM 3305 C CA . VAL B 1 104 ? -17.781 17.953 -1.829 1 98.81 104 VAL B CA 1
ATOM 3306 C C . VAL B 1 104 ? -18.266 19.297 -1.289 1 98.81 104 VAL B C 1
ATOM 3308 O O . VAL B 1 104 ? -18.547 19.422 -0.094 1 98.81 104 VAL B O 1
ATOM 3311 N N . GLY B 1 105 ? -18.219 20.297 -2.141 1 98.81 105 GLY B N 1
ATOM 3312 C CA . GLY B 1 105 ? -18.672 21.609 -1.699 1 98.81 105 GLY B CA 1
ATOM 3313 C C . GLY B 1 105 ? -18.844 22.594 -2.838 1 98.81 105 GLY B C 1
ATOM 3314 O O . GLY B 1 105 ? -19.016 22.188 -3.99 1 98.81 105 GLY B O 1
ATOM 3315 N N . LEU B 1 106 ? -18.891 23.828 -2.406 1 98.69 106 LEU B N 1
ATOM 3316 C CA . LEU B 1 106 ? -19.094 24.938 -3.334 1 98.69 106 LEU B CA 1
ATOM 3317 C C . LEU B 1 106 ? -18.047 26.016 -3.111 1 98.69 106 LEU B C 1
ATOM 3319 O O . LEU B 1 106 ? -17.625 26.25 -1.979 1 98.69 106 LEU B O 1
ATOM 3323 N N . GLY B 1 107 ? -17.656 26.672 -4.184 1 98 107 GLY B N 1
ATOM 3324 C CA . GLY B 1 107 ? -16.75 27.812 -4.109 1 98 107 GLY B CA 1
ATOM 3325 C C . GLY B 1 107 ? -17.094 28.906 -5.105 1 98 107 GLY B C 1
ATOM 3326 O O . GLY B 1 107 ? -17.891 28.688 -6.023 1 98 107 GLY B O 1
ATOM 3327 N N . GLY B 1 108 ? -16.531 30.016 -4.867 1 96.5 108 GLY B N 1
ATOM 3328 C CA . GLY B 1 108 ? -16.688 31.219 -5.668 1 96.5 108 GLY B CA 1
ATOM 3329 C C . GLY B 1 108 ? -16.047 32.438 -5.047 1 96.5 108 GLY B C 1
ATOM 3330 O O . GLY B 1 108 ? -15 32.344 -4.395 1 96.5 108 GLY B O 1
ATOM 3331 N N . ASN B 1 109 ? -16.578 33.594 -5.355 1 94.81 109 ASN B N 1
ATOM 3332 C CA . ASN B 1 109 ? -16.016 34.844 -4.84 1 94.81 109 ASN B CA 1
ATOM 3333 C C . ASN B 1 109 ? -16.062 34.906 -3.316 1 94.81 109 ASN B C 1
ATOM 3335 O O . ASN B 1 109 ? -15.266 35.594 -2.691 1 94.81 109 ASN B O 1
ATOM 3339 N N . PHE B 1 110 ? -16.906 34.188 -2.752 1 96.38 110 PHE B N 1
ATOM 3340 C CA . PHE B 1 110 ? -17.078 34.188 -1.305 1 96.38 110 PHE B CA 1
ATOM 3341 C C . PHE B 1 110 ? -16.078 33.281 -0.621 1 96.38 110 PHE B C 1
ATOM 3343 O O . PHE B 1 110 ? -16 33.25 0.609 1 96.38 110 PHE B O 1
ATOM 3350 N N . GLY B 1 111 ? -15.367 32.531 -1.415 1 98.06 111 GLY B N 1
ATOM 3351 C CA . GLY B 1 111 ? -14.531 31.484 -0.861 1 98.06 111 GLY B CA 1
ATOM 3352 C C . GLY B 1 111 ? -15.031 30.094 -1.184 1 98.06 111 GLY B C 1
ATOM 3353 O O . GLY B 1 111 ? -15.57 29.859 -2.266 1 98.06 111 GLY B O 1
ATOM 3354 N N . GLU B 1 112 ? -14.656 29.125 -0.3 1 98.5 112 GLU B N 1
ATOM 3355 C CA . GLU B 1 112 ? -15.039 27.734 -0.533 1 98.5 112 GLU B CA 1
ATOM 3356 C C . GLU B 1 112 ? -15.547 27.078 0.748 1 98.5 112 GLU B C 1
ATOM 3358 O O . GLU B 1 112 ? -14.953 27.25 1.815 1 98.5 112 GLU B O 1
ATOM 3363 N N . VAL B 1 113 ? -16.641 26.406 0.65 1 98.88 113 VAL B N 1
ATOM 3364 C CA . VAL B 1 113 ? -17.172 25.594 1.749 1 98.88 113 VAL B CA 1
ATOM 3365 C C . VAL B 1 113 ? -17.266 24.141 1.312 1 98.88 113 VAL B C 1
ATOM 3367 O O . VAL B 1 113 ? -17.844 23.844 0.262 1 98.88 113 VAL B O 1
ATOM 3370 N N . VAL B 1 114 ? -16.703 23.281 2.07 1 98.88 114 VAL B N 1
ATOM 3371 C CA . VAL B 1 114 ? -16.781 21.859 1.725 1 98.88 114 VAL B CA 1
ATOM 3372 C C . VAL B 1 114 ? -17.312 21.062 2.914 1 98.88 114 VAL B C 1
ATOM 3374 O O . VAL B 1 114 ? -17.172 21.484 4.062 1 98.88 114 VAL B O 1
ATOM 3377 N N . PHE B 1 115 ? -17.906 19.891 2.613 1 98.88 115 PHE B N 1
ATOM 3378 C CA . PHE B 1 115 ? -18.547 19 3.576 1 98.88 115 PHE B CA 1
ATOM 3379 C C . PHE B 1 115 ? -17.953 17.609 3.5 1 98.88 115 PHE B C 1
ATOM 3381 O O . PHE B 1 115 ? -17.922 17 2.426 1 98.88 115 PHE B O 1
ATOM 3388 N N . GLY B 1 116 ? -17.438 17.078 4.566 1 98.69 116 GLY B N 1
ATOM 3389 C CA . GLY B 1 116 ? -16.859 15.742 4.59 1 98.69 116 GLY B CA 1
ATOM 3390 C C . GLY B 1 116 ? -15.648 15.625 5.492 1 98.69 116 GLY B C 1
ATOM 3391 O O . GLY B 1 116 ? -15.617 16.203 6.582 1 98.69 116 GLY B O 1
ATOM 3392 N N . ARG B 1 117 ? -14.75 14.797 5.117 1 98.81 117 ARG B N 1
ATOM 3393 C CA . ARG B 1 117 ? -13.477 14.617 5.816 1 98.81 117 ARG B CA 1
ATOM 3394 C C . ARG B 1 117 ? -12.406 15.547 5.258 1 98.81 117 ARG B C 1
ATOM 3396 O O . ARG B 1 117 ? -12.195 15.594 4.043 1 98.81 117 ARG B O 1
ATOM 3403 N N . ASN B 1 118 ? -11.781 16.328 6.109 1 98.62 118 ASN B N 1
ATOM 3404 C CA . ASN B 1 118 ? -10.781 17.297 5.688 1 98.62 118 ASN B CA 1
ATOM 3405 C C . ASN B 1 118 ? -9.789 17.609 6.805 1 98.62 118 ASN B C 1
ATOM 3407 O O . ASN B 1 118 ? -10.078 17.375 7.977 1 98.62 118 ASN B O 1
ATOM 3411 N N . ASP B 1 119 ? -8.633 18.109 6.395 1 98.56 119 ASP B N 1
ATOM 3412 C CA . ASP B 1 119 ? -7.699 18.656 7.371 1 98.56 119 ASP B CA 1
ATOM 3413 C C . ASP B 1 119 ? -8.297 19.875 8.078 1 98.56 119 ASP B C 1
ATOM 3415 O O . ASP B 1 119 ? -8.953 20.703 7.449 1 98.56 119 ASP B O 1
ATOM 3419 N N . THR B 1 120 ? -8.055 19.984 9.344 1 98.81 120 THR B N 1
ATOM 3420 C CA . THR B 1 120 ? -8.672 21.062 10.109 1 98.81 120 THR B CA 1
ATOM 3421 C C . THR B 1 120 ? -7.961 22.391 9.844 1 98.81 120 THR B C 1
ATOM 3423 O O . THR B 1 120 ? -6.793 22.406 9.453 1 98.81 120 THR B O 1
ATOM 3426 N N . ALA B 1 121 ? -8.688 23.391 10.141 1 98.88 121 ALA B N 1
ATOM 3427 C CA . ALA B 1 121 ? -8.094 24.734 10.086 1 98.88 121 ALA B CA 1
ATOM 3428 C C . ALA B 1 121 ? -6.891 24.828 11.016 1 98.88 121 ALA B C 1
ATOM 3430 O O . ALA B 1 121 ? -5.887 25.469 10.672 1 98.88 121 ALA B O 1
ATOM 3431 N N . PHE B 1 122 ? -6.996 24.25 12.195 1 98.88 122 PHE B N 1
ATOM 3432 C CA . PHE B 1 122 ? -5.887 24.312 13.141 1 98.88 122 PHE B CA 1
ATOM 3433 C C . PHE B 1 122 ? -4.645 23.641 12.555 1 98.88 122 PHE B C 1
ATOM 3435 O O . PHE B 1 122 ? -3.533 24.156 12.695 1 98.88 122 PHE B O 1
ATOM 3442 N N . LYS B 1 123 ? -4.844 22.516 11.945 1 98.69 123 LYS B N 1
ATOM 3443 C CA . LYS B 1 123 ? -3.719 21.859 11.281 1 98.69 123 LYS B CA 1
ATOM 3444 C C . LYS B 1 123 ? -3.084 22.781 10.242 1 98.69 123 LYS B C 1
ATOM 3446 O O . LYS B 1 123 ? -1.857 22.859 10.141 1 98.69 123 LYS B O 1
ATOM 3451 N N . ALA B 1 124 ? -3.871 23.469 9.484 1 98.31 124 ALA B N 1
ATOM 3452 C CA . ALA B 1 124 ? -3.396 24.344 8.414 1 98.31 124 ALA B CA 1
ATOM 3453 C C . ALA B 1 124 ? -2.568 25.5 8.984 1 98.31 124 ALA B C 1
ATOM 3455 O O . ALA B 1 124 ? -1.768 26.109 8.266 1 98.31 124 ALA B O 1
ATOM 3456 N N . SER B 1 125 ? -2.711 25.797 10.18 1 98.62 125 SER B N 1
ATOM 3457 C CA . SER B 1 125 ? -2.037 26.953 10.781 1 98.62 125 SER B CA 1
ATOM 3458 C C . SER B 1 125 ? -0.542 26.688 10.945 1 98.62 125 SER B C 1
ATOM 3460 O O . SER B 1 125 ? 0.223 27.609 11.242 1 98.62 125 SER B O 1
ATOM 3462 N N . GLU B 1 126 ? -0.137 25.469 10.68 1 98.38 126 GLU B N 1
ATOM 3463 C CA . GLU B 1 126 ? 1.293 25.188 10.766 1 98.38 126 GLU B CA 1
ATOM 3464 C C . GLU B 1 126 ? 2.049 25.844 9.602 1 98.38 126 GLU B C 1
ATOM 3466 O O . GLU B 1 126 ? 3.275 25.953 9.648 1 98.38 126 GLU B O 1
ATOM 3471 N N . ALA B 1 127 ? 1.276 26.156 8.555 1 97.88 127 ALA B N 1
ATOM 3472 C CA . ALA B 1 127 ? 1.859 26.766 7.355 1 97.88 127 ALA B CA 1
ATOM 3473 C C . ALA B 1 127 ? 3 25.906 6.812 1 97.88 127 ALA B C 1
ATOM 3475 O O . ALA B 1 127 ? 2.846 24.688 6.633 1 97.88 127 ALA B O 1
ATOM 3476 N N . GLY B 1 128 ? 4.141 26.531 6.449 1 98.12 128 GLY B N 1
ATOM 3477 C CA . GLY B 1 128 ? 5.23 25.797 5.836 1 98.12 128 GLY B CA 1
ATOM 3478 C C . GLY B 1 128 ? 6.375 25.516 6.793 1 98.12 128 GLY B C 1
ATOM 3479 O O . GLY B 1 128 ? 7.492 25.219 6.367 1 98.12 128 GLY B O 1
ATOM 3480 N N . VAL B 1 129 ? 6.121 25.5 8.07 1 98.81 129 VAL B N 1
ATOM 3481 C CA . VAL B 1 129 ? 7.184 25.406 9.062 1 98.81 129 VAL B CA 1
ATOM 3482 C C . VAL B 1 129 ? 7.699 23.969 9.141 1 98.81 129 VAL B C 1
ATOM 3484 O O . VAL B 1 129 ? 8.883 23.734 9.391 1 98.81 129 VAL B O 1
ATOM 3487 N N . ASP B 1 130 ? 6.824 22.984 9.016 1 98.81 130 ASP B N 1
ATOM 3488 C CA . ASP B 1 130 ? 7.184 21.578 9.125 1 98.81 130 ASP B CA 1
ATOM 3489 C C . ASP B 1 130 ? 8.148 21.172 8.016 1 98.81 130 ASP B C 1
ATOM 3491 O O . ASP B 1 130 ? 7.746 21.016 6.859 1 98.81 130 ASP B O 1
ATOM 3495 N N . ALA B 1 131 ? 9.359 20.906 8.375 1 98.69 131 ALA B N 1
ATOM 3496 C CA . ALA B 1 131 ? 10.367 20.578 7.367 1 98.69 131 ALA B CA 1
ATOM 3497 C C . ALA B 1 131 ? 10.344 19.094 7.031 1 98.69 131 ALA B C 1
ATOM 3499 O O . ALA B 1 131 ? 10.945 18.672 6.043 1 98.69 131 ALA B O 1
ATOM 3500 N N . PHE B 1 132 ? 9.664 18.359 7.793 1 98.69 132 PHE B N 1
ATOM 3501 C CA . PHE B 1 132 ? 9.656 16.922 7.621 1 98.69 132 PHE B CA 1
ATOM 3502 C C . PHE B 1 132 ? 8.227 16.375 7.609 1 98.69 132 PHE B C 1
ATOM 3504 O O . PHE B 1 132 ? 7.949 15.328 8.18 1 98.69 132 PHE B O 1
ATOM 3511 N N . GLY B 1 133 ? 7.367 17.109 6.934 1 97.62 133 GLY B N 1
ATOM 3512 C CA . GLY B 1 133 ? 5.961 16.75 6.848 1 97.62 133 GLY B CA 1
ATOM 3513 C C . GLY B 1 133 ? 5.738 15.367 6.258 1 97.62 133 GLY B C 1
ATOM 3514 O O . GLY B 1 133 ? 6.383 14.992 5.273 1 97.62 133 GLY B O 1
ATOM 3515 N N . ASN B 1 134 ? 4.824 14.57 6.898 1 96.12 134 ASN B N 1
ATOM 3516 C CA . ASN B 1 134 ? 4.371 13.242 6.496 1 96.12 134 ASN B CA 1
ATOM 3517 C C . ASN B 1 134 ? 5.41 12.172 6.816 1 96.12 134 ASN B C 1
ATOM 3519 O O . ASN B 1 134 ? 5.184 10.992 6.566 1 96.12 134 ASN B O 1
ATOM 3523 N N . LEU B 1 135 ? 6.508 12.578 7.336 1 98.31 135 LEU B N 1
ATOM 3524 C CA . LEU B 1 135 ? 7.535 11.617 7.715 1 98.31 135 LEU B CA 1
ATOM 3525 C C . LEU B 1 135 ? 7.492 11.336 9.211 1 98.31 135 LEU B C 1
ATOM 3527 O O . LEU B 1 135 ? 6.691 11.93 9.938 1 98.31 135 LEU B O 1
ATOM 3531 N N . ASN B 1 136 ? 8.305 10.414 9.641 1 98.12 136 ASN B N 1
ATOM 3532 C CA . ASN B 1 136 ? 8.359 10.023 11.047 1 98.12 136 ASN B CA 1
ATOM 3533 C C . ASN B 1 136 ? 8.969 11.117 11.914 1 98.12 136 ASN B C 1
ATOM 3535 O O . ASN B 1 136 ? 9.016 11 13.133 1 98.12 136 ASN B O 1
ATOM 3539 N N . ALA B 1 137 ? 9.344 12.234 11.289 1 98.44 137 ALA B N 1
ATOM 3540 C CA . ALA B 1 137 ? 9.859 13.398 11.992 1 98.44 137 ALA B CA 1
ATOM 3541 C C . ALA B 1 137 ? 8.93 14.602 11.82 1 98.44 137 ALA B C 1
ATOM 3543 O O . ALA B 1 137 ? 9.352 15.75 11.977 1 98.44 137 ALA B O 1
ATOM 3544 N N . ASP B 1 138 ? 7.781 14.367 11.469 1 98.56 138 ASP B N 1
ATOM 3545 C CA . ASP B 1 138 ? 6.73 15.375 11.336 1 98.56 138 ASP B CA 1
ATOM 3546 C C . ASP B 1 138 ? 6.461 16.062 12.672 1 98.56 138 ASP B C 1
ATOM 3548 O O . ASP B 1 138 ? 6.676 15.477 13.734 1 98.56 138 ASP B O 1
ATOM 3552 N N . ILE B 1 139 ? 5.902 17.219 12.641 1 98.69 139 ILE B N 1
ATOM 3553 C CA . ILE B 1 139 ? 5.695 18 13.852 1 98.69 139 ILE B CA 1
ATOM 3554 C C . ILE B 1 139 ? 4.629 17.344 14.727 1 98.69 139 ILE B C 1
ATOM 3556 O O . ILE B 1 139 ? 4.508 17.656 15.914 1 98.69 139 ILE B O 1
ATOM 3560 N N . PHE B 1 140 ? 3.795 16.453 14.188 1 97.88 140 PHE B N 1
ATOM 3561 C CA . PHE B 1 140 ? 2.787 15.773 14.992 1 97.88 140 PHE B CA 1
ATOM 3562 C C . PHE B 1 140 ? 3.443 14.938 16.094 1 97.88 140 PHE B C 1
ATOM 3564 O O . PHE B 1 140 ? 2.799 14.586 17.078 1 97.88 140 PHE B O 1
ATOM 3571 N N . ALA B 1 141 ? 4.707 14.57 15.883 1 98.19 141 ALA B N 1
ATOM 3572 C CA . ALA B 1 141 ? 5.426 13.805 16.891 1 98.19 141 ALA B CA 1
ATOM 3573 C C . ALA B 1 141 ? 5.535 14.586 18.203 1 98.19 141 ALA B C 1
ATOM 3575 O O . ALA B 1 141 ? 5.586 14 19.281 1 98.19 141 ALA B O 1
ATOM 3576 N N . ILE B 1 142 ? 5.551 15.922 18.031 1 98.31 142 ILE B N 1
ATOM 3577 C CA . ILE B 1 142 ? 5.82 16.797 19.172 1 98.31 142 ILE B CA 1
ATOM 3578 C C . ILE B 1 142 ? 4.555 17.562 19.531 1 98.31 142 ILE B C 1
ATOM 3580 O O . ILE B 1 142 ? 4.191 17.656 20.719 1 98.31 142 ILE B O 1
ATOM 3584 N N . LEU B 1 143 ? 3.883 18.109 18.547 1 98.5 143 LEU B N 1
ATOM 3585 C CA . LEU B 1 143 ? 2.744 19 18.781 1 98.5 143 LEU B CA 1
ATOM 3586 C C . LEU B 1 143 ? 1.433 18.297 18.438 1 98.5 143 LEU B C 1
ATOM 3588 O O . LEU B 1 143 ? 1.284 17.734 17.344 1 98.5 143 LEU B O 1
ATOM 3592 N N . PRO B 1 144 ? 0.44 18.375 19.359 1 97.75 144 PRO B N 1
ATOM 3593 C CA . PRO B 1 144 ? -0.887 17.859 19.016 1 97.75 144 PRO B CA 1
ATOM 3594 C C . PRO B 1 144 ? -1.651 18.766 18.062 1 97.75 144 PRO B C 1
ATOM 3596 O O . PRO B 1 144 ? -1.244 19.906 17.844 1 97.75 144 PRO B O 1
ATOM 3599 N N . GLY B 1 145 ? -2.721 18.25 17.469 1 98 145 GLY B N 1
ATOM 3600 C CA . GLY B 1 145 ? -3.648 19.078 16.719 1 98 145 GLY B CA 1
ATOM 3601 C C . GLY B 1 145 ? -3.447 18.969 15.219 1 98 145 GLY B C 1
ATOM 3602 O O . GLY B 1 145 ? -3.93 19.828 14.469 1 98 145 GLY B O 1
ATOM 3603 N N . GLN B 1 146 ? -2.756 17.969 14.766 1 97.56 146 GLN B N 1
ATOM 3604 C CA . GLN B 1 146 ? -2.584 17.719 13.336 1 97.56 146 GLN B CA 1
ATOM 3605 C C . GLN B 1 146 ? -3.654 16.766 12.812 1 97.56 146 GLN B C 1
ATOM 3607 O O . GLN B 1 146 ? -3.338 15.719 12.242 1 97.56 146 GLN B O 1
ATOM 3612 N N . ASP B 1 147 ? -4.906 17.188 12.82 1 97.44 147 ASP B N 1
ATOM 3613 C CA . ASP B 1 147 ? -6.016 16.25 12.672 1 97.44 147 ASP B CA 1
ATOM 3614 C C . ASP B 1 147 ? -6.664 16.391 11.297 1 97.44 147 ASP B C 1
ATOM 3616 O O . ASP B 1 147 ? -6.785 17.484 10.766 1 97.44 147 ASP B O 1
ATOM 3620 N N . ARG B 1 148 ? -7.051 15.398 10.719 1 98.06 148 ARG B N 1
ATOM 3621 C CA . ARG B 1 148 ? -8.023 15.234 9.641 1 98.06 148 ARG B CA 1
ATOM 3622 C C . ARG B 1 148 ? -9.312 14.602 10.156 1 98.06 148 ARG B C 1
ATOM 3624 O O . ARG B 1 148 ? -9.281 13.508 10.719 1 98.06 148 ARG B O 1
ATOM 3631 N N . VAL B 1 149 ? -10.438 15.227 9.953 1 98 149 VAL B N 1
ATOM 3632 C CA . VAL B 1 149 ? -11.641 14.742 10.617 1 98 149 VAL B CA 1
ATOM 3633 C C . VAL B 1 149 ? -12.789 14.664 9.625 1 98 149 VAL B C 1
ATOM 3635 O O . VAL B 1 149 ? -12.898 15.492 8.719 1 98 149 VAL B O 1
ATOM 3638 N N . GLY B 1 150 ? -13.648 13.656 9.82 1 97.81 150 GLY B N 1
ATOM 3639 C CA . GLY B 1 150 ? -14.906 13.547 9.094 1 97.81 150 GLY B CA 1
ATOM 3640 C C . GLY B 1 150 ? -16.016 14.352 9.727 1 97.81 150 GLY B C 1
ATOM 3641 O O . GLY B 1 150 ? -15.805 15.07 10.711 1 97.81 150 GLY B O 1
ATOM 3642 N N . ASP B 1 151 ? -17.188 14.211 9.023 1 97.62 151 ASP B N 1
ATOM 3643 C CA . ASP B 1 151 ? -18.406 14.844 9.539 1 97.62 151 ASP B CA 1
ATOM 3644 C C . ASP B 1 151 ? -18.172 16.328 9.852 1 97.62 151 ASP B C 1
ATOM 3646 O O . ASP B 1 151 ? -18.594 16.812 10.891 1 97.62 151 ASP B O 1
ATOM 3650 N N . SER B 1 152 ? -17.422 16.969 8.992 1 98.19 152 SER B N 1
ATOM 3651 C CA . SER B 1 152 ? -17.031 18.359 9.266 1 98.19 152 SER B CA 1
ATOM 3652 C C . SER B 1 152 ? -17.422 19.281 8.117 1 98.19 152 SER B C 1
ATOM 3654 O O . SER B 1 152 ? -17.703 18.812 7.008 1 98.19 152 SER B O 1
ATOM 3656 N N . ILE B 1 153 ? -17.547 20.531 8.422 1 98.75 153 ILE B N 1
ATOM 3657 C CA . ILE B 1 153 ? -17.688 21.656 7.492 1 98.75 153 ILE B CA 1
ATOM 3658 C C . ILE B 1 153 ? -16.438 22.516 7.543 1 98.75 153 ILE B C 1
ATOM 3660 O O . ILE B 1 153 ? -16 22.938 8.625 1 98.75 153 ILE B O 1
ATOM 3664 N N . THR B 1 154 ? -15.844 22.781 6.422 1 98.88 154 THR B N 1
ATOM 3665 C CA . THR B 1 154 ? -14.664 23.641 6.359 1 98.88 154 THR B CA 1
ATOM 3666 C C . THR B 1 154 ? -14.891 24.797 5.398 1 98.88 154 THR B C 1
ATOM 3668 O O . THR B 1 154 ? -15.336 24.609 4.266 1 98.88 154 THR B O 1
ATOM 3671 N N . TYR B 1 155 ? -14.648 25.938 5.875 1 98.88 155 TYR B N 1
ATOM 3672 C CA . TYR B 1 155 ? -14.727 27.156 5.066 1 98.88 155 TYR B CA 1
ATOM 3673 C C . TYR B 1 155 ? -13.344 27.766 4.867 1 98.88 155 TYR B C 1
ATOM 3675 O O . TYR B 1 155 ? -12.562 27.875 5.82 1 98.88 155 TYR B O 1
ATOM 3683 N N . THR B 1 156 ? -13.055 28.109 3.648 1 98.75 156 THR B N 1
ATOM 3684 C CA . THR B 1 156 ? -11.82 28.812 3.297 1 98.75 156 THR B CA 1
ATOM 3685 C C . THR B 1 156 ? -12.117 30.156 2.664 1 98.75 156 THR B C 1
ATOM 3687 O O . THR B 1 156 ? -12.945 30.266 1.751 1 98.75 156 THR B O 1
ATOM 3690 N N . LEU B 1 157 ? -11.391 31.125 3.061 1 98 157 LEU B N 1
ATOM 3691 C CA . LEU B 1 157 ? -11.555 32.469 2.518 1 98 157 LEU B CA 1
ATOM 3692 C C . LEU B 1 157 ? -11.133 32.531 1.054 1 98 157 LEU B C 1
ATOM 3694 O O . LEU B 1 157 ? -10.25 31.766 0.631 1 98 157 LEU B O 1
ATOM 3698 N N . PRO B 1 158 ? -11.766 33.438 0.354 1 95.62 158 PRO B N 1
ATOM 3699 C CA . PRO B 1 158 ? -11.258 33.656 -1.003 1 95.62 158 PRO B CA 1
ATOM 3700 C C . PRO B 1 158 ? -9.883 34.312 -1.017 1 95.62 158 PRO B C 1
ATOM 3702 O O . PRO B 1 158 ? -9.375 34.719 0.035 1 95.62 158 PRO B O 1
ATOM 3705 N N . LYS B 1 159 ? -9.352 34.344 -2.17 1 86.69 159 LYS B N 1
ATOM 3706 C CA . LYS B 1 159 ? -8.062 35.031 -2.299 1 86.69 159 LYS B CA 1
ATOM 3707 C C . LYS B 1 159 ? -8.195 36.531 -1.985 1 86.69 159 LYS B C 1
ATOM 3709 O O . LYS B 1 159 ? -8.93 37.25 -2.662 1 86.69 159 LYS B O 1
ATOM 3714 N N . LEU B 1 160 ? -7.633 36.938 -0.962 1 93.75 160 LEU B N 1
ATOM 3715 C CA . LEU B 1 160 ? -7.605 38.312 -0.524 1 93.75 160 LEU B CA 1
ATOM 3716 C C . LEU B 1 160 ? -6.172 38.812 -0.341 1 93.75 160 LEU B C 1
ATOM 3718 O O . LEU B 1 160 ? -5.75 39.094 0.781 1 93.75 160 LEU B O 1
ATOM 3722 N N . GLY B 1 161 ? -5.457 39 -1.533 1 95.31 161 GLY B N 1
ATOM 3723 C CA . GLY B 1 161 ? -4.047 39.344 -1.449 1 95.31 161 GLY B CA 1
ATOM 3724 C C . GLY B 1 161 ? -3.215 38.312 -0.729 1 95.31 161 GLY B C 1
ATOM 3725 O O . GLY B 1 161 ? -3.199 37.156 -1.121 1 95.31 161 GLY B O 1
ATOM 3726 N N . LEU B 1 162 ? -2.613 38.781 0.397 1 97.25 162 LEU B N 1
ATOM 3727 C CA . LEU B 1 162 ? -1.733 37.875 1.12 1 97.25 162 LEU B CA 1
ATOM 3728 C C . LEU B 1 162 ? -2.42 37.344 2.369 1 97.25 162 LEU B C 1
ATOM 3730 O O . LEU B 1 162 ? -1.789 36.656 3.186 1 97.25 162 LEU B O 1
ATOM 3734 N N . PHE B 1 163 ? -3.67 37.625 2.469 1 97.94 163 PHE B N 1
ATOM 3735 C CA . PHE B 1 163 ? -4.434 37.125 3.609 1 97.94 163 PHE B CA 1
ATOM 3736 C C . PHE B 1 163 ? -4.965 35.719 3.342 1 97.94 163 PHE B C 1
ATOM 3738 O O . PHE B 1 163 ? -5.402 35.438 2.23 1 97.94 163 PHE B O 1
ATOM 3745 N N . THR B 1 164 ? -4.883 34.938 4.297 1 97.25 164 THR B N 1
ATOM 3746 C CA . THR B 1 164 ? -5.473 33.594 4.246 1 97.25 164 THR B CA 1
ATOM 3747 C C . THR B 1 164 ? -6.312 33.312 5.492 1 97.25 164 THR B C 1
ATOM 3749 O O . THR B 1 164 ? -6.043 33.875 6.559 1 97.25 164 THR B O 1
ATOM 3752 N N . GLY B 1 165 ? -7.336 32.531 5.363 1 98.5 165 GLY B N 1
ATOM 3753 C CA . GLY B 1 165 ? -8.18 32.156 6.484 1 98.5 165 GLY B CA 1
ATOM 3754 C C . GLY B 1 165 ? -8.953 30.875 6.238 1 98.5 165 GLY B C 1
ATOM 3755 O O . GLY B 1 165 ? -9.312 30.562 5.102 1 98.5 165 GLY B O 1
ATOM 3756 N N . LYS B 1 166 ? -9.227 30.188 7.305 1 98.69 166 LYS B N 1
ATOM 3757 C CA . LYS B 1 166 ? -9.961 28.922 7.254 1 98.69 166 LYS B CA 1
ATOM 3758 C C . LYS B 1 166 ? -10.688 28.656 8.57 1 98.69 166 LYS B C 1
ATOM 3760 O O . LYS B 1 166 ? -10.234 29.078 9.633 1 98.69 166 LYS B O 1
ATOM 3765 N N . ALA B 1 167 ? -11.766 28.016 8.492 1 98.94 167 ALA B N 1
ATOM 3766 C CA . ALA B 1 167 ? -12.523 27.578 9.664 1 98.94 167 ALA B CA 1
ATOM 3767 C C . ALA B 1 167 ? -13.055 26.156 9.477 1 98.94 167 ALA B C 1
ATOM 3769 O O . ALA B 1 167 ? -13.461 25.781 8.367 1 98.94 167 ALA B O 1
ATOM 3770 N N . THR B 1 168 ? -13.047 25.391 10.531 1 98.88 168 THR B N 1
ATOM 3771 C CA . THR B 1 168 ? -13.609 24.047 10.562 1 98.88 168 THR B CA 1
ATOM 3772 C C . THR B 1 168 ? -14.609 23.906 11.711 1 98.88 168 THR B C 1
ATOM 3774 O O . THR B 1 168 ? -14.359 24.375 12.82 1 98.88 168 THR B O 1
ATOM 3777 N N . TYR B 1 169 ? -15.68 23.266 11.391 1 98.56 169 TYR B N 1
ATOM 3778 C CA . TYR B 1 169 ? -16.688 22.953 12.391 1 98.56 169 TYR B CA 1
ATOM 3779 C C . TYR B 1 169 ? -17.109 21.484 12.289 1 98.56 169 TYR B C 1
ATOM 3781 O O . TYR B 1 169 ? -17.328 20.969 11.195 1 98.56 169 TYR B O 1
ATOM 3789 N N . LEU B 1 170 ? -17.219 20.828 13.469 1 97.25 170 LEU B N 1
ATOM 3790 C CA . LEU B 1 170 ? -17.656 19.438 13.516 1 97.25 170 LEU B CA 1
ATOM 3791 C C . LEU B 1 170 ? -19.141 19.344 13.828 1 97.25 170 LEU B C 1
ATOM 3793 O O . LEU B 1 170 ? -19.656 20.078 14.68 1 97.25 170 LEU B O 1
ATOM 3797 N N . LEU B 1 171 ? -19.781 18.5 13.109 1 94.25 171 LEU B N 1
ATOM 3798 C CA . LEU B 1 171 ? -21.141 18.156 13.492 1 94.25 171 LEU B CA 1
ATOM 3799 C C . LEU B 1 171 ? -21.156 17.141 14.633 1 94.25 171 LEU B C 1
ATOM 3801 O O . LEU B 1 171 ? -21.094 15.938 14.398 1 94.25 171 LEU B O 1
ATOM 3805 N N . GLU B 1 172 ? -21.344 17.547 15.781 1 87.94 172 GLU B N 1
ATOM 3806 C CA . GLU B 1 172 ? -21.094 16.812 17.031 1 87.94 172 GLU B CA 1
ATOM 3807 C C . GLU B 1 172 ? -21.906 15.531 17.094 1 87.94 172 GLU B C 1
ATOM 3809 O O . GLU B 1 172 ? -21.406 14.492 17.516 1 87.94 172 GLU B O 1
ATOM 3814 N N . ASP B 1 173 ? -23.141 15.656 16.75 1 83.88 173 ASP B N 1
ATOM 3815 C CA . ASP B 1 173 ? -24.031 14.508 16.875 1 83.88 173 ASP B CA 1
ATOM 3816 C C . ASP B 1 173 ? -23.594 13.375 15.953 1 83.88 173 ASP B C 1
ATOM 3818 O O . ASP B 1 173 ? -23.859 12.203 16.219 1 83.88 173 ASP B O 1
ATOM 3822 N N . ASP B 1 174 ? -22.891 13.742 14.984 1 84.56 174 ASP B N 1
ATOM 3823 C CA . ASP B 1 174 ? -22.438 12.758 14 1 84.56 174 ASP B CA 1
ATOM 3824 C C . ASP B 1 174 ? -21.016 12.273 14.312 1 84.56 174 ASP B C 1
ATOM 3826 O O . ASP B 1 174 ? -20.719 11.094 14.164 1 84.56 174 ASP B O 1
ATOM 3830 N N . PHE B 1 175 ? -20.234 13.164 14.758 1 86.69 175 PHE B N 1
ATOM 3831 C CA . PHE B 1 175 ? -18.828 12.875 14.961 1 86.69 175 PHE B CA 1
ATOM 3832 C C . PHE B 1 175 ? -18.625 11.945 16.156 1 86.69 175 PHE B C 1
ATOM 3834 O O . PHE B 1 175 ? -17.828 11 16.078 1 86.69 175 PHE B O 1
ATOM 3841 N N . TYR B 1 176 ? -19.375 12.188 17.188 1 84.94 176 TYR B N 1
ATOM 3842 C CA . TYR B 1 176 ? -19.188 11.414 18.406 1 84.94 176 TYR B CA 1
ATOM 3843 C C . TYR B 1 176 ? -20.25 10.32 18.531 1 84.94 176 TYR B C 1
ATOM 3845 O O . TYR B 1 176 ? -21.328 10.422 17.938 1 84.94 176 TYR B O 1
ATOM 3853 N N . ALA B 1 177 ? -19.859 9.344 19.297 1 83.62 177 ALA B N 1
ATOM 3854 C CA . ALA B 1 177 ? -20.812 8.273 19.578 1 83.62 177 ALA B CA 1
ATOM 3855 C C . ALA B 1 177 ? -22 8.812 20.375 1 83.62 177 ALA B C 1
ATOM 3857 O O . ALA B 1 177 ? -21.891 9.82 21.078 1 83.62 177 ALA B O 1
ATOM 3858 N N . GLU B 1 178 ? -23 8.078 20.203 1 84.56 178 GLU B N 1
ATOM 3859 C CA . GLU B 1 178 ? -24.188 8.445 20.969 1 84.56 178 GLU B CA 1
ATOM 3860 C C . GLU B 1 178 ? -23.906 8.398 22.469 1 84.56 178 GLU B C 1
ATOM 3862 O O . GLU B 1 178 ? -23.328 7.438 22.969 1 84.56 178 GLU B O 1
ATOM 3867 N N . GLY B 1 179 ? -24.297 9.523 23.125 1 79 179 GLY B N 1
ATOM 3868 C CA . GLY B 1 179 ? -24.156 9.586 24.578 1 79 179 GLY B CA 1
ATOM 3869 C C . GLY B 1 179 ? -22.766 9.969 25.031 1 79 179 GLY B C 1
ATOM 3870 O O . GLY B 1 179 ? -22.484 10.047 26.234 1 79 179 GLY B O 1
ATOM 3871 N N . ALA B 1 180 ? -21.875 10.18 24.094 1 82.38 180 ALA B N 1
ATOM 3872 C CA . ALA B 1 180 ? -20.516 10.562 24.469 1 82.38 180 ALA B CA 1
ATOM 3873 C C . ALA B 1 180 ? -20.5 11.93 25.141 1 82.38 180 ALA B C 1
ATOM 3875 O O . ALA B 1 180 ? -21.312 12.797 24.812 1 82.38 180 ALA B O 1
ATOM 3876 N N . ASP B 1 181 ? -19.688 12.039 26.141 1 78.75 181 ASP B N 1
ATOM 3877 C CA . ASP B 1 181 ? -19.453 13.352 26.734 1 78.75 181 ASP B CA 1
ATOM 3878 C C . ASP B 1 181 ? -18.594 14.219 25.828 1 78.75 181 ASP B C 1
ATOM 3880 O O . ASP B 1 181 ? -17.453 13.875 25.516 1 78.75 181 ASP B O 1
ATOM 3884 N N . VAL B 1 182 ? -19.219 15.211 25.281 1 78.62 182 VAL B N 1
ATOM 3885 C CA . VAL B 1 182 ? -18.516 16.094 24.344 1 78.62 182 VAL B CA 1
ATOM 3886 C C . VAL B 1 182 ? -18.094 17.375 25.078 1 78.62 182 VAL B C 1
ATOM 3888 O O . VAL B 1 182 ? -18.922 18.094 25.594 1 78.62 182 VAL B O 1
ATOM 3891 N N . ASP B 1 183 ? -16.781 17.516 25.141 1 83.62 183 ASP B N 1
ATOM 3892 C CA . ASP B 1 183 ? -16.234 18.734 25.75 1 83.62 183 ASP B CA 1
ATOM 3893 C C . ASP B 1 183 ? -15.781 19.719 24.672 1 83.62 183 ASP B C 1
ATOM 3895 O O . ASP B 1 183 ? -15.375 19.312 23.578 1 83.62 183 ASP B O 1
ATOM 3899 N N . GLY B 1 184 ? -15.969 21.016 24.969 1 90.81 184 GLY B N 1
ATOM 3900 C CA . GLY B 1 184 ? -15.547 22.062 24.062 1 90.81 184 GLY B CA 1
ATOM 3901 C C . GLY B 1 184 ? -16.578 22.391 23 1 90.81 184 GLY B C 1
ATOM 3902 O O . GLY B 1 184 ? -17.703 21.891 23.047 1 90.81 184 GLY B O 1
ATOM 3903 N N . ASN B 1 185 ? -16.234 23.266 22.031 1 94.75 185 ASN B N 1
ATOM 3904 C CA . ASN B 1 185 ? -17.188 23.781 21.047 1 94.75 185 ASN B CA 1
ATOM 3905 C C . ASN B 1 185 ? -16.922 23.188 19.656 1 94.75 185 ASN B C 1
ATOM 3907 O O . ASN B 1 185 ? -17.656 23.484 18.703 1 94.75 185 ASN B O 1
ATOM 3911 N N . ASN B 1 186 ? -15.938 22.406 19.484 1 96 186 ASN B N 1
ATOM 3912 C CA . ASN B 1 186 ? -15.648 21.578 18.312 1 96 186 ASN B CA 1
ATOM 3913 C C . ASN B 1 186 ? -15.484 22.406 17.047 1 96 186 ASN B C 1
ATOM 3915 O O . ASN B 1 186 ? -16.125 22.141 16.031 1 96 186 ASN B O 1
ATOM 3919 N N . PHE B 1 187 ? -14.68 23.375 17.125 1 98.31 187 PHE B N 1
ATOM 3920 C CA . PHE B 1 187 ? -14.336 24.188 15.969 1 98.31 187 PHE B CA 1
ATOM 3921 C C . PHE B 1 187 ? -12.852 24.547 15.969 1 98.31 187 PHE B C 1
ATOM 3923 O O . PHE B 1 187 ? -12.172 24.391 16.984 1 98.31 187 PHE B O 1
ATOM 3930 N N . ALA B 1 188 ? -12.344 24.938 14.859 1 98.88 188 ALA B N 1
ATOM 3931 C CA . ALA B 1 188 ? -10.992 25.469 14.672 1 98.88 188 ALA B CA 1
ATOM 3932 C C . ALA B 1 188 ? -10.984 26.625 13.672 1 98.88 188 ALA B C 1
ATOM 3934 O O . ALA B 1 188 ? -11.805 26.656 12.758 1 98.88 188 ALA B O 1
ATOM 3935 N N . VAL B 1 189 ? -10.102 27.531 13.891 1 98.88 189 VAL B N 1
ATOM 3936 C CA . VAL B 1 189 ? -9.914 28.641 12.969 1 98.88 189 VAL B CA 1
ATOM 3937 C C . VAL B 1 189 ? -8.422 28.906 12.766 1 98.88 189 VAL B C 1
ATOM 3939 O O . VAL B 1 189 ? -7.609 28.578 13.625 1 98.88 189 VAL B O 1
ATOM 3942 N N . MET B 1 190 ? -8.125 29.469 11.648 1 98.75 190 MET B N 1
ATOM 3943 C CA . MET B 1 190 ? -6.781 30.016 11.438 1 98.75 190 MET B CA 1
ATOM 3944 C C . MET B 1 190 ? -6.82 31.219 10.516 1 98.75 190 MET B C 1
ATOM 3946 O O . MET B 1 190 ? -7.762 31.391 9.742 1 98.75 190 MET B O 1
ATOM 3950 N N . GLY B 1 191 ? -5.926 32.062 10.703 1 98.62 191 GLY B N 1
ATOM 3951 C CA . GLY B 1 191 ? -5.645 33.219 9.844 1 98.62 191 GLY B CA 1
ATOM 3952 C C . GLY B 1 191 ? -4.16 33.469 9.641 1 98.62 191 GLY B C 1
ATOM 3953 O O . GLY B 1 191 ? -3.346 33.094 10.492 1 98.62 191 GLY B O 1
ATOM 3954 N N . GLY B 1 192 ? -3.891 34.031 8.484 1 98.44 192 GLY B N 1
ATOM 3955 C CA . GLY B 1 192 ? -2.494 34.344 8.219 1 98.44 192 GLY B CA 1
ATOM 3956 C C . GLY B 1 192 ? -2.314 35.469 7.211 1 98.44 192 GLY B C 1
ATOM 3957 O O . GLY B 1 192 ? -3.27 35.875 6.539 1 98.44 192 GLY B O 1
ATOM 3958 N N . PHE B 1 193 ? -1.165 35.969 7.223 1 98.62 193 PHE B N 1
ATOM 3959 C CA . PHE B 1 193 ? -0.743 37 6.293 1 98.62 193 PHE B CA 1
ATOM 3960 C C . PHE B 1 193 ? 0.653 36.719 5.754 1 98.62 193 PHE B C 1
ATOM 3962 O O . PHE B 1 193 ? 1.569 36.406 6.52 1 98.62 193 PHE B O 1
ATOM 3969 N N . GLY B 1 194 ? 0.808 36.906 4.469 1 98.5 194 GLY B N 1
ATOM 3970 C CA . GLY B 1 194 ? 2.029 36.531 3.777 1 98.5 194 GLY B CA 1
ATOM 3971 C C . GLY B 1 194 ? 1.871 35.281 2.93 1 98.5 194 GLY B C 1
ATOM 3972 O O . GLY B 1 194 ? 0.767 34.969 2.486 1 98.5 194 GLY B O 1
ATOM 3973 N N . ASP B 1 195 ? 3.055 34.656 2.6 1 98.06 195 ASP B N 1
ATOM 3974 C CA . ASP B 1 195 ? 3.057 33.469 1.732 1 98.06 195 ASP B CA 1
ATOM 3975 C C . ASP B 1 195 ? 3.719 32.281 2.424 1 98.06 195 ASP B C 1
ATOM 3977 O O . ASP B 1 195 ? 4.938 32.25 2.604 1 98.06 195 ASP B O 1
ATOM 3981 N N . LYS B 1 196 ? 2.945 31.312 2.635 1 96.75 196 LYS B N 1
ATOM 3982 C CA . LYS B 1 196 ? 3.492 30.156 3.342 1 96.75 196 LYS B CA 1
ATOM 3983 C C . LYS B 1 196 ? 4.559 29.453 2.506 1 96.75 196 LYS B C 1
ATOM 3985 O O . LYS B 1 196 ? 5.402 28.734 3.043 1 96.75 196 LYS B O 1
ATOM 3990 N N . GLY B 1 197 ? 4.562 29.609 1.157 1 96.62 197 GLY B N 1
ATOM 3991 C CA . GLY B 1 197 ? 5.57 29.047 0.276 1 96.62 197 GLY B CA 1
ATOM 3992 C C . GLY B 1 197 ? 6.793 29.938 0.117 1 96.62 197 GLY B C 1
ATOM 3993 O O . GLY B 1 197 ? 7.777 29.531 -0.505 1 96.62 197 GLY B O 1
ATOM 3994 N N . LEU B 1 198 ? 6.664 31.141 0.536 1 98.12 198 LEU B N 1
ATOM 3995 C CA . LEU B 1 198 ? 7.727 32.125 0.536 1 98.12 198 LEU B CA 1
ATOM 3996 C C . LEU B 1 198 ? 8.203 32.438 -0.884 1 98.12 198 LEU B C 1
ATOM 3998 O O . LEU B 1 198 ? 9.398 32.625 -1.117 1 98.12 198 LEU B O 1
ATOM 4002 N N . LYS B 1 199 ? 7.348 32.344 -1.768 1 95.19 199 LYS B N 1
ATOM 4003 C CA . LYS B 1 199 ? 7.648 32.688 -3.156 1 95.19 199 LYS B CA 1
ATOM 4004 C C . LYS B 1 199 ? 7.125 34.062 -3.518 1 95.19 199 LYS B C 1
ATOM 4006 O O . LYS B 1 199 ? 7.859 34.906 -4.074 1 95.19 199 LYS B O 1
ATOM 4011 N N . LYS B 1 200 ? 5.824 34.312 -3.15 1 95.31 200 LYS B N 1
ATOM 4012 C CA . LYS B 1 200 ? 5.191 35.594 -3.434 1 95.31 200 LYS B CA 1
ATOM 4013 C C . LYS B 1 200 ? 5.637 36.656 -2.436 1 95.31 200 LYS B C 1
ATOM 4015 O O . LYS B 1 200 ? 5.684 37.844 -2.768 1 95.31 200 LYS B O 1
ATOM 4020 N N . ALA B 1 201 ? 5.824 36.219 -1.252 1 97.62 201 ALA B N 1
ATOM 4021 C CA . ALA B 1 201 ? 6.359 37.062 -0.182 1 97.62 201 ALA B CA 1
ATOM 4022 C C . ALA B 1 201 ? 7.375 36.281 0.66 1 97.62 201 ALA B C 1
ATOM 4024 O O . ALA B 1 201 ? 7.211 35.094 0.902 1 97.62 201 ALA B O 1
ATOM 4025 N N . PRO B 1 202 ? 8.406 37.031 1.123 1 98.44 202 PRO B N 1
ATOM 4026 C CA . PRO B 1 202 ? 9.453 36.344 1.886 1 98.44 202 PRO B CA 1
ATOM 4027 C C . PRO B 1 202 ? 9.102 36.188 3.363 1 98.44 202 PRO B C 1
ATOM 4029 O O . PRO B 1 202 ? 9.992 36 4.199 1 98.44 202 PRO B O 1
ATOM 4032 N N . TYR B 1 203 ? 7.84 36.312 3.686 1 98.75 203 TYR B N 1
ATOM 4033 C CA . TYR B 1 203 ? 7.418 36.188 5.078 1 98.75 203 TYR B CA 1
ATOM 4034 C C . TYR B 1 203 ? 6.016 35.625 5.172 1 98.75 203 TYR B C 1
ATOM 4036 O O . TYR B 1 203 ? 5.25 35.656 4.207 1 98.75 203 TYR B O 1
ATOM 4044 N N . TYR B 1 204 ? 5.691 35.094 6.293 1 98.81 204 TYR B N 1
ATOM 4045 C CA . TYR B 1 204 ? 4.359 34.656 6.672 1 98.81 204 TYR B CA 1
ATOM 4046 C C . TYR B 1 204 ? 4.172 34.719 8.188 1 98.81 204 TYR B C 1
ATOM 4048 O O . TYR B 1 204 ? 5.078 34.375 8.945 1 98.81 204 TYR B O 1
ATOM 4056 N N . ILE B 1 205 ? 3.125 35.25 8.641 1 98.88 205 ILE B N 1
ATOM 4057 C CA . ILE B 1 205 ? 2.719 35.188 10.047 1 98.88 205 ILE B CA 1
ATOM 4058 C C . ILE B 1 205 ? 1.295 34.656 10.148 1 98.88 205 ILE B C 1
ATOM 4060 O O . ILE B 1 205 ? 0.442 34.969 9.312 1 98.88 205 ILE B O 1
ATOM 4064 N N . GLY B 1 206 ? 1.076 33.781 11.078 1 98.75 206 GLY B N 1
ATOM 4065 C CA . GLY B 1 206 ? -0.24 33.188 11.195 1 98.75 206 GLY B CA 1
ATOM 4066 C C . GLY B 1 206 ? -0.628 32.875 12.625 1 98.75 206 GLY B C 1
ATOM 4067 O O . GLY B 1 206 ? 0.201 32.969 13.539 1 98.75 206 GLY B O 1
ATOM 4068 N N . PHE B 1 207 ? -1.828 32.531 12.828 1 98.81 207 PHE B N 1
ATOM 4069 C CA . PHE B 1 207 ? -2.43 32.125 14.094 1 98.81 207 PHE B CA 1
ATOM 4070 C C . PHE B 1 207 ? -3.43 31 13.883 1 98.81 207 PHE B C 1
ATOM 4072 O O . PHE B 1 207 ? -4.039 30.891 12.82 1 98.81 207 PHE B O 1
ATOM 4079 N N . GLY B 1 208 ? -3.588 30.156 14.844 1 98.94 208 GLY B N 1
ATOM 4080 C CA . GLY B 1 208 ? -4.582 29.094 14.859 1 98.94 208 GLY B CA 1
ATOM 4081 C C . GLY B 1 208 ? -5.184 28.875 16.234 1 98.94 208 GLY B C 1
ATOM 4082 O O . GLY B 1 208 ? -4.52 29.078 17.25 1 98.94 208 GLY B O 1
ATOM 4083 N N . TYR B 1 209 ? -6.359 28.469 16.25 1 98.94 209 TYR B N 1
ATOM 4084 C CA . TYR B 1 209 ? -7.051 28.125 17.484 1 98.94 209 TYR B CA 1
ATOM 4085 C C . TYR B 1 209 ? -7.98 26.938 17.281 1 98.94 209 TYR B C 1
ATOM 4087 O O . TYR B 1 209 ? -8.633 26.812 16.25 1 98.94 209 TYR B O 1
ATOM 4095 N N . VAL B 1 210 ? -8.031 26.031 18.234 1 98.81 210 VAL B N 1
ATOM 4096 C CA . VAL B 1 210 ? -8.938 24.875 18.203 1 98.81 210 VAL B CA 1
ATOM 4097 C C . VAL B 1 210 ? -9.57 24.703 19.594 1 98.81 210 VAL B C 1
ATOM 4099 O O . VAL B 1 210 ? -8.906 24.906 20.609 1 98.81 210 VAL B O 1
ATOM 4102 N N . ASP B 1 211 ? -10.797 24.312 19.578 1 98.38 211 ASP B N 1
ATOM 4103 C CA . ASP B 1 211 ? -11.562 24.078 20.797 1 98.38 211 ASP B CA 1
ATOM 4104 C C . ASP B 1 211 ? -12.422 22.828 20.672 1 98.38 211 ASP B C 1
ATOM 4106 O O . ASP B 1 211 ? -13.492 22.859 20.062 1 98.38 211 ASP B O 1
ATOM 4110 N N . GLY B 1 212 ? -11.898 21.75 21.266 1 96.56 212 GLY B N 1
ATOM 4111 C CA . GLY B 1 212 ? -12.734 20.578 21.391 1 96.56 212 GLY B CA 1
ATOM 4112 C C . GLY B 1 212 ? -12.383 19.484 20.406 1 96.56 212 GLY B C 1
ATOM 4113 O O . GLY B 1 212 ? -12.531 18.297 20.703 1 96.56 212 GLY B O 1
ATOM 4114 N N . ILE B 1 213 ? -11.977 19.812 19.172 1 96.25 213 ILE B N 1
ATOM 4115 C CA . ILE B 1 213 ? -11.648 18.812 18.156 1 96.25 213 ILE B CA 1
ATOM 4116 C C . ILE B 1 213 ? -10.516 17.922 18.672 1 96.25 213 ILE B C 1
ATOM 4118 O O . ILE B 1 213 ? -9.445 18.422 19.031 1 96.25 213 ILE B O 1
ATOM 4122 N N . SER B 1 214 ? -10.766 16.578 18.719 1 93.62 214 SER B N 1
ATOM 4123 C CA . SER B 1 214 ? -9.812 15.594 19.203 1 93.62 214 SER B CA 1
ATOM 4124 C C . SER B 1 214 ? -9.414 15.859 20.656 1 93.62 214 SER B C 1
ATOM 4126 O O . SER B 1 214 ? -8.258 15.68 21.031 1 93.62 214 SER B O 1
ATOM 4128 N N . ASP B 1 215 ? -10.289 16.453 21.422 1 94.62 215 ASP B N 1
ATOM 4129 C CA . ASP B 1 215 ? -10.117 16.734 22.844 1 94.62 215 ASP B CA 1
ATOM 4130 C C . ASP B 1 215 ? -8.977 17.734 23.062 1 94.62 215 ASP B C 1
ATOM 4132 O O . ASP B 1 215 ? -8.164 17.562 23.969 1 94.62 215 ASP B O 1
ATOM 4136 N N . LEU B 1 216 ? -8.906 18.719 22.203 1 97.19 216 LEU B N 1
ATOM 4137 C CA . LEU B 1 216 ? -7.809 19.672 22.281 1 97.19 216 LEU B CA 1
ATOM 4138 C C . LEU B 1 216 ? -8.336 21.094 22.312 1 97.19 216 LEU B C 1
ATOM 4140 O O . LEU B 1 216 ? -9.219 21.453 21.531 1 97.19 216 LEU B O 1
ATOM 4144 N N . THR B 1 217 ? -7.875 21.875 23.219 1 98.5 217 THR B N 1
ATOM 4145 C CA . THR B 1 217 ? -7.934 23.328 23.188 1 98.5 217 THR B CA 1
ATOM 4146 C C . THR B 1 217 ? -6.531 23.922 23.078 1 98.5 217 THR B C 1
ATOM 4148 O O . THR B 1 217 ? -5.672 23.672 23.922 1 98.5 217 THR B O 1
ATOM 4151 N N . SER B 1 218 ? -6.309 24.672 22 1 98.69 218 SER B N 1
ATOM 4152 C CA . SER B 1 218 ? -4.949 25.141 21.734 1 98.69 218 SER B CA 1
ATOM 4153 C C . SER B 1 218 ? -4.941 26.406 20.891 1 98.69 218 SER B C 1
ATOM 4155 O O . SER B 1 218 ? -5.863 26.641 20.109 1 98.69 218 SER B O 1
ATOM 4157 N N . TYR B 1 219 ? -4 27.219 21.125 1 98.81 219 TYR B N 1
ATOM 4158 C CA . TYR B 1 219 ? -3.68 28.266 20.156 1 98.81 219 TYR B CA 1
ATOM 4159 C C . TYR B 1 219 ? -2.246 28.125 19.672 1 98.81 219 TYR B C 1
ATOM 4161 O O . TYR B 1 219 ? -1.381 27.609 20.375 1 98.81 219 TYR B O 1
ATOM 4169 N N . ARG B 1 220 ? -1.995 28.594 18.5 1 98.88 220 ARG B N 1
ATOM 4170 C CA . ARG B 1 220 ? -0.726 28.469 17.797 1 98.88 220 ARG B CA 1
ATOM 4171 C C . ARG B 1 220 ? -0.359 29.766 17.078 1 98.88 220 ARG B C 1
ATOM 4173 O O . ARG B 1 220 ? -1.222 30.422 16.5 1 98.88 220 ARG B O 1
ATOM 4180 N N . ILE B 1 221 ? 0.822 30.172 17.266 1 98.94 221 ILE B N 1
ATOM 4181 C CA . ILE B 1 221 ? 1.402 31.266 16.484 1 98.94 221 ILE B CA 1
ATOM 4182 C C . ILE B 1 221 ? 2.496 30.719 15.578 1 98.94 221 ILE B C 1
ATOM 4184 O O . ILE B 1 221 ? 3.346 29.938 16.016 1 98.94 221 ILE B O 1
ATOM 4188 N N . THR B 1 222 ? 2.455 31.141 14.352 1 98.88 222 THR B N 1
ATOM 4189 C CA . THR B 1 222 ? 3.387 30.625 13.344 1 98.88 222 THR B CA 1
ATOM 4190 C C . THR B 1 222 ? 4.086 31.781 12.633 1 98.88 222 THR B C 1
ATOM 4192 O O . THR B 1 222 ? 3.457 32.781 12.305 1 98.88 222 THR B O 1
ATOM 4195 N N . GLY B 1 223 ? 5.348 31.641 12.43 1 98.94 223 GLY B N 1
ATOM 4196 C CA . GLY B 1 223 ? 6.137 32.594 11.664 1 98.94 223 GLY B CA 1
ATOM 4197 C C . GLY B 1 223 ? 7.117 31.922 10.719 1 98.94 223 GLY B C 1
ATOM 4198 O O . GLY B 1 223 ? 7.707 30.891 11.047 1 98.94 223 GLY B O 1
ATOM 4199 N N . GLN B 1 224 ? 7.242 32.531 9.547 1 98.94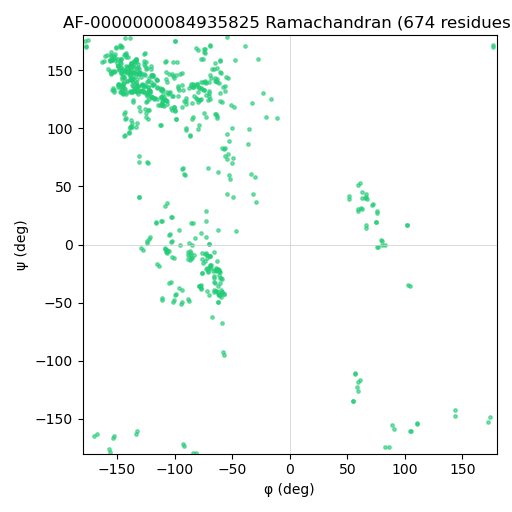 224 GLN B N 1
ATOM 4200 C CA . GLN B 1 224 ? 8.242 32.125 8.562 1 98.94 224 GLN B CA 1
ATOM 4201 C C . GLN B 1 224 ? 8.969 33.312 7.973 1 98.94 224 GLN B C 1
ATOM 4203 O O . GLN B 1 224 ? 8.375 34.375 7.816 1 98.94 224 GLN B O 1
ATOM 4208 N N . LEU B 1 225 ? 10.219 33.062 7.648 1 98.81 225 LEU B N 1
ATOM 4209 C CA . LEU B 1 225 ? 11.039 34.094 7.027 1 98.81 225 LEU B CA 1
ATOM 4210 C C . LEU B 1 225 ? 12.008 33.5 6.016 1 98.81 225 LEU B C 1
ATOM 4212 O O . LEU B 1 225 ? 12.602 32.438 6.277 1 98.81 225 LEU B O 1
ATOM 4216 N N . LYS B 1 226 ? 12.102 34.156 4.922 1 98.69 226 LYS B N 1
ATOM 4217 C CA . LYS B 1 226 ? 13.133 33.781 3.947 1 98.69 226 LYS B CA 1
ATOM 4218 C C . LYS B 1 226 ? 14.211 34.875 3.869 1 98.69 226 LYS B C 1
ATOM 4220 O O . LYS B 1 226 ? 13.906 36.031 3.604 1 98.69 226 LYS B O 1
ATOM 4225 N N . LEU B 1 227 ? 15.375 34.5 4.141 1 98.38 227 LEU B N 1
ATOM 4226 C CA . LEU B 1 227 ? 16.562 35.344 3.996 1 98.38 227 LEU B CA 1
ATOM 4227 C C . LEU B 1 227 ? 17.469 34.812 2.883 1 98.38 227 LEU B C 1
ATOM 4229 O O . LEU B 1 227 ? 18.266 33.906 3.105 1 98.38 227 LEU B O 1
ATOM 4233 N N . ALA B 1 228 ? 17.406 35.5 1.685 1 97 228 ALA B N 1
ATOM 4234 C CA . ALA B 1 228 ? 18.031 34.938 0.484 1 97 228 ALA B CA 1
ATOM 4235 C C . ALA B 1 228 ? 17.484 33.562 0.174 1 97 228 ALA B C 1
ATOM 4237 O O . ALA B 1 228 ? 16.281 33.406 -0.076 1 97 228 ALA B O 1
ATOM 4238 N N . ASP B 1 229 ? 18.344 32.594 0.354 1 97.19 229 ASP B N 1
ATOM 4239 C CA . ASP B 1 229 ? 17.844 31.266 0.032 1 97.19 229 ASP B CA 1
ATOM 4240 C C . ASP B 1 229 ? 17.484 30.484 1.299 1 97.19 229 ASP B C 1
ATOM 4242 O O . ASP B 1 229 ? 16.859 29.438 1.228 1 97.19 229 ASP B O 1
ATOM 4246 N N . LEU B 1 230 ? 17.859 31 2.467 1 98.69 230 LEU B N 1
ATOM 4247 C CA . LEU B 1 230 ? 17.578 30.344 3.742 1 98.69 230 LEU B CA 1
ATOM 4248 C C . LEU B 1 230 ? 16.141 30.578 4.176 1 98.69 230 LEU B C 1
ATOM 4250 O O . LEU B 1 230 ? 15.68 31.719 4.234 1 98.69 230 LEU B O 1
ATOM 4254 N N . GLN B 1 231 ? 15.398 29.562 4.426 1 98.81 231 GLN B N 1
ATOM 4255 C CA . GLN B 1 231 ? 14.039 29.641 4.949 1 98.81 231 GLN B CA 1
ATOM 4256 C C . GLN B 1 231 ? 13.992 29.234 6.422 1 98.81 231 GLN B C 1
ATOM 4258 O O . GLN B 1 231 ? 14.539 28.203 6.809 1 98.81 231 GLN B O 1
ATOM 4263 N N . LEU B 1 232 ? 13.414 30.016 7.195 1 98.94 232 LEU B N 1
ATOM 4264 C CA . LEU B 1 232 ? 13.281 29.766 8.625 1 98.94 232 LEU B CA 1
ATOM 4265 C C . LEU B 1 232 ? 11.812 29.688 9.031 1 98.94 232 LEU B C 1
ATOM 4267 O O . LEU B 1 232 ? 10.961 30.359 8.445 1 98.94 232 LEU B O 1
ATOM 4271 N N . GLY B 1 233 ? 11.477 28.844 10 1 98.88 233 GLY B N 1
ATOM 4272 C CA . GLY B 1 233 ? 10.133 28.688 10.523 1 98.88 233 GLY B CA 1
ATOM 4273 C C . GLY B 1 233 ? 10.094 28.547 12.031 1 98.88 233 GLY B C 1
ATOM 4274 O O . GLY B 1 233 ? 11.008 27.984 12.633 1 98.88 233 GLY B O 1
ATOM 4275 N N . LEU B 1 234 ? 9.07 29.016 12.594 1 98.94 234 LEU B N 1
ATOM 4276 C CA . LEU B 1 234 ? 8.836 28.938 14.031 1 98.94 234 LEU B CA 1
ATOM 4277 C C . LEU B 1 234 ? 7.363 28.703 14.328 1 98.94 234 LEU B C 1
ATOM 4279 O O . LEU B 1 234 ? 6.492 29.328 13.719 1 98.94 234 LEU B O 1
ATOM 4283 N N . ILE B 1 235 ? 7.094 27.797 15.188 1 98.94 235 ILE B N 1
ATOM 4284 C CA . ILE B 1 235 ? 5.766 27.609 15.766 1 98.94 235 ILE B CA 1
ATOM 4285 C C . ILE B 1 235 ? 5.848 27.703 17.281 1 98.94 235 ILE B C 1
ATOM 4287 O O . ILE B 1 235 ? 6.738 27.094 17.906 1 98.94 235 ILE B O 1
ATOM 4291 N N . TYR B 1 236 ? 5.031 28.484 17.875 1 98.94 236 TYR B N 1
ATOM 4292 C CA . TYR B 1 236 ? 4.699 28.453 19.297 1 98.94 236 TYR B CA 1
ATOM 4293 C C . TYR B 1 236 ? 3.27 27.969 19.5 1 98.94 236 TYR B C 1
ATOM 4295 O O . TYR B 1 236 ? 2.338 28.469 18.859 1 98.94 236 TYR B O 1
ATOM 4303 N N . GLN B 1 237 ? 3.086 27.031 20.438 1 98.88 237 GLN B N 1
ATOM 4304 C CA . GLN B 1 237 ? 1.757 26.469 20.641 1 98.88 237 GLN B CA 1
ATOM 4305 C C . GLN B 1 237 ? 1.493 26.219 22.125 1 98.88 237 GLN B C 1
ATOM 4307 O O . GLN B 1 237 ? 2.346 25.672 22.828 1 98.88 237 GLN B O 1
ATOM 4312 N N . ASP B 1 238 ? 0.426 26.672 22.625 1 98.81 238 ASP B N 1
ATOM 4313 C CA . ASP B 1 238 ? -0.073 26.375 23.953 1 98.81 238 ASP B CA 1
ATOM 4314 C C . ASP B 1 238 ? -1.308 25.484 23.891 1 98.81 238 ASP B C 1
ATOM 4316 O O . ASP B 1 238 ? -2.26 25.781 23.172 1 98.81 238 ASP B O 1
ATOM 4320 N N . SER B 1 239 ? -1.251 24.359 24.625 1 98.25 239 SER B N 1
ATOM 4321 C CA . SER B 1 239 ? -2.293 23.344 24.469 1 98.25 239 SER B CA 1
ATOM 4322 C C . SER B 1 239 ? -2.764 22.828 25.828 1 98.25 239 SER B C 1
ATOM 4324 O O . SER B 1 239 ? -1.992 22.797 26.797 1 98.25 239 SER B O 1
ATOM 4326 N N . GLU B 1 240 ? -3.926 22.391 25.906 1 97.69 240 GLU B N 1
ATOM 4327 C CA . GLU B 1 240 ? -4.48 21.594 27 1 97.69 240 GLU B CA 1
ATOM 4328 C C . GLU B 1 240 ? -5.512 20.594 26.484 1 97.69 240 GLU B C 1
ATOM 4330 O O . GLU B 1 240 ? -6.094 20.797 25.422 1 97.69 240 GLU B O 1
ATOM 4335 N N . LEU B 1 241 ? -5.707 19.562 27.203 1 96 241 LEU B N 1
ATOM 4336 C CA . LEU B 1 241 ? -6.848 18.703 26.922 1 96 241 LEU B CA 1
ATOM 4337 C C . LEU B 1 241 ? -8.156 19.406 27.281 1 96 241 LEU B C 1
ATOM 4339 O O . LEU B 1 241 ? -8.297 19.953 28.375 1 96 241 LEU B O 1
ATOM 4343 N N . THR B 1 242 ? -9.008 19.297 26.312 1 96.06 242 THR B N 1
ATOM 4344 C CA . THR B 1 242 ? -10.289 19.953 26.562 1 96.06 242 THR B CA 1
ATOM 4345 C C . THR B 1 242 ? -11.016 19.297 27.734 1 96.06 242 THR B C 1
ATOM 4347 O O . THR B 1 242 ? -11.609 19.984 28.562 1 96.06 242 THR B O 1
ATOM 4350 N N . SER B 1 243 ? -10.992 17.969 27.859 1 93.75 243 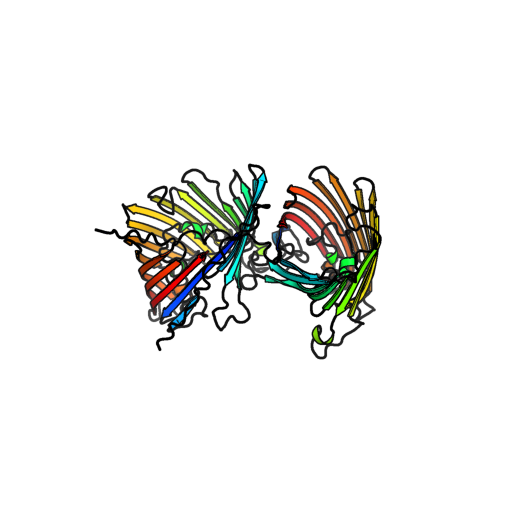SER B N 1
ATOM 4351 C CA . SER B 1 243 ? -11.719 17.219 28.875 1 93.75 243 SER B CA 1
ATOM 4352 C C . SER B 1 243 ? -11.039 17.328 30.234 1 93.75 243 SER B C 1
ATOM 4354 O O . SER B 1 243 ? -11.656 17.047 31.266 1 93.75 243 SER B O 1
ATOM 4356 N N . ASN B 1 244 ? -9.734 17.594 30.266 1 94.06 244 ASN B N 1
ATOM 4357 C CA . ASN B 1 244 ? -8.953 17.719 31.5 1 94.06 244 ASN B CA 1
ATOM 4358 C C . ASN B 1 244 ? -7.891 18.812 31.391 1 94.06 244 ASN B C 1
ATOM 4360 O O . ASN B 1 244 ? -6.727 18.516 31.094 1 94.06 244 ASN B O 1
ATOM 4364 N N . SER B 1 245 ? -8.211 19.953 31.812 1 93.81 245 SER B N 1
ATOM 4365 C CA . SER B 1 245 ? -7.363 21.125 31.625 1 93.81 245 SER B CA 1
ATOM 4366 C C . SER B 1 245 ? -6.094 21.047 32.469 1 93.81 245 SER B C 1
ATOM 4368 O O . SER B 1 245 ? -5.156 21.828 32.25 1 93.81 245 SER B O 1
ATOM 4370 N N . ASP B 1 246 ? -6.012 20.094 33.375 1 92.88 246 ASP B N 1
ATOM 4371 C CA . ASP B 1 246 ? -4.797 19.906 34.156 1 92.88 246 ASP B CA 1
ATOM 4372 C C . ASP B 1 246 ? -3.67 19.344 33.281 1 92.88 246 ASP B C 1
ATOM 4374 O O . ASP B 1 246 ? -2.496 19.422 33.656 1 92.88 246 ASP B O 1
ATOM 4378 N N . VAL B 1 247 ? -4.086 18.734 32.25 1 93.19 247 VAL B N 1
ATOM 4379 C CA . VAL B 1 247 ? -3.09 18.281 31.266 1 93.19 247 VAL B CA 1
ATOM 4380 C C . VAL B 1 247 ? -2.859 19.375 30.219 1 93.19 247 VAL B C 1
ATOM 4382 O O . VAL B 1 247 ? -3.67 19.562 29.312 1 93.19 247 VAL B O 1
ATOM 4385 N N . ASP B 1 248 ? -1.814 20.125 30.391 1 96.19 248 ASP B N 1
ATOM 4386 C CA . ASP B 1 248 ? -1.498 21.266 29.531 1 96.19 248 ASP B CA 1
ATOM 4387 C C . ASP B 1 248 ? 0.006 21.375 29.297 1 96.19 248 ASP B C 1
ATOM 4389 O O . ASP B 1 248 ? 0.793 20.672 29.938 1 96.19 248 ASP B O 1
ATOM 4393 N N . GLY B 1 249 ? 0.355 22.141 28.281 1 96.69 249 GLY B N 1
ATOM 4394 C CA . GLY B 1 249 ? 1.763 22.375 28 1 96.69 249 GLY B CA 1
ATOM 4395 C C . GLY B 1 249 ? 1.993 23.328 26.844 1 96.69 249 GLY B C 1
ATOM 4396 O O . GLY B 1 249 ? 1.043 23.75 26.172 1 96.69 249 GLY B O 1
ATOM 4397 N N . THR B 1 250 ? 3.213 23.672 26.75 1 98.25 250 THR B N 1
ATOM 4398 C CA . THR B 1 250 ? 3.686 24.531 25.672 1 98.25 250 THR B CA 1
ATOM 4399 C C . THR B 1 250 ? 4.719 23.812 24.812 1 98.25 250 THR B C 1
ATOM 4401 O O . THR B 1 250 ? 5.559 23.078 25.328 1 98.25 250 THR B O 1
ATOM 4404 N N . GLY B 1 251 ? 4.582 24 23.547 1 98.31 251 GLY B N 1
ATOM 4405 C CA . GLY B 1 251 ? 5.539 23.438 22.609 1 98.31 251 GLY B CA 1
ATOM 4406 C C . GLY B 1 251 ? 5.996 24.422 21.547 1 98.31 251 GLY B C 1
ATOM 4407 O O . GLY B 1 251 ? 5.316 25.422 21.281 1 98.31 251 GLY B O 1
ATOM 4408 N N . TYR B 1 252 ? 7.086 24.172 20.969 1 98.06 252 TYR B N 1
ATOM 4409 C CA . TYR B 1 252 ? 7.551 24.969 19.859 1 98.06 252 TYR B CA 1
ATOM 4410 C C . TYR B 1 252 ? 8.328 24.125 18.859 1 98.06 252 TYR B C 1
ATOM 4412 O O . TYR B 1 252 ? 8.844 23.062 19.203 1 98.06 252 TYR B O 1
ATOM 4420 N N . ILE B 1 253 ? 8.328 24.5 17.656 1 98.94 253 ILE B N 1
ATOM 4421 C CA . ILE B 1 253 ? 9.086 23.969 16.531 1 98.94 253 ILE B CA 1
ATOM 4422 C C . ILE B 1 253 ? 9.93 25.078 15.906 1 98.94 253 ILE B C 1
ATOM 4424 O O . ILE B 1 253 ? 9.445 26.188 15.688 1 98.94 253 ILE B O 1
ATOM 4428 N N . VAL B 1 254 ? 11.172 24.781 15.68 1 98.94 254 VAL B N 1
ATOM 4429 C CA . VAL B 1 254 ? 12.047 25.625 14.875 1 98.94 254 VAL B CA 1
ATOM 4430 C C . VAL B 1 254 ? 12.602 24.828 13.695 1 98.94 254 VAL B C 1
ATOM 4432 O O . VAL B 1 254 ? 13.102 23.719 13.875 1 98.94 254 VAL B O 1
ATOM 4435 N N . SER B 1 255 ? 12.508 25.438 12.523 1 98.94 255 SER B N 1
ATOM 4436 C CA . SER B 1 255 ? 12.992 24.688 11.359 1 98.94 255 SER B CA 1
ATOM 4437 C C . SER B 1 255 ? 13.797 25.594 10.422 1 98.94 255 SER B C 1
ATOM 4439 O O . SER B 1 255 ? 13.648 26.812 10.461 1 98.94 255 SER B O 1
ATOM 4441 N N . ALA B 1 256 ? 14.617 25.016 9.672 1 98.94 256 ALA B N 1
ATOM 4442 C CA . ALA B 1 256 ? 15.422 25.656 8.641 1 98.94 256 ALA B CA 1
ATOM 4443 C C . ALA B 1 256 ? 15.539 24.781 7.398 1 98.94 256 ALA B C 1
ATOM 4445 O O . ALA B 1 256 ? 15.688 23.562 7.512 1 98.94 256 ALA B O 1
ATOM 4446 N N . LYS B 1 257 ? 15.477 25.406 6.273 1 98.81 257 LYS B N 1
ATOM 4447 C CA . LYS B 1 257 ? 15.688 24.781 4.973 1 98.81 257 LYS B CA 1
ATOM 4448 C C . LYS B 1 257 ? 16.609 25.609 4.102 1 98.81 257 LYS B C 1
ATOM 4450 O O . LYS B 1 257 ? 16.484 26.844 4.055 1 98.81 257 LYS B O 1
ATOM 4455 N N . TYR B 1 258 ? 17.484 24.953 3.396 1 98.69 258 TYR B N 1
ATOM 4456 C CA . TYR B 1 258 ? 18.438 25.641 2.543 1 98.69 258 TYR B CA 1
ATOM 4457 C C . TYR B 1 258 ? 18.703 24.859 1.263 1 98.69 258 TYR B C 1
ATOM 4459 O O . TYR B 1 258 ? 19.312 23.797 1.297 1 98.69 258 TYR B O 1
ATOM 4467 N N . PRO B 1 259 ? 18.266 25.406 0.138 1 97.88 259 PRO B N 1
ATOM 4468 C CA . PRO B 1 259 ? 18.531 24.734 -1.135 1 97.88 259 PRO B CA 1
ATOM 4469 C C . PRO B 1 259 ? 19.984 24.891 -1.596 1 97.88 259 PRO B C 1
ATOM 4471 O O . PRO B 1 259 ? 20.578 25.969 -1.417 1 97.88 259 PRO B O 1
ATOM 4474 N N . LEU B 1 260 ? 20.547 23.844 -2.123 1 97.81 260 LEU B N 1
ATOM 4475 C CA . LEU B 1 260 ? 21.875 23.797 -2.74 1 97.81 260 LEU B CA 1
ATOM 4476 C C . LEU B 1 260 ? 21.844 22.922 -3.99 1 97.81 260 LEU B C 1
ATOM 4478 O O . LEU B 1 260 ? 22.109 21.719 -3.916 1 97.81 260 LEU B O 1
ATOM 4482 N N . GLY B 1 261 ? 21.688 23.609 -5.164 1 97.06 261 GLY B N 1
ATOM 4483 C CA . GLY B 1 261 ? 21.484 22.828 -6.371 1 97.06 261 GLY B CA 1
ATOM 4484 C C . GLY B 1 261 ? 20.266 21.922 -6.297 1 97.06 261 GLY B C 1
ATOM 4485 O O . GLY B 1 261 ? 19.156 22.375 -6.008 1 97.06 261 GLY B O 1
ATOM 4486 N N . ASN B 1 262 ? 20.5 20.609 -6.484 1 97.5 262 ASN B N 1
ATOM 4487 C CA . ASN B 1 262 ? 19.406 19.656 -6.406 1 97.5 262 ASN B CA 1
ATOM 4488 C C . ASN B 1 262 ? 19.188 19.172 -4.973 1 97.5 262 ASN B C 1
ATOM 4490 O O . ASN B 1 262 ? 18.266 18.391 -4.711 1 97.5 262 ASN B O 1
ATOM 4494 N N . PHE B 1 263 ? 19.984 19.703 -4.074 1 98.5 263 PHE B N 1
ATOM 4495 C CA . PHE B 1 263 ? 19.875 19.312 -2.676 1 98.5 263 PHE B CA 1
ATOM 4496 C C . PHE B 1 263 ? 19 20.297 -1.902 1 98.5 263 PHE B C 1
ATOM 4498 O O . PHE B 1 263 ? 18.922 21.469 -2.248 1 98.5 263 PHE B O 1
ATOM 4505 N N . MET B 1 264 ? 18.297 19.812 -0.96 1 98.62 264 MET B N 1
ATOM 4506 C CA . MET B 1 264 ? 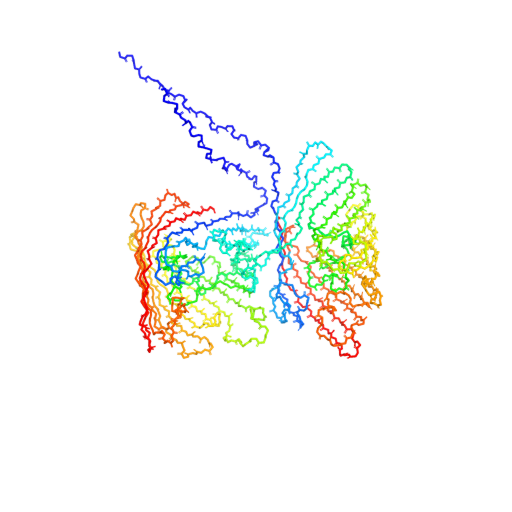17.641 20.594 0.072 1 98.62 264 MET B CA 1
ATOM 4507 C C . MET B 1 264 ? 18.078 20.156 1.464 1 98.62 264 MET B C 1
ATOM 4509 O O . MET B 1 264 ? 17.688 19.078 1.922 1 98.62 264 MET B O 1
ATOM 4513 N N . LEU B 1 265 ? 18.859 20.953 2.119 1 98.88 265 LEU B N 1
ATOM 4514 C CA . LEU B 1 265 ? 19.25 20.703 3.504 1 98.88 265 LEU B CA 1
ATOM 4515 C C . LEU B 1 265 ? 18.141 21.109 4.461 1 98.88 265 LEU B C 1
ATOM 4517 O O . LEU B 1 265 ? 17.547 22.172 4.301 1 98.88 265 LEU B O 1
ATOM 4521 N N . LYS B 1 266 ? 17.875 20.297 5.418 1 98.88 266 LYS B N 1
ATOM 4522 C CA . LYS B 1 266 ? 16.781 20.578 6.34 1 98.88 266 LYS B CA 1
ATOM 4523 C C . LYS B 1 266 ? 17.188 20.297 7.781 1 98.88 266 LYS B C 1
ATOM 4525 O O . LYS B 1 266 ? 17.906 19.328 8.047 1 98.88 266 LYS B O 1
ATOM 4530 N N . GLY B 1 267 ? 16.812 21.094 8.68 1 98.94 267 GLY B N 1
ATOM 4531 C CA . GLY B 1 267 ? 16.922 20.906 10.117 1 98.94 267 GLY B CA 1
ATOM 4532 C C . GLY B 1 267 ? 15.68 21.328 10.875 1 98.94 267 GLY B C 1
ATOM 4533 O O . GLY B 1 267 ? 14.977 22.25 10.461 1 98.94 267 GLY B O 1
ATOM 4534 N N . GLN B 1 268 ? 15.391 20.656 11.961 1 98.94 268 GLN B N 1
ATOM 4535 C CA . GLN B 1 268 ? 14.211 20.953 12.758 1 98.94 268 GLN B CA 1
ATOM 4536 C C . GLN B 1 268 ? 14.422 20.562 14.219 1 98.94 268 GLN B C 1
ATOM 4538 O O . GLN B 1 268 ? 14.969 19.5 14.508 1 98.94 268 GLN B O 1
ATOM 4543 N N . PHE B 1 269 ? 14.109 21.453 15.094 1 98.88 269 PHE B N 1
ATOM 4544 C CA . PHE B 1 269 ? 14.078 21.219 16.531 1 98.88 269 PHE B CA 1
ATOM 4545 C C . PHE B 1 269 ? 12.656 21.297 17.062 1 98.88 269 PHE B C 1
ATOM 4547 O O . PHE B 1 269 ? 11.875 22.172 16.641 1 98.88 269 PHE B O 1
ATOM 4554 N N . GLY B 1 270 ? 12.273 20.359 17.891 1 98.81 270 GLY B N 1
ATOM 4555 C CA . GLY B 1 270 ? 10.969 20.375 18.531 1 98.81 270 GLY B CA 1
ATOM 4556 C C . GLY B 1 270 ? 11.047 20.156 20.031 1 98.81 270 GLY B C 1
ATOM 4557 O O . GLY B 1 270 ? 11.914 19.438 20.516 1 98.81 270 GLY B O 1
ATOM 4558 N N . TYR B 1 271 ? 10.109 20.797 20.719 1 98.56 271 TYR B N 1
ATOM 4559 C CA . TYR B 1 271 ? 10.008 20.672 22.156 1 98.56 271 TYR B CA 1
ATOM 4560 C C . TYR B 1 271 ? 8.562 20.781 22.625 1 98.56 271 TYR B C 1
ATOM 4562 O O . TYR B 1 271 ? 7.781 21.547 22.047 1 98.56 271 TYR B O 1
ATOM 4570 N N . ASP B 1 272 ? 8.203 19.938 23.547 1 97.56 272 ASP B N 1
ATOM 4571 C CA . ASP B 1 272 ? 6.879 20.031 24.172 1 97.56 272 ASP B CA 1
ATOM 4572 C C . ASP B 1 272 ? 6.93 19.625 25.641 1 97.56 272 ASP B C 1
ATOM 4574 O O . ASP B 1 272 ? 7.555 18.609 25.984 1 97.56 272 ASP B O 1
ATOM 4578 N N . ASP B 1 273 ? 6.301 20.344 26.547 1 96.94 273 ASP B N 1
ATOM 4579 C CA . ASP B 1 273 ? 6.332 20 27.969 1 96.94 273 ASP B CA 1
ATOM 4580 C C . ASP B 1 273 ? 4.961 19.531 28.453 1 96.94 273 ASP B C 1
ATOM 4582 O O . ASP B 1 273 ? 4.652 19.625 29.641 1 96.94 273 ASP B O 1
ATOM 4586 N N . GLY B 1 274 ? 4.133 19.125 27.547 1 91.62 274 GLY B N 1
ATOM 4587 C CA . GLY B 1 274 ? 2.818 18.609 27.906 1 91.62 274 GLY B CA 1
ATOM 4588 C C . GLY B 1 274 ? 2.641 17.141 27.562 1 91.62 274 GLY B C 1
ATOM 4589 O O . GLY B 1 274 ? 1.698 16.5 28.031 1 91.62 274 GLY B O 1
ATOM 4590 N N . GLY B 1 275 ? 3.475 16.656 26.734 1 91.44 275 GLY B N 1
ATOM 4591 C CA . GLY B 1 275 ? 3.406 15.242 26.375 1 91.44 275 GLY B CA 1
ATOM 4592 C C . GLY B 1 275 ? 2.211 14.906 25.5 1 91.44 275 GLY B C 1
ATOM 4593 O O . GLY B 1 275 ? 1.61 13.836 25.656 1 91.44 275 GLY B O 1
ATOM 4594 N N . MET B 1 276 ? 1.8 15.734 24.672 1 92.69 276 MET B N 1
ATOM 4595 C CA . MET B 1 276 ? 0.558 15.531 23.938 1 92.69 276 MET B CA 1
ATOM 4596 C C . MET B 1 276 ? 0.843 15.18 22.484 1 92.69 276 MET B C 1
ATOM 4598 O O . MET B 1 276 ? -0.075 14.859 21.719 1 92.69 276 MET B O 1
ATOM 4602 N N . GLY B 1 277 ? 2.092 15.195 22.062 1 96 277 GLY B N 1
ATOM 4603 C CA . GLY B 1 277 ? 2.451 14.75 20.734 1 96 277 GLY B CA 1
ATOM 4604 C C . GLY B 1 277 ? 2.396 13.242 20.562 1 96 277 GLY B C 1
ATOM 4605 O O . GLY B 1 277 ? 2.279 12.508 21.547 1 96 277 GLY B O 1
ATOM 4606 N N . SER B 1 278 ? 2.463 12.766 19.422 1 96.81 278 SER B N 1
ATOM 4607 C CA . SER B 1 278 ? 2.295 11.352 19.125 1 96.81 278 SER B CA 1
ATOM 4608 C C . SER B 1 278 ? 3.412 10.516 19.734 1 96.81 278 SER B C 1
ATOM 4610 O O . SER B 1 278 ? 3.203 9.359 20.094 1 96.81 278 SER B O 1
ATOM 4612 N N . PHE B 1 279 ? 4.633 11.078 19.828 1 98.12 279 PHE B N 1
ATOM 4613 C CA . PHE B 1 279 ? 5.707 10.305 20.453 1 98.12 279 PHE B CA 1
ATOM 4614 C C . PHE B 1 279 ? 5.387 10 21.906 1 98.12 279 PHE B C 1
ATOM 4616 O O . PHE B 1 279 ? 5.473 8.852 22.328 1 98.12 279 PHE B O 1
ATOM 4623 N N . ALA B 1 280 ? 5.023 11.023 22.594 1 97.19 280 ALA B N 1
ATOM 4624 C CA . ALA B 1 280 ? 4.688 10.836 24 1 97.19 280 ALA B CA 1
ATOM 4625 C C . ALA B 1 280 ? 3.498 9.898 24.172 1 97.19 280 ALA B C 1
ATOM 4627 O O . ALA B 1 280 ? 3.523 9 25.016 1 97.19 280 ALA B O 1
ATOM 4628 N N . LYS B 1 281 ? 2.504 10.055 23.375 1 94.19 281 LYS B N 1
ATOM 4629 C CA . LYS B 1 281 ? 1.276 9.273 23.484 1 94.19 281 LYS B CA 1
ATOM 4630 C C . LYS B 1 281 ? 1.535 7.801 23.188 1 94.19 281 LYS B C 1
ATOM 4632 O O . LYS B 1 281 ? 0.829 6.926 23.688 1 94.19 281 LYS B O 1
ATOM 4637 N N . GLY B 1 282 ? 2.508 7.566 22.422 1 95.44 282 GLY B N 1
ATOM 4638 C CA . GLY B 1 282 ? 2.77 6.203 21.984 1 95.44 282 GLY B CA 1
ATOM 4639 C C . GLY B 1 282 ? 3.66 5.438 22.938 1 95.44 282 GLY B C 1
ATOM 4640 O O . GLY B 1 282 ? 3.867 4.23 22.781 1 95.44 282 GLY B O 1
ATOM 4641 N N . LEU B 1 283 ? 4.164 6.086 23.922 1 95.06 283 LEU B N 1
ATOM 4642 C CA . LEU B 1 283 ? 5.105 5.445 24.828 1 95.06 283 LEU B CA 1
ATOM 4643 C C . LEU B 1 283 ? 4.387 4.469 25.766 1 95.06 283 LEU B C 1
ATOM 4645 O O . LEU B 1 283 ? 3.299 4.766 26.25 1 95.06 283 LEU B O 1
ATOM 4649 N N . ASP B 1 284 ? 4.984 3.301 25.844 1 91.56 284 ASP B N 1
ATOM 4650 C CA . ASP B 1 284 ? 4.555 2.344 26.859 1 91.56 284 ASP B CA 1
ATOM 4651 C C . ASP B 1 284 ? 5.273 2.586 28.172 1 91.56 284 ASP B C 1
ATOM 4653 O O . ASP B 1 284 ? 6.395 2.111 28.375 1 91.56 284 ASP B O 1
ATOM 4657 N N . THR B 1 285 ? 4.633 3.373 29.062 1 92.94 285 THR B N 1
ATOM 4658 C CA . THR B 1 285 ? 5.25 3.721 30.344 1 92.94 285 THR B CA 1
ATOM 4659 C C . THR B 1 285 ? 4.195 3.848 31.438 1 92.94 285 THR B C 1
ATOM 4661 O O . THR B 1 285 ? 3.057 4.242 31.156 1 92.94 285 THR B O 1
ATOM 4664 N N . ASP B 1 286 ? 4.594 3.52 32.562 1 92.81 286 ASP B N 1
ATOM 4665 C CA . ASP B 1 286 ? 3.727 3.67 33.75 1 92.81 286 ASP B CA 1
ATOM 4666 C C . ASP B 1 286 ? 3.855 5.066 34.344 1 92.81 286 ASP B C 1
ATOM 4668 O O . ASP B 1 286 ? 3.096 5.434 35.25 1 92.81 286 ASP B O 1
ATOM 4672 N N . GLY B 1 287 ? 4.805 5.793 33.844 1 93.88 287 GLY B N 1
ATOM 4673 C CA . GLY B 1 287 ? 5.016 7.137 34.375 1 93.88 287 GLY B CA 1
ATOM 4674 C C . GLY B 1 287 ? 4.266 8.195 33.594 1 93.88 287 GLY B C 1
ATOM 4675 O O . GLY B 1 287 ? 3.354 7.879 32.812 1 93.88 287 GLY B O 1
ATOM 4676 N N . THR B 1 288 ? 4.598 9.445 33.969 1 93.69 288 THR B N 1
ATOM 4677 C CA . THR B 1 288 ? 4.008 10.586 33.281 1 93.69 288 THR B CA 1
ATOM 4678 C C . THR B 1 288 ? 5.047 11.297 32.406 1 93.69 288 THR B C 1
ATOM 4680 O O . THR B 1 288 ? 6.082 11.742 32.938 1 93.69 288 THR B O 1
ATOM 4683 N N . VAL B 1 289 ? 4.754 11.422 31.172 1 95.19 289 VAL B N 1
ATOM 4684 C CA . VAL B 1 289 ? 5.68 12.125 30.281 1 95.19 289 VAL B CA 1
ATOM 4685 C C . VAL B 1 28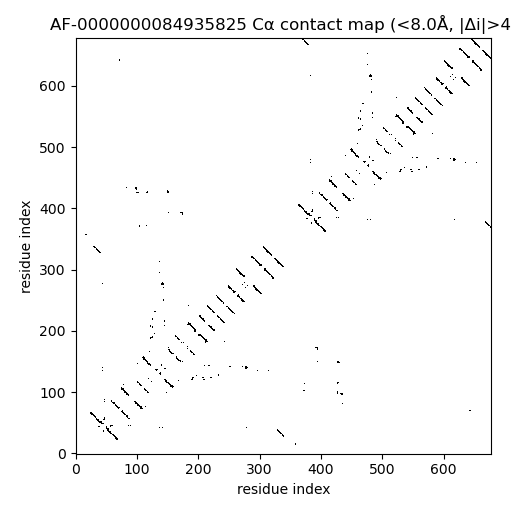9 ? 5.664 13.617 30.594 1 95.19 289 VAL B C 1
ATOM 4687 O O . VAL B 1 289 ? 4.621 14.273 30.516 1 95.19 289 VAL B O 1
ATOM 4690 N N . LYS B 1 290 ? 6.797 14.195 30.875 1 92.69 290 LYS B N 1
ATOM 4691 C CA . LYS B 1 290 ? 6.91 15.594 31.266 1 92.69 290 LYS B CA 1
ATOM 4692 C C . LYS B 1 290 ? 7.309 16.469 30.094 1 92.69 290 LYS B C 1
ATOM 4694 O O . LYS B 1 290 ? 6.891 17.625 30 1 92.69 290 LYS B O 1
ATOM 4699 N N . GLU B 1 291 ? 8.172 15.969 29.422 1 95.81 291 GLU B N 1
ATOM 4700 C CA . GLU B 1 291 ? 8.672 16.75 28.281 1 95.81 291 GLU B CA 1
ATOM 4701 C C . GLU B 1 291 ? 9.219 15.836 27.188 1 95.81 291 GLU B C 1
ATOM 4703 O O . GLU B 1 291 ? 9.703 14.742 27.469 1 95.81 291 GLU B O 1
ATOM 4708 N N . VAL B 1 292 ? 9.094 16.297 25.953 1 98.25 292 VAL B N 1
ATOM 4709 C CA . VAL B 1 292 ? 9.703 15.633 24.812 1 98.25 292 VAL B CA 1
ATOM 4710 C C . VAL B 1 292 ? 10.539 16.641 24.016 1 98.25 292 VAL B C 1
ATOM 4712 O O . VAL B 1 292 ? 10.094 17.766 23.766 1 98.25 292 VAL B O 1
ATOM 4715 N N . THR B 1 293 ? 11.75 16.219 23.688 1 98.5 293 THR B N 1
ATOM 4716 C CA . THR B 1 293 ? 12.625 16.984 22.812 1 98.5 293 THR B CA 1
ATOM 4717 C C . THR B 1 293 ? 12.961 16.203 21.547 1 98.5 293 THR B C 1
ATOM 4719 O O . THR B 1 293 ? 13.102 14.977 21.594 1 98.5 293 THR B O 1
ATOM 4722 N N . ASN B 1 294 ? 13.094 16.922 20.438 1 98.69 294 ASN B N 1
ATOM 4723 C CA . ASN B 1 294 ? 13.383 16.312 19.156 1 98.69 294 ASN B CA 1
ATOM 4724 C C . ASN B 1 294 ? 14.43 17.094 18.375 1 98.69 294 ASN B C 1
ATOM 4726 O O . ASN B 1 294 ? 14.383 18.328 18.344 1 98.69 294 ASN B O 1
ATOM 4730 N N . TYR B 1 295 ? 15.422 16.438 17.859 1 98.88 295 TYR B N 1
ATOM 4731 C CA . TYR B 1 295 ? 16.391 16.953 16.906 1 98.88 295 TYR B CA 1
ATOM 4732 C C . TYR B 1 295 ? 16.359 16.156 15.602 1 98.88 295 TYR B C 1
ATOM 4734 O O . TYR B 1 295 ? 16.469 14.93 15.617 1 98.88 295 TYR B O 1
ATOM 4742 N N . THR B 1 296 ? 16.203 16.859 14.508 1 98.94 296 THR B N 1
ATOM 4743 C CA . THR B 1 296 ? 16.172 16.172 13.227 1 98.94 296 THR B CA 1
ATOM 4744 C C . THR B 1 296 ? 17.047 16.891 12.203 1 98.94 296 THR B C 1
ATOM 4746 O O . THR B 1 296 ? 17.031 18.109 12.109 1 98.94 296 THR B O 1
ATOM 4749 N N . LEU B 1 297 ? 17.859 16.156 11.531 1 98.94 297 LEU B N 1
ATOM 4750 C CA . LEU B 1 297 ? 18.641 16.609 10.383 1 98.94 297 LEU B CA 1
ATOM 4751 C C . LEU B 1 297 ? 18.344 15.742 9.156 1 98.94 297 LEU B C 1
ATOM 4753 O O . LEU B 1 297 ? 18.234 14.523 9.266 1 98.94 297 LEU B O 1
ATOM 4757 N N . GLY B 1 298 ? 18.156 16.453 7.992 1 98.88 298 GLY B N 1
ATOM 4758 C CA . GLY B 1 298 ? 17.828 15.688 6.797 1 98.88 298 GLY B CA 1
ATOM 4759 C C . GLY B 1 298 ? 18.312 16.359 5.52 1 98.88 298 GLY B C 1
ATOM 4760 O O . GLY B 1 298 ? 18.766 17.5 5.547 1 98.88 298 GLY B O 1
ATOM 4761 N N . LEU B 1 299 ? 18.203 15.562 4.496 1 98.75 299 LEU B N 1
ATOM 4762 C CA . LEU B 1 299 ? 18.609 15.961 3.152 1 98.75 299 LEU B CA 1
ATOM 4763 C C . LEU B 1 299 ? 17.688 15.352 2.1 1 98.75 299 LEU B C 1
ATOM 4765 O O . LEU B 1 299 ? 17.406 14.148 2.129 1 98.75 299 LEU B O 1
ATOM 4769 N N . ASP B 1 300 ? 17.203 16.25 1.221 1 98.62 300 ASP B N 1
ATOM 4770 C CA . ASP B 1 300 ? 16.516 15.781 0.022 1 98.62 300 ASP B CA 1
ATOM 4771 C C . ASP B 1 300 ? 17.391 15.93 -1.215 1 98.62 300 ASP B C 1
ATOM 4773 O O . ASP B 1 300 ? 18.219 16.844 -1.287 1 98.62 300 ASP B O 1
ATOM 4777 N N . TYR B 1 301 ? 17.266 15.039 -2.166 1 98.62 301 TYR B N 1
ATOM 4778 C CA . TYR B 1 301 ? 17.859 15.156 -3.49 1 98.62 301 TYR B CA 1
ATOM 4779 C C . TYR B 1 301 ? 16.812 15.031 -4.582 1 98.62 301 TYR B C 1
ATOM 4781 O O . TYR B 1 301 ? 16.266 13.945 -4.809 1 98.62 301 TYR B O 1
ATOM 4789 N N . THR B 1 302 ? 16.625 16.125 -5.273 1 98.12 302 THR B N 1
ATOM 4790 C CA . THR B 1 302 ? 15.594 16.188 -6.301 1 98.12 302 THR B CA 1
ATOM 4791 C C . THR B 1 302 ? 16.047 15.477 -7.574 1 98.12 302 THR B C 1
ATOM 4793 O O . THR B 1 302 ? 17.094 15.812 -8.133 1 98.12 302 THR B O 1
ATOM 4796 N N . LEU B 1 303 ? 15.234 14.562 -7.984 1 97 303 LEU B N 1
ATOM 4797 C CA . LEU B 1 303 ? 15.508 13.859 -9.227 1 97 303 LEU B CA 1
ATOM 4798 C C . LEU B 1 303 ? 14.773 14.508 -10.398 1 97 303 LEU B C 1
ATOM 4800 O O . LEU B 1 303 ? 15.359 14.727 -11.461 1 97 303 LEU B O 1
ATOM 4804 N N . THR B 1 304 ? 13.523 14.711 -10.273 1 96.81 304 THR B N 1
ATOM 4805 C CA . THR B 1 304 ? 12.648 15.461 -11.164 1 96.81 304 THR B CA 1
ATOM 4806 C C . THR B 1 304 ? 11.664 16.312 -10.375 1 96.81 304 THR B C 1
ATOM 4808 O O . THR B 1 304 ? 11.648 16.266 -9.141 1 96.81 304 THR B O 1
ATOM 4811 N N . LYS B 1 305 ? 10.883 17.047 -11.047 1 94.75 305 LYS B N 1
ATOM 4812 C CA . LYS B 1 305 ? 9.867 17.844 -10.359 1 94.75 305 LYS B CA 1
ATOM 4813 C C . LYS B 1 305 ? 8.891 16.953 -9.602 1 94.75 305 LYS B C 1
ATOM 4815 O O . LYS B 1 305 ? 8.25 17.406 -8.648 1 94.75 305 LYS B O 1
ATOM 4820 N N . SER B 1 306 ? 8.773 15.672 -9.992 1 96 306 SER B N 1
ATOM 4821 C CA . SER B 1 306 ? 7.758 14.789 -9.438 1 96 306 SER B CA 1
ATOM 4822 C C . SER B 1 306 ? 8.367 13.773 -8.477 1 96 306 SER B C 1
ATOM 4824 O O . SER B 1 306 ? 7.648 13.031 -7.812 1 96 306 SER B O 1
ATOM 4826 N N . ALA B 1 307 ? 9.727 13.82 -8.438 1 96.88 307 ALA B N 1
ATOM 4827 C CA . ALA B 1 307 ? 10.336 12.734 -7.672 1 96.88 307 ALA B CA 1
ATOM 4828 C C . ALA B 1 307 ? 11.594 13.211 -6.961 1 96.88 307 ALA B C 1
ATOM 4830 O O . ALA B 1 307 ? 12.383 13.977 -7.523 1 96.88 307 ALA B O 1
ATOM 4831 N N . TYR B 1 308 ? 11.797 12.688 -5.789 1 97.62 308 TYR B N 1
ATOM 4832 C CA . TYR B 1 308 ? 13.062 12.906 -5.086 1 97.62 308 TYR B CA 1
ATOM 4833 C C . TYR B 1 308 ? 13.344 11.758 -4.121 1 97.62 308 TYR B C 1
ATOM 4835 O O . TYR B 1 308 ? 12.445 10.992 -3.775 1 97.62 308 TYR B O 1
ATOM 4843 N N . VAL B 1 309 ? 14.578 11.609 -3.738 1 98.31 309 VAL B N 1
ATOM 4844 C CA . VAL B 1 309 ? 15.016 10.719 -2.666 1 98.31 309 VAL B CA 1
ATOM 4845 C C . VAL B 1 309 ? 15.438 11.539 -1.449 1 98.31 309 VAL B C 1
ATOM 4847 O O . VAL B 1 309 ? 15.719 12.727 -1.565 1 98.31 309 VAL B O 1
ATOM 4850 N N . TYR B 1 310 ? 15.406 10.883 -0.275 1 98.81 310 TYR B N 1
ATOM 4851 C CA . TYR B 1 310 ? 15.727 11.641 0.929 1 98.81 310 TYR B CA 1
ATOM 4852 C C . TYR B 1 310 ? 16.312 10.734 2.006 1 98.81 310 TYR B C 1
ATOM 4854 O O . TYR B 1 310 ? 16.172 9.516 1.938 1 98.81 310 TYR B O 1
ATOM 4862 N N . GLY B 1 311 ? 16.969 11.344 2.922 1 98.88 311 GLY B N 1
ATOM 4863 C CA . GLY B 1 311 ? 17.422 10.734 4.16 1 98.88 311 GLY B CA 1
ATOM 4864 C C . GLY B 1 311 ? 17.375 11.688 5.344 1 98.88 311 GLY B C 1
ATOM 4865 O O . GLY B 1 311 ? 17.516 12.898 5.18 1 98.88 311 GLY B O 1
ATOM 4866 N N . HIS B 1 312 ? 17.094 11.125 6.512 1 98.94 312 HIS B N 1
ATOM 4867 C CA . HIS B 1 312 ? 17.188 11.953 7.711 1 98.94 312 HIS B CA 1
ATOM 4868 C C . HIS B 1 312 ? 17.453 11.102 8.945 1 98.94 312 HIS B C 1
ATOM 4870 O O . HIS B 1 312 ? 17.266 9.883 8.922 1 98.94 312 HIS B O 1
ATOM 4876 N N . VAL B 1 313 ? 17.984 11.734 9.969 1 98.88 313 VAL B N 1
ATOM 4877 C CA . VAL B 1 313 ? 18.125 11.18 11.312 1 98.88 313 VAL B CA 1
ATOM 4878 C C . VAL B 1 313 ? 17.312 12.023 12.305 1 98.88 313 VAL B C 1
ATOM 4880 O O . VAL B 1 313 ? 17.406 13.25 12.297 1 98.88 313 VAL B O 1
ATOM 4883 N N . ALA B 1 314 ? 16.469 11.398 13.031 1 98.88 314 ALA B N 1
ATOM 4884 C CA . ALA B 1 314 ? 15.672 12.062 14.062 1 98.88 314 ALA B CA 1
ATOM 4885 C C . ALA B 1 314 ? 15.914 11.438 15.43 1 98.88 314 ALA B C 1
ATOM 4887 O O . ALA B 1 314 ? 15.891 10.211 15.578 1 98.88 314 ALA B O 1
ATOM 4888 N N . TYR B 1 315 ? 16.172 12.258 16.375 1 98.88 315 TYR B N 1
ATOM 4889 C CA . TYR B 1 315 ? 16.344 11.828 17.75 1 98.88 315 TYR B CA 1
ATOM 4890 C C . TYR B 1 315 ? 15.258 12.398 18.641 1 98.88 315 TYR B C 1
ATOM 4892 O O . TYR B 1 315 ? 15.016 13.609 18.641 1 98.88 315 TYR B O 1
ATOM 4900 N N . TYR B 1 316 ? 14.562 11.555 19.344 1 98.62 316 TYR B N 1
ATOM 4901 C CA . TYR B 1 316 ? 13.547 11.938 20.328 1 98.62 316 TYR B CA 1
ATOM 4902 C C . TYR B 1 316 ? 13.969 11.516 21.734 1 98.62 316 TYR B C 1
ATOM 4904 O O . TYR B 1 316 ? 14.531 10.43 21.922 1 98.62 316 TYR B O 1
ATOM 4912 N N . ASP B 1 317 ? 13.664 12.383 22.672 1 98.31 317 ASP B N 1
ATOM 4913 C CA . ASP B 1 317 ? 13.906 12.102 24.094 1 98.31 317 ASP B CA 1
ATOM 4914 C C . ASP B 1 317 ? 12.719 12.516 24.938 1 98.31 317 ASP B C 1
ATOM 4916 O O . ASP B 1 317 ? 12.32 13.688 24.938 1 98.31 317 ASP B O 1
ATOM 4920 N N . ALA B 1 318 ? 12.164 11.57 25.672 1 98.19 318 ALA B N 1
ATOM 4921 C CA . ALA B 1 318 ? 11.062 11.836 26.594 1 98.19 318 ALA B CA 1
ATOM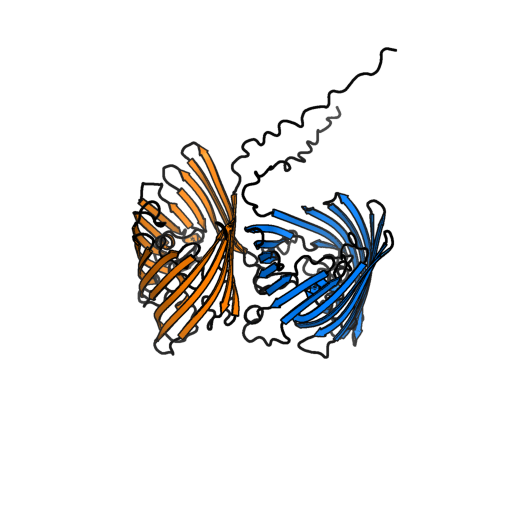 4922 C C . ALA B 1 318 ? 11.516 11.727 28.047 1 98.19 318 ALA B C 1
ATOM 4924 O O . ALA B 1 318 ? 11.953 10.656 28.484 1 98.19 318 ALA B O 1
ATOM 4925 N N . ALA B 1 319 ? 11.398 12.812 28.75 1 97.5 319 ALA B N 1
ATOM 4926 C CA . ALA B 1 319 ? 11.562 12.781 30.203 1 97.5 319 ALA B CA 1
ATOM 4927 C C . ALA B 1 319 ? 10.289 12.32 30.891 1 97.5 319 ALA B C 1
ATOM 4929 O O . ALA B 1 319 ? 9.219 12.883 30.672 1 97.5 319 ALA B O 1
ATOM 4930 N N . ILE B 1 320 ? 10.445 11.344 31.688 1 96.56 320 ILE B N 1
ATOM 4931 C CA . ILE B 1 320 ? 9.273 10.711 32.281 1 96.56 320 ILE B CA 1
ATOM 4932 C C . ILE B 1 320 ? 9.391 10.75 33.812 1 96.56 320 ILE B C 1
ATOM 4934 O O . ILE B 1 320 ? 10.398 10.328 34.375 1 96.56 320 ILE B O 1
ATOM 4938 N N . ASP B 1 321 ? 8.367 11.203 34.438 1 95.12 321 ASP B N 1
ATOM 4939 C CA . ASP B 1 321 ? 8.289 11.195 35.875 1 95.12 321 ASP B CA 1
ATOM 4940 C C . ASP B 1 321 ? 7.93 9.805 36.406 1 95.12 321 ASP B C 1
ATOM 4942 O O . ASP B 1 321 ? 6.996 9.172 35.906 1 95.12 321 ASP B O 1
ATOM 4946 N N . ASN B 1 322 ? 8.617 9.336 37.438 1 95.88 322 ASN B N 1
ATOM 4947 C CA . ASN B 1 322 ? 8.383 8.086 38.125 1 95.88 322 ASN B CA 1
ATOM 4948 C C . ASN B 1 322 ? 8.672 6.875 37.25 1 95.88 322 ASN B C 1
ATOM 4950 O O . ASN B 1 322 ? 8.086 5.805 37.438 1 95.88 322 ASN B O 1
ATOM 4954 N N . ALA B 1 323 ? 9.289 7.027 36.219 1 96.12 323 ALA B N 1
ATOM 4955 C CA . ALA B 1 323 ? 9.781 5.953 35.375 1 96.12 323 ALA B CA 1
ATOM 4956 C C . ALA B 1 323 ? 11.031 6.387 34.594 1 96.12 323 ALA B C 1
ATOM 4958 O O . ALA B 1 323 ? 11.414 7.559 34.656 1 96.12 323 ALA B O 1
ATOM 4959 N N . GLU B 1 324 ? 11.797 5.477 34.031 1 95.81 324 GLU B N 1
ATOM 4960 C CA . GLU B 1 324 ? 12.984 5.785 33.219 1 95.81 324 GLU B CA 1
ATOM 4961 C C . GLU B 1 324 ? 12.625 6.559 31.969 1 95.81 324 GLU B C 1
ATOM 4963 O O . GLU B 1 324 ? 11.594 6.297 31.344 1 95.81 324 GLU B O 1
ATOM 4968 N N . ASP B 1 325 ? 13.508 7.488 31.625 1 96.94 325 ASP B N 1
ATOM 4969 C CA . ASP B 1 325 ? 13.352 8.211 30.359 1 96.94 325 ASP B CA 1
ATOM 4970 C C . ASP B 1 325 ? 13.406 7.254 29.172 1 96.94 325 ASP B C 1
ATOM 4972 O O . ASP B 1 325 ? 14.039 6.195 29.25 1 96.94 325 ASP B O 1
ATOM 4976 N N . ILE B 1 326 ? 12.703 7.602 28.188 1 97.25 326 ILE B N 1
ATOM 4977 C CA . ILE B 1 326 ? 12.703 6.797 26.969 1 97.25 326 ILE B CA 1
ATOM 4978 C C . ILE B 1 326 ? 13.133 7.648 25.781 1 97.25 326 ILE B C 1
ATOM 4980 O O . ILE B 1 326 ? 12.672 8.781 25.625 1 97.25 326 ILE B O 1
ATOM 4984 N N . ASP B 1 327 ? 14.031 7.156 24.953 1 97.75 327 ASP B N 1
ATOM 4985 C CA . ASP B 1 327 ? 14.469 7.848 23.734 1 97.75 327 ASP B CA 1
ATOM 4986 C C . ASP B 1 327 ? 14.328 6.949 22.516 1 97.75 327 ASP B C 1
ATOM 4988 O O . ASP B 1 327 ? 14.07 5.75 22.641 1 97.75 327 ASP B O 1
ATOM 4992 N N . ASP B 1 328 ? 14.367 7.527 21.359 1 98.06 328 ASP B N 1
ATOM 4993 C CA . ASP B 1 328 ? 14.32 6.836 20.078 1 98.06 328 ASP B CA 1
ATOM 4994 C C . ASP B 1 328 ? 15.164 7.559 19.016 1 98.06 328 ASP B C 1
ATOM 4996 O O . ASP B 1 328 ? 15.164 8.789 18.969 1 98.06 328 ASP B O 1
ATOM 5000 N N . THR B 1 329 ? 15.977 6.801 18.328 1 98.62 329 THR B N 1
ATOM 5001 C CA . THR B 1 329 ? 16.672 7.305 17.156 1 98.62 329 THR B CA 1
ATOM 5002 C C . THR B 1 329 ? 16.141 6.645 15.891 1 98.62 329 THR B C 1
ATOM 5004 O O . THR B 1 329 ? 16.141 5.418 15.773 1 98.62 329 THR B O 1
ATOM 5007 N N . LEU B 1 330 ? 15.711 7.449 15.031 1 98.69 330 LEU B N 1
ATOM 5008 C CA . LEU B 1 330 ? 15.242 6.965 13.734 1 98.69 330 LEU B CA 1
ATOM 5009 C C . LEU B 1 330 ? 16.219 7.332 12.633 1 98.69 330 LEU B C 1
ATOM 5011 O O . LEU B 1 330 ? 16.625 8.492 12.516 1 98.69 330 LEU B O 1
ATOM 5015 N N . VAL B 1 331 ? 16.688 6.375 11.891 1 98.88 331 VAL B N 1
ATOM 5016 C CA . VAL B 1 331 ? 17.469 6.559 10.68 1 98.88 331 VAL B CA 1
ATOM 5017 C C . VAL B 1 331 ? 16.656 6.137 9.461 1 98.88 331 VAL B C 1
ATOM 5019 O O . VAL B 1 331 ? 16.234 4.98 9.352 1 98.88 331 VAL B O 1
ATOM 5022 N N . THR B 1 332 ? 16.453 7.082 8.516 1 98.81 332 THR B N 1
ATOM 5023 C CA . THR B 1 332 ? 15.5 6.871 7.441 1 98.81 332 THR B CA 1
ATOM 5024 C C . THR B 1 332 ? 16.109 7.219 6.086 1 98.81 332 THR B C 1
ATOM 5026 O O . THR B 1 332 ? 16.812 8.227 5.957 1 98.81 332 THR B O 1
ATOM 5029 N N . VAL B 1 333 ? 15.914 6.391 5.082 1 98.81 333 VAL B N 1
ATOM 5030 C CA . VAL B 1 333 ? 16.172 6.672 3.674 1 98.81 333 VAL B CA 1
ATOM 5031 C C . VAL B 1 333 ? 14.938 6.309 2.846 1 98.81 333 VAL B C 1
ATOM 5033 O O . VAL B 1 333 ? 14.328 5.258 3.053 1 98.81 333 VAL B O 1
ATOM 5036 N N . GLY B 1 334 ? 14.531 7.277 1.93 1 98.56 334 GLY B N 1
ATOM 5037 C CA . GLY B 1 334 ? 13.297 7 1.212 1 98.56 334 GLY B CA 1
ATOM 5038 C C . GLY B 1 334 ? 13.195 7.734 -0.111 1 98.56 334 GLY B C 1
ATOM 5039 O O . GLY B 1 334 ? 14.148 8.391 -0.534 1 98.56 334 GLY B O 1
ATOM 5040 N N . MET B 1 335 ? 12.078 7.531 -0.778 1 98.38 335 MET B N 1
ATOM 5041 C CA . MET B 1 335 ? 11.758 8.211 -2.027 1 98.38 335 MET B CA 1
ATOM 5042 C C . MET B 1 335 ? 10.289 8.625 -2.057 1 98.38 335 MET B C 1
ATOM 5044 O O . MET B 1 335 ? 9.445 7.98 -1.438 1 98.38 335 MET B O 1
ATOM 5048 N N . ARG B 1 336 ? 10.07 9.641 -2.803 1 98.44 336 ARG B N 1
ATOM 5049 C CA . ARG B 1 336 ? 8.719 10.141 -3.018 1 98.44 336 ARG B CA 1
ATOM 5050 C C . ARG B 1 336 ? 8.477 10.438 -4.492 1 98.44 336 ARG B C 1
ATOM 5052 O O . ARG B 1 336 ? 9.336 11 -5.172 1 98.44 336 ARG B O 1
ATOM 5059 N N . TYR B 1 337 ? 7.387 9.992 -4.949 1 97.94 337 TYR B N 1
ATOM 5060 C CA . TYR B 1 337 ? 6.953 10.234 -6.32 1 97.94 337 TYR B CA 1
ATOM 5061 C C . TYR B 1 337 ? 5.508 10.719 -6.355 1 97.94 337 TYR B C 1
ATOM 5063 O O . TYR B 1 337 ? 4.617 10.094 -5.781 1 97.94 337 TYR B O 1
ATOM 5071 N N . ARG B 1 338 ? 5.301 11.805 -7.062 1 97.12 338 ARG B N 1
ATOM 5072 C CA . ARG B 1 338 ? 3.973 12.398 -7.191 1 97.12 338 ARG B CA 1
ATOM 5073 C C . ARG B 1 338 ? 3.559 12.5 -8.656 1 97.12 338 ARG B C 1
ATOM 5075 O O . ARG B 1 338 ? 4.383 12.82 -9.516 1 97.12 338 ARG B O 1
ATOM 5082 N N . PHE B 1 339 ? 2.254 12.281 -8.898 1 95.12 339 PHE B N 1
ATOM 5083 C CA . PHE B 1 339 ? 1.693 12.469 -10.234 1 95.12 339 PHE B CA 1
ATOM 5084 C C . PHE B 1 339 ? 0.32 13.125 -10.156 1 95.12 339 PHE B C 1
ATOM 5086 O O . PHE B 1 339 ? -0.357 13.039 -9.133 1 95.12 339 PHE B O 1
#

pLDDT: mean 91.75, std 17.77, range [21.62, 98.94]

Organism: Ferrimonas balearica (strain DSM 9799 / CCM 4581 / KCTC 23876 / PAT) (NCBI:txid550540)

Secondary structure (DSSP, 8-state):
------------TTS-------S--PEEEEEEEEEEEEESS-TT-TTTTS--EEEEEE---EEEEEEEEEEETTEEEEEEEEEEE-TTSGGGSS--EEEEEEEEEEEETTEEEEEEEEE-HHHHTTTT--TTTTSTTSGGGTSS---EEEEEEEEE---BTTEEEEEEEE-HHHHSPTT----S--EEEEEEEE-TTSSS-SEEEEEEEEESGGGEEEEEEEEEEEETTEEEEEEEEEEEESS-TTSEEEEEEEEEEEEETTEEEEEEEEEESS--SHHHHH---SSEEEEEEEEEEEEEEEEETTEEEEEEEEEEEEEEETS--EEEEEEEEEEEEE-/------------TT-----------PEEEEEEEEEEEEESS-TT-TTTTS--EEEEEE---EEEEEEEEEEETTEEEEEEEEEEE-TTSGGGSS--EEEEEEEEEEEETTEEEEEEEEE-HHHHTTTT--TTTTSTTSGGGTSS---EEEEEEEEE---BTTEEEEEEEE-HHHHSPTT----S--EEEEEEEE-TTSSS-SEEEEEEEEESGGGEEEEEEEEEEEETTEEEEEEEEEEEESS-TTSEEEEEEEEEEEEETTEEEEEEEEEESS--SHHHHH---SSEEEEEEEEEEEEEEEEETTEEEEEEEEEEEEEEETS--EEEEEEEEEEEEE-

Foldseek 3Di:
DPPPPPPPCPPDPPPPPPVPPPFKDWDKKWKWKKWWKAKQQLLLAALAVSDHGTDIGTLQTKIWIWTWGDPDPFKIKTWIFMWTARCVYPVCVPPRTHGDDGWIWMGGQAFIKIAFKAWAQQLCQQQQQFPQPSHSQGCLQFDPDRDIATQKMKTWGPDDDFKTKMKMAHPVVPRDDPPDDFFWRRMKMKMKGHHSVCPVHQKMWMKMFGIRHVQKTKIKIKIWGDDPQKIKIKMKMWMAGRVDRVQIKIKMKIKIWGDDVQKIKIWMKIKIQRQNGSNSVSDDDPFAWGMKIKIKIKMWGDDDPFKIKMWMKMKMWTDTPPDDIDIMIMTMIIMMGID/DPDDPPVPCPDDPPPPPPPPVPQWPWDKKWKWKKWWKAKQQLLLAALAVSDHGTDIGTLQTKIWTWDWGDPDPFKIKTWIFMWTARCVYPVCVPPRTHGADGWIWMGGQAFIKIAFKAFAQQLCQQQQQFPQPSHSQGCLQFDPRRDIATQKMKTWGDDDDFKTKMKMAHPVPPRDDPPDDQFWRRMKMKMKGHHSVCPVHQKMWMKMFGIRHVQKTKIKIKIWGDDPQKIKIKMKMWMAGRVDRVQIKIKMKIKIWGDDVQKIKIWMKIKIQRQNGSNSVSDDDPFAWGMKIKIKTKMWGDDDPFKIKMWMKMKMWTDTPPDDIDIMIMTMIIMMGID

Sequence (678 aa):
MKQRLLSVAVASLLAGFSTQALADGPTFYGDLNVSITDSDTGILVQGTGNKSGTVLENNSSNIGIKGTHDINTNLYVVYKAEVGVNGGDQSNGKEPFSSRNTYVGLGGNFGEVVFGRNDTAFKASEAGVDAFGNLNADIFAILPGQDRVGDSITYTLPKLGLFTGKATYLLEDDFYAEGADVDGNNFAVMGGFGDKGLKKAPYYIGFGYVDGISDLTSYRITGQLKLADLQLGLIYQDSELTSNSDVDGTGYIVSAKYPLGNFMLKGQFGYDDGGMGSFAKGLDTDGTVKEVTNYTLGLDYTLTKSAYVYGHVAYYDAAIDNAEDIDDTLVTVGMRYRFMKQRLLSVAVASLLAGFSTQALADGPTFYGDLNVSITDSDTGILVQGTGNKSGTVLENNSSNIGIKGTHDINTNLYVVYKAEVGVNGGDQSNGKEPFSSRNTYVGLGGNFGEVVFGRNDTAFKASEAGVDAFGNLNADIFAILPGQDRVGDSITYTLPKLGLFTGKATYLLEDDFYAEGADVDGNNFAVMGGFGDKGLKKAPYYIGFGYVDGISDLTSYRITGQLKLADLQLGLIYQDSELTSNSDVDGTGYIVSAKYPLGNFMLKGQFGYDDGGMGSFAKGLDTDGTVKEVTNYTLGLDYTLTKSAYVYGHVAYYDAAIDNAEDIDDTLVTVGMRYRF

Nearest PDB structures (foldseek):
  3hw9-assembly1_A  TM=7.011E-01  e=1.804E-13  Escherichia coli K-12
  1gfp-assembly1_A  TM=7.091E-01  e=6.608E-13  Escherichia coli
  1gfq-assembly1_A  TM=7.107E-01  e=6.608E-13  Escherichia coli
  1gfm-assembly1_A  TM=7.226E-01  e=2.293E-12  Escherichia coli
  2iwv-assembly2_B  TM=3.961E-01  e=1.241E-06  Escherichia coli K-12

Radius of gyration: 29.52 Å; Cα contacts (8 Å, |Δi|>4): 1895; chains: 2; bounding box: 70×82×108 Å

InterPro domains:
  IPR023614 Porin domain superfamily [G3DSA:2.40.160.10] (13-339)
  IPR033900 Porin domain, Gram-negative type [PF13609] (12-317)
  IPR033900 Porin domain, Gram-negative type [cd00342] (27-339)
  IPR050298 Gram-negative bacterial outer membrane porin [PTHR34501] (1-339)